Protein AF-0000000073388041 (afdb_homodimer)

Nearest PDB structures (foldseek):
  3mgk-assembly1_A  TM=8.597E-01  e=1.193E-13  Clostridium acetobutylicum
  3er6-assembly3_E  TM=7.635E-01  e=1.189E-08  Vibrio parahaemolyticus
  3w6v-assembly1_A  TM=9.317E-01  e=3.074E-05  Streptomyces griseus
  3oio-assembly1_A  TM=8.750E-01  e=1.617E-04  Chromobacterium violaceum
  6swi-assembly1_A  TM=9.101E-01  e=3.508E-04  Geobacillus stearothermophilus

Structure (mmCIF, N/CA/C/O backbone):
data_AF-0000000073388041-model_v1
#
loop_
_entity.id
_entity.type
_entity.pdbx_description
1 polymer 'ThiJ/PfpI domain-containing protein'
#
loop_
_atom_site.group_PDB
_atom_site.id
_atom_site.type_symbol
_atom_site.label_atom_id
_atom_site.label_alt_id
_atom_site.label_comp_id
_atom_site.label_asym_id
_atom_site.label_entity_id
_atom_site.label_seq_id
_atom_site.pdbx_PDB_ins_code
_atom_site.Cartn_x
_atom_site.Cartn_y
_atom_site.Cartn_z
_atom_site.occupancy
_atom_site.B_iso_or_equiv
_atom_site.auth_seq_id
_atom_site.auth_comp_id
_atom_site.auth_asym_id
_atom_site.auth_atom_id
_atom_site.pdbx_PDB_model_num
ATOM 1 N N . MET A 1 1 ? -21.531 -9.406 35.594 1 27.38 1 MET A N 1
ATOM 2 C CA . MET A 1 1 ? -21.188 -8.109 35 1 27.38 1 MET A CA 1
ATOM 3 C C . MET A 1 1 ? -20.969 -8.234 33.5 1 27.38 1 MET A C 1
ATOM 5 O O . MET A 1 1 ? -20.062 -8.945 33.062 1 27.38 1 MET A O 1
ATOM 9 N N . ASN A 1 2 ? -21.906 -8.469 32.656 1 35.38 2 ASN A N 1
ATOM 10 C CA . ASN A 1 2 ? -22.109 -8.852 31.25 1 35.38 2 ASN A CA 1
ATOM 11 C C . ASN A 1 2 ? -21.203 -8.062 30.312 1 35.38 2 ASN A C 1
ATOM 13 O O . ASN A 1 2 ? -21.328 -6.844 30.203 1 35.38 2 ASN A O 1
ATOM 17 N N . SER A 1 3 ? -19.844 -8.109 30.312 1 41.91 3 SER A N 1
ATOM 18 C CA . SER A 1 3 ? -18.75 -7.324 29.75 1 41.91 3 SER A CA 1
ATOM 19 C C . SER A 1 3 ? -19.109 -6.805 28.359 1 41.91 3 SER A C 1
ATOM 21 O O . SER A 1 3 ? -19.453 -7.59 27.469 1 41.91 3 SER A O 1
ATOM 23 N N . ASP A 1 4 ? -19.859 -5.734 28.156 1 50.56 4 ASP A N 1
ATOM 24 C CA . ASP A 1 4 ? -20.484 -4.953 27.094 1 50.56 4 ASP A CA 1
ATOM 25 C C . ASP A 1 4 ? -19.578 -4.84 25.875 1 50.56 4 ASP A C 1
ATOM 27 O O . ASP A 1 4 ? -18.766 -3.916 25.781 1 50.56 4 ASP A O 1
ATOM 31 N N . ARG A 1 5 ? -19.047 -5.82 25.484 1 59.69 5 ARG A N 1
ATOM 32 C CA . ARG A 1 5 ? -18.172 -5.852 24.312 1 59.69 5 ARG A CA 1
ATOM 33 C C . ARG A 1 5 ? -18.875 -5.289 23.078 1 59.69 5 ARG A C 1
ATOM 35 O O . ARG A 1 5 ? -19.969 -5.727 22.734 1 59.69 5 ARG A O 1
ATOM 42 N N . PRO A 1 6 ? -18.375 -4.148 22.516 1 73.69 6 PRO A N 1
ATOM 43 C CA . PRO A 1 6 ? -19.062 -3.549 21.375 1 73.69 6 PRO A CA 1
ATOM 44 C C . PRO A 1 6 ? -19.25 -4.531 20.219 1 73.69 6 PRO A C 1
ATOM 46 O O . PRO A 1 6 ? -18.453 -5.445 20.031 1 73.69 6 PRO A O 1
ATOM 49 N N . ASP A 1 7 ? -20.484 -4.641 19.594 1 88.38 7 ASP A N 1
ATOM 50 C CA . ASP A 1 7 ? -20.812 -5.414 18.391 1 88.38 7 ASP A CA 1
ATOM 51 C C . ASP A 1 7 ? -19.766 -5.203 17.297 1 88.38 7 ASP A C 1
ATOM 53 O O . ASP A 1 7 ? -19.188 -4.121 17.188 1 88.38 7 ASP A O 1
ATOM 57 N N . PRO A 1 8 ? -19.438 -6.262 16.609 1 96.06 8 PRO A N 1
ATOM 58 C CA . PRO A 1 8 ? -18.469 -6.105 15.531 1 96.06 8 PRO A CA 1
ATOM 59 C C . PRO A 1 8 ? -18.938 -5.129 14.453 1 96.06 8 PRO A C 1
ATOM 61 O O . PRO A 1 8 ? -20.141 -4.953 14.266 1 96.06 8 PRO A O 1
ATOM 64 N N . ILE A 1 9 ? -18.062 -4.461 13.914 1 98.19 9 ILE A N 1
ATOM 65 C CA . ILE A 1 9 ? -18.344 -3.58 12.789 1 98.19 9 ILE A CA 1
ATOM 66 C C . ILE A 1 9 ? -18.328 -4.387 11.492 1 98.19 9 ILE A C 1
ATOM 68 O O . ILE A 1 9 ? -17.328 -5.039 11.164 1 98.19 9 ILE A O 1
ATOM 72 N N . HIS A 1 10 ? -19.438 -4.395 10.773 1 98.5 10 HIS A N 1
ATOM 73 C CA . HIS A 1 10 ? -19.5 -5.031 9.461 1 98.5 10 HIS A CA 1
ATOM 74 C C . HIS A 1 10 ? -19.047 -4.078 8.367 1 98.5 10 HIS A C 1
ATOM 76 O O . HIS A 1 10 ? -19.625 -3.008 8.18 1 98.5 10 HIS A O 1
ATOM 82 N N . VAL A 1 11 ? -17.969 -4.453 7.668 1 98.81 11 VAL A N 1
ATOM 83 C CA . VAL A 1 11 ? -17.391 -3.6 6.637 1 98.81 11 VAL A CA 1
ATOM 84 C C . VAL A 1 11 ? -17.766 -4.133 5.254 1 98.81 11 VAL A C 1
ATOM 86 O O . VAL A 1 11 ? -17.328 -5.219 4.863 1 98.81 11 VAL A O 1
ATOM 89 N N . VAL A 1 12 ? -18.531 -3.348 4.512 1 98.88 12 VAL A N 1
ATOM 90 C CA . VAL A 1 12 ? -19 -3.748 3.188 1 98.88 12 VAL A CA 1
ATOM 91 C C . VAL A 1 12 ? -18.188 -3.023 2.115 1 98.88 12 VAL A C 1
ATOM 93 O O . VAL A 1 12 ? -18.359 -1.823 1.897 1 98.88 12 VAL A O 1
ATOM 96 N N . PHE A 1 13 ? -17.312 -3.768 1.483 1 98.81 13 PHE A N 1
ATOM 97 C CA . PHE A 1 13 ? -16.656 -3.252 0.286 1 98.81 13 PHE A CA 1
ATOM 98 C C . PHE A 1 13 ? -17.594 -3.348 -0.92 1 98.81 13 PHE A C 1
ATOM 100 O O . PHE A 1 13 ? -17.906 -4.445 -1.381 1 98.81 13 PHE A O 1
ATOM 107 N N . ALA A 1 14 ? -18.031 -2.201 -1.416 1 98.81 14 ALA A N 1
ATOM 108 C CA . ALA A 1 14 ? -18.922 -2.18 -2.58 1 98.81 14 ALA A CA 1
ATOM 109 C C . ALA A 1 14 ? -18.109 -2.162 -3.877 1 98.81 14 ALA A C 1
ATOM 111 O O . ALA A 1 14 ? -17.484 -1.157 -4.211 1 98.81 14 ALA A O 1
ATOM 112 N N . LEU A 1 15 ? -18.25 -3.248 -4.621 1 98.5 15 LEU A N 1
ATOM 113 C CA . LEU A 1 15 ? -17.391 -3.439 -5.781 1 98.5 15 LEU A CA 1
ATOM 114 C C . LEU A 1 15 ? -18.188 -3.318 -7.078 1 98.5 15 LEU A C 1
ATOM 116 O O . LEU A 1 15 ? -19.328 -3.766 -7.148 1 98.5 15 LEU A O 1
ATOM 120 N N . LEU A 1 16 ? -17.578 -2.664 -8.078 1 98.19 16 LEU A N 1
ATOM 121 C CA . LEU A 1 16 ? -18.047 -2.6 -9.453 1 98.19 16 LEU A CA 1
ATOM 122 C C . LEU A 1 16 ? -17.078 -3.32 -10.391 1 98.19 16 LEU A C 1
ATOM 124 O O . LEU A 1 16 ? -15.914 -3.562 -10.023 1 98.19 16 LEU A O 1
ATOM 128 N N . PRO A 1 17 ? -17.578 -3.701 -11.57 1 97.62 17 PRO A N 1
ATOM 129 C CA . PRO A 1 17 ? -16.594 -4.184 -12.547 1 97.62 17 PRO A CA 1
ATOM 130 C C . PRO A 1 17 ? -15.43 -3.217 -12.742 1 97.62 17 PRO A C 1
ATOM 132 O O . PRO A 1 17 ? -15.641 -2.01 -12.883 1 97.62 17 PRO A O 1
ATOM 135 N N . HIS A 1 18 ? -14.195 -3.787 -12.555 1 97.31 18 HIS A N 1
ATOM 136 C CA . HIS A 1 18 ? -12.938 -3.078 -12.797 1 97.31 18 HIS A CA 1
ATOM 137 C C . HIS A 1 18 ? -12.562 -2.207 -11.602 1 97.31 18 HIS A C 1
ATOM 139 O O . HIS A 1 18 ? -11.719 -1.318 -11.719 1 97.31 18 HIS A O 1
ATOM 145 N N . SER A 1 19 ? -13.242 -2.475 -10.477 1 97.12 19 SER A N 1
ATOM 146 C CA . SER A 1 19 ? -12.781 -1.79 -9.273 1 97.12 19 SER A CA 1
ATOM 147 C C . SER A 1 19 ? -11.289 -1.988 -9.055 1 97.12 19 SER A C 1
ATOM 149 O O . SER A 1 19 ? -10.766 -3.086 -9.266 1 97.12 19 SER A O 1
ATOM 151 N N . LEU A 1 20 ? -10.602 -0.905 -8.672 1 96.81 20 LEU A N 1
ATOM 152 C CA . LEU A 1 20 ? -9.18 -1.009 -8.383 1 96.81 20 LEU A CA 1
ATOM 153 C C . LEU A 1 20 ? -8.93 -1.988 -7.242 1 96.81 20 LEU A C 1
ATOM 155 O O . LEU A 1 20 ? -9.398 -1.778 -6.125 1 96.81 20 LEU A O 1
ATOM 159 N N . VAL A 1 21 ? -8.172 -2.965 -7.496 1 97.12 21 VAL A N 1
ATOM 160 C CA . VAL A 1 21 ? -8.008 -4.055 -6.539 1 97.12 21 VAL A CA 1
ATOM 161 C C . VAL A 1 21 ? -7.23 -3.559 -5.32 1 97.12 21 VAL A C 1
ATOM 163 O O . VAL A 1 21 ? -7.539 -3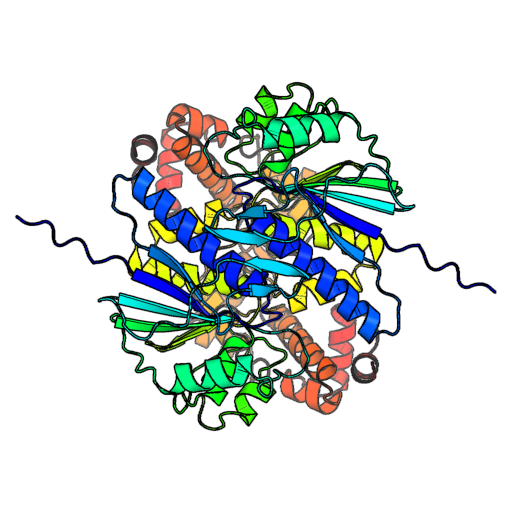.934 -4.184 1 97.12 21 VAL A O 1
ATOM 166 N N . LEU A 1 22 ? -6.246 -2.748 -5.516 1 94.44 22 LEU A N 1
ATOM 167 C CA . LEU A 1 22 ? -5.43 -2.248 -4.414 1 94.44 22 LEU A CA 1
ATOM 168 C C . LEU A 1 22 ? -6.27 -1.411 -3.455 1 94.44 22 LEU A C 1
ATOM 170 O O . LEU A 1 22 ? -6.023 -1.415 -2.246 1 94.44 22 LEU A O 1
ATOM 174 N N . ASP A 1 23 ? -7.297 -0.754 -3.941 1 96.06 23 ASP A N 1
ATOM 175 C CA . ASP A 1 23 ? -8.133 0.145 -3.152 1 96.06 23 ASP A CA 1
ATOM 176 C C . ASP A 1 23 ? -8.914 -0.623 -2.088 1 96.06 23 ASP A C 1
ATOM 178 O O . ASP A 1 23 ? -9.289 -0.058 -1.059 1 96.06 23 ASP A O 1
ATOM 182 N N . TRP A 1 24 ? -9.203 -1.85 -2.373 1 97.19 24 TRP A N 1
ATOM 183 C CA . TRP A 1 24 ? -9.922 -2.582 -1.338 1 97.19 24 TRP A CA 1
ATOM 184 C C . TRP A 1 24 ? -9.016 -3.604 -0.661 1 97.19 24 TRP A C 1
ATOM 186 O O . TRP A 1 24 ? -9.195 -3.924 0.516 1 97.19 24 TRP A O 1
ATOM 196 N N . ALA A 1 25 ? -7.992 -4.086 -1.336 1 96.69 25 ALA A N 1
ATOM 197 C CA . ALA A 1 25 ? -7.098 -5.094 -0.773 1 96.69 25 ALA A CA 1
ATOM 198 C C . ALA A 1 25 ? -6.328 -4.539 0.422 1 96.69 25 ALA A C 1
ATOM 200 O O . ALA A 1 25 ? -6.195 -5.211 1.449 1 96.69 25 ALA A O 1
ATOM 201 N N . GLY A 1 26 ? -5.777 -3.336 0.256 1 94.5 26 GLY A N 1
ATOM 202 C CA . GLY A 1 26 ? -5.039 -2.711 1.342 1 94.5 26 GLY A CA 1
ATOM 203 C C . GLY A 1 26 ? -5.855 -2.57 2.613 1 94.5 26 GLY A C 1
ATOM 204 O O . GLY A 1 26 ? -5.512 -3.146 3.646 1 94.5 26 GLY A O 1
ATOM 205 N N . PRO A 1 27 ? -6.934 -1.856 2.529 1 96.5 27 PRO A N 1
ATOM 206 C CA . PRO A 1 27 ? -7.816 -1.682 3.686 1 96.5 27 PRO A CA 1
ATOM 207 C C . PRO A 1 27 ? -8.305 -3.008 4.258 1 96.5 27 PRO A C 1
ATOM 209 O O . PRO A 1 27 ? -8.32 -3.189 5.48 1 96.5 27 PRO A O 1
ATOM 212 N N . ALA A 1 28 ? -8.703 -3.926 3.416 1 98 28 ALA A N 1
ATOM 213 C CA . ALA A 1 28 ? -9.203 -5.219 3.879 1 98 28 ALA A CA 1
ATOM 214 C C . ALA A 1 28 ? -8.133 -5.977 4.652 1 98 28 ALA A C 1
ATOM 216 O O . ALA A 1 28 ? -8.414 -6.59 5.688 1 98 28 ALA A O 1
ATOM 217 N N . GLU A 1 29 ? -6.941 -5.965 4.121 1 96.44 29 GLU A N 1
ATOM 218 C CA . GLU A 1 29 ? -5.844 -6.633 4.812 1 96.44 29 GLU A CA 1
ATOM 219 C C . GLU A 1 29 ? -5.57 -5.988 6.168 1 96.44 29 GLU A C 1
ATOM 221 O O . GLU A 1 29 ? -5.305 -6.688 7.148 1 96.44 29 GLU A O 1
ATOM 226 N N . ALA A 1 30 ? -5.609 -4.652 6.195 1 94.25 30 ALA A N 1
ATOM 227 C CA . ALA A 1 30 ? -5.418 -3.963 7.469 1 94.25 30 ALA A CA 1
ATOM 228 C C . ALA A 1 30 ? -6.441 -4.422 8.5 1 94.25 30 ALA A C 1
ATOM 230 O O . ALA A 1 30 ? -6.098 -4.68 9.656 1 94.25 30 ALA A O 1
ATOM 231 N N . LEU A 1 31 ? -7.66 -4.57 8.102 1 98.25 31 LEU A N 1
ATOM 232 C CA . LEU A 1 31 ? -8.734 -4.977 9.008 1 98.25 31 LEU A CA 1
ATOM 233 C C . LEU A 1 31 ? -8.562 -6.434 9.43 1 98.25 31 LEU A C 1
ATOM 235 O O . LEU A 1 31 ? -8.797 -6.777 10.594 1 98.25 31 LEU A O 1
ATOM 239 N N . ARG A 1 32 ? -8.219 -7.262 8.5 1 97.62 32 ARG A N 1
ATOM 240 C CA . ARG A 1 32 ? -7.957 -8.656 8.828 1 97.62 32 ARG A CA 1
ATOM 241 C C . ARG A 1 32 ? -6.844 -8.781 9.859 1 97.62 32 ARG A C 1
ATOM 243 O O . ARG A 1 32 ? -6.977 -9.531 10.836 1 97.62 32 ARG A O 1
ATOM 250 N N . ILE A 1 33 ? -5.762 -8.094 9.617 1 93.81 33 ILE A N 1
ATOM 251 C CA . ILE A 1 33 ? -4.613 -8.141 10.516 1 93.81 33 ILE A CA 1
ATOM 252 C C . ILE A 1 33 ? -5 -7.582 11.883 1 93.81 33 ILE A C 1
ATOM 254 O O . ILE A 1 33 ? -4.539 -8.07 12.914 1 93.81 33 ILE A O 1
ATOM 258 N N . THR A 1 34 ? -5.824 -6.535 11.891 1 94.62 34 THR A N 1
ATOM 259 C CA . THR A 1 34 ? -6.34 -6.027 13.156 1 94.62 34 THR A CA 1
ATOM 260 C C . THR A 1 34 ? -6.996 -7.145 13.961 1 94.62 34 THR A C 1
ATOM 262 O O . THR A 1 34 ? -6.703 -7.32 15.148 1 94.62 34 THR A O 1
ATOM 265 N N . ASN A 1 35 ? -7.895 -7.883 13.352 1 97.5 35 ASN A N 1
ATOM 266 C CA . ASN A 1 35 ? -8.547 -9.008 14.016 1 97.5 35 ASN A CA 1
ATOM 267 C C . ASN A 1 35 ? -7.539 -10.023 14.539 1 97.5 35 ASN A C 1
ATOM 269 O O . ASN A 1 35 ? -7.699 -10.562 15.633 1 97.5 35 ASN A O 1
ATOM 273 N N . GLN A 1 36 ? -6.527 -10.25 13.75 1 92.62 36 GLN A N 1
ATOM 274 C CA . GLN A 1 36 ? -5.469 -11.164 14.172 1 92.62 36 GLN A CA 1
ATOM 275 C C . GLN A 1 36 ? -4.773 -10.648 15.43 1 92.62 36 GLN A C 1
ATOM 277 O O . GLN A 1 36 ? -4.508 -11.422 16.359 1 92.62 36 GLN A O 1
ATOM 282 N N . CYS A 1 37 ? -4.469 -9.367 15.43 1 84.56 37 CYS A N 1
ATOM 283 C CA . CYS A 1 37 ? -3.826 -8.742 16.578 1 84.56 37 CYS A CA 1
ATOM 284 C C . CYS A 1 37 ? -4.715 -8.836 17.828 1 84.56 37 CYS A C 1
ATOM 286 O O . CYS A 1 37 ? -4.23 -9.125 18.922 1 84.56 37 CYS A O 1
ATOM 288 N N . LEU A 1 38 ? -5.98 -8.633 17.641 1 88.81 38 LEU A N 1
ATOM 289 C CA . LEU A 1 38 ? -6.934 -8.703 18.734 1 88.81 38 LEU A CA 1
ATOM 290 C C . LEU A 1 38 ? -7.023 -10.125 19.281 1 88.81 38 LEU A C 1
ATOM 292 O O . LEU A 1 38 ? -6.953 -10.336 20.5 1 88.81 38 LEU A O 1
ATOM 296 N N . ARG A 1 39 ? -7.078 -11.07 18.375 1 91.31 39 ARG A N 1
ATOM 297 C CA . ARG A 1 39 ? -7.137 -12.469 18.797 1 91.31 39 ARG A CA 1
ATOM 298 C C . ARG A 1 39 ? -5.898 -12.859 19.594 1 91.31 39 ARG A C 1
ATOM 300 O O . ARG A 1 39 ? -5.992 -13.594 20.578 1 91.31 39 ARG A O 1
ATOM 307 N N . ALA A 1 40 ? -4.797 -12.398 19.109 1 80.19 40 ALA A N 1
ATOM 308 C CA . ALA A 1 40 ? -3.535 -12.695 19.797 1 80.19 40 ALA A CA 1
ATOM 309 C C . ALA A 1 40 ? -3.537 -12.172 21.219 1 80.19 40 ALA A C 1
ATOM 311 O O . ALA A 1 40 ? -2.83 -12.695 22.078 1 80.19 40 ALA A O 1
ATOM 312 N N . GLN A 1 41 ? -4.402 -11.195 21.484 1 77.06 41 GLN A N 1
ATOM 313 C CA . GLN A 1 41 ? -4.504 -10.594 22.812 1 77.06 41 GLN A CA 1
ATOM 314 C C . GLN A 1 41 ? -5.699 -11.156 23.578 1 77.06 41 GLN A C 1
ATOM 316 O O . GLN A 1 41 ? -6.035 -10.672 24.656 1 77.06 41 GLN A O 1
ATOM 321 N N . GLY A 1 42 ? -6.344 -12.109 23.016 1 84.75 42 GLY A N 1
ATOM 322 C CA . GLY A 1 42 ? -7.496 -12.727 23.641 1 84.75 42 GLY A CA 1
ATOM 323 C C . GLY A 1 42 ? -8.75 -11.883 23.562 1 84.75 42 GLY A C 1
ATOM 324 O O . GLY A 1 42 ? -9.695 -12.078 24.328 1 84.75 42 GLY A O 1
ATOM 325 N N . LEU A 1 43 ? -8.734 -10.938 22.734 1 83.94 43 LEU A N 1
ATOM 326 C CA . LEU A 1 43 ? -9.883 -10.062 22.547 1 83.94 43 LEU A CA 1
ATOM 327 C C . LEU A 1 43 ? -10.719 -10.523 21.359 1 83.94 43 LEU A C 1
ATOM 329 O O . LEU A 1 43 ? -10.211 -11.188 20.453 1 83.94 43 LEU A O 1
ATOM 333 N N . PRO A 1 44 ? -11.992 -10.25 21.375 1 93.69 44 PRO A N 1
ATOM 334 C CA . PRO A 1 44 ? -12.828 -10.609 20.219 1 93.69 44 PRO A CA 1
ATOM 335 C C . PRO A 1 44 ? -12.484 -9.82 18.969 1 93.69 44 PRO A C 1
ATOM 337 O O . PRO A 1 44 ? -12.023 -8.68 19.062 1 93.69 44 PRO A O 1
ATOM 340 N N . GLU A 1 45 ? -12.758 -10.422 17.906 1 96.44 45 GLU A N 1
ATOM 341 C CA . GLU A 1 45 ? -12.594 -9.719 16.625 1 96.44 45 GLU A CA 1
ATOM 342 C C . GLU A 1 45 ? -13.516 -8.508 16.547 1 96.44 45 GLU A C 1
ATOM 344 O O . GLU A 1 45 ? -14.625 -8.531 17.078 1 96.44 45 GLU A O 1
ATOM 349 N N . ARG A 1 46 ? -13.086 -7.512 15.844 1 96.94 46 ARG A N 1
ATOM 350 C CA . ARG A 1 46 ? -13.828 -6.254 15.805 1 96.94 46 ARG A CA 1
ATOM 351 C C . ARG A 1 46 ? -14.469 -6.043 14.438 1 96.94 46 ARG A C 1
ATOM 353 O O . ARG A 1 46 ? -15.453 -5.316 14.312 1 96.94 46 ARG A O 1
ATOM 360 N N . PHE A 1 47 ? -13.961 -6.734 13.414 1 98.44 47 PHE A N 1
ATOM 361 C CA . PHE A 1 47 ? -14.406 -6.422 12.062 1 98.44 47 PHE A CA 1
ATOM 362 C C . PHE A 1 47 ? -14.852 -7.688 11.336 1 98.44 47 PHE A C 1
ATOM 364 O O . PHE A 1 47 ? -14.227 -8.742 11.469 1 98.44 47 PHE A O 1
ATOM 371 N N . VAL A 1 48 ? -15.922 -7.602 10.641 1 98.5 48 VAL A N 1
ATOM 372 C CA . VAL A 1 48 ? -16.406 -8.625 9.727 1 98.5 48 VAL A CA 1
ATOM 373 C C . VAL A 1 48 ? -16.422 -8.078 8.297 1 98.5 48 VAL A C 1
ATOM 375 O O . VAL A 1 48 ? -17.094 -7.082 8.016 1 98.5 48 VAL A O 1
ATOM 378 N N . LEU A 1 49 ? -15.719 -8.719 7.387 1 98.69 49 LEU A N 1
ATOM 379 C CA . LEU A 1 49 ? -15.555 -8.203 6.031 1 98.69 49 LEU A CA 1
ATOM 380 C C . LEU A 1 49 ? -16.594 -8.797 5.09 1 98.69 49 LEU A C 1
ATOM 382 O O . LEU A 1 49 ? -16.875 -10 5.152 1 98.69 49 LEU A O 1
ATOM 386 N N . HIS A 1 50 ? -17.156 -7.934 4.277 1 98.62 50 HIS A N 1
ATOM 387 C CA . HIS A 1 50 ? -18.078 -8.32 3.219 1 98.62 50 HIS A CA 1
ATOM 388 C C . HIS A 1 50 ? -17.672 -7.711 1.881 1 98.62 50 HIS A C 1
ATOM 390 O O . HIS A 1 50 ? -17.25 -6.555 1.821 1 98.62 50 HIS A O 1
ATOM 396 N N . PHE A 1 51 ? -17.766 -8.531 0.873 1 98.81 51 PHE A N 1
ATOM 397 C CA . PHE A 1 51 ? -17.562 -8.062 -0.494 1 98.81 51 PHE A CA 1
ATOM 398 C C . PHE A 1 51 ? -18.859 -8.148 -1.291 1 98.81 51 PHE A C 1
ATOM 400 O O . PHE A 1 51 ? -19.344 -9.242 -1.57 1 98.81 51 PHE A O 1
ATOM 407 N N . ALA A 1 52 ? -19.391 -6.945 -1.612 1 98.81 52 ALA A N 1
ATOM 408 C CA . ALA A 1 52 ? -20.719 -6.875 -2.23 1 98.81 52 ALA A CA 1
ATOM 409 C C . ALA A 1 52 ? -20.641 -6.207 -3.6 1 98.81 52 ALA A C 1
ATOM 411 O O . ALA A 1 52 ? -19.766 -5.383 -3.85 1 98.81 52 ALA A O 1
ATOM 412 N N . SER A 1 53 ? -21.5 -6.523 -4.434 1 98.62 53 SER A N 1
ATOM 413 C CA . SER A 1 53 ? -21.609 -6 -5.793 1 98.62 53 SER A CA 1
ATOM 414 C C . SER A 1 53 ? -23.016 -6.176 -6.355 1 98.62 53 SER A C 1
ATOM 416 O O . SER A 1 53 ? -23.781 -7.004 -5.863 1 98.62 53 SER A O 1
ATOM 418 N N . PRO A 1 54 ? -23.406 -5.336 -7.352 1 98.06 54 PRO A N 1
ATOM 419 C CA . PRO A 1 54 ? -24.688 -5.562 -8.031 1 98.06 54 PRO A CA 1
ATOM 420 C C . PRO A 1 54 ? -24.734 -6.898 -8.766 1 98.06 54 PRO A C 1
ATOM 422 O O . PRO A 1 54 ? -25.828 -7.398 -9.07 1 98.06 54 PRO A O 1
ATOM 425 N N . THR A 1 55 ? -23.594 -7.457 -9.133 1 97.5 55 THR A N 1
ATOM 426 C CA . THR A 1 55 ? -23.5 -8.75 -9.805 1 97.5 55 THR A CA 1
ATOM 427 C C . THR A 1 55 ? -22.688 -9.734 -8.969 1 97.5 55 THR A C 1
ATOM 429 O O . THR A 1 55 ? -21.75 -9.336 -8.258 1 97.5 55 THR A O 1
ATOM 432 N N . PRO A 1 56 ? -23 -11.016 -9.047 1 97.38 56 PRO A N 1
ATOM 433 C CA . PRO A 1 56 ? -22.328 -12.008 -8.195 1 97.38 56 PRO A CA 1
ATOM 434 C C . PRO A 1 56 ? -20.875 -12.242 -8.586 1 97.38 56 PRO A C 1
ATOM 436 O O . PRO A 1 56 ? -20.109 -12.828 -7.82 1 97.38 56 PRO A O 1
ATOM 439 N N . GLN A 1 57 ? -20.547 -11.891 -9.805 1 97.62 57 GLN A N 1
ATOM 440 C CA . GLN A 1 57 ? -19.188 -11.961 -10.305 1 97.62 57 GLN A CA 1
ATOM 441 C C . GLN A 1 57 ? -18.719 -10.617 -10.867 1 97.62 57 GLN A C 1
ATOM 443 O O . GLN A 1 57 ? -19.516 -9.883 -11.445 1 97.62 57 GLN A O 1
ATOM 448 N N . SER A 1 58 ? -17.469 -10.336 -10.625 1 97.25 58 SER A N 1
ATOM 449 C CA . SER A 1 58 ? -16.938 -9.062 -11.109 1 97.25 58 SER A CA 1
ATOM 450 C C . SER A 1 58 ? -15.453 -9.164 -11.43 1 97.25 58 SER A C 1
ATOM 452 O O . SER A 1 58 ? -14.695 -9.805 -10.695 1 97.25 58 SER A O 1
ATOM 454 N N . VAL A 1 59 ? -15.055 -8.57 -12.5 1 98.06 59 VAL A N 1
ATOM 455 C CA . VAL A 1 59 ? -13.641 -8.523 -12.867 1 98.06 59 VAL A CA 1
ATOM 456 C C . VAL A 1 59 ? -12.984 -7.316 -12.203 1 98.06 59 VAL A C 1
ATOM 458 O O . VAL A 1 59 ? -13.578 -6.242 -12.109 1 98.06 59 VAL A O 1
ATOM 461 N N . THR A 1 60 ? -11.797 -7.492 -11.695 1 98.12 60 THR A N 1
ATOM 462 C CA . THR A 1 60 ? -11.062 -6.406 -11.055 1 98.12 60 THR A CA 1
ATOM 463 C C . THR A 1 60 ? -10.289 -5.59 -12.078 1 98.12 60 THR A C 1
ATOM 465 O O . THR A 1 60 ? -10.242 -5.949 -13.258 1 98.12 60 THR A O 1
ATOM 468 N N . SER A 1 61 ? -9.641 -4.547 -11.609 1 97.25 61 SER A N 1
ATOM 469 C CA . SER A 1 61 ? -8.859 -3.641 -12.445 1 97.25 61 SER A CA 1
ATOM 470 C C . SER A 1 61 ? -7.703 -4.375 -13.117 1 97.25 61 SER A C 1
ATOM 472 O O . SER A 1 61 ? -7.258 -3.98 -14.195 1 97.25 61 SER A O 1
ATOM 474 N N . VAL A 1 62 ? -7.238 -5.469 -12.484 1 98.06 62 VAL A N 1
ATOM 475 C CA . VAL A 1 62 ? -6.039 -6.121 -13.008 1 98.06 62 VAL A CA 1
ATOM 476 C C . VAL A 1 62 ? -6.426 -7.406 -13.734 1 98.06 62 VAL A C 1
ATOM 478 O O . VAL A 1 62 ? -5.559 -8.203 -14.094 1 98.06 62 VAL A O 1
ATOM 481 N N . GLY A 1 63 ? -7.648 -7.656 -13.852 1 97.75 63 GLY A N 1
ATOM 482 C CA . GLY A 1 63 ? -8.117 -8.758 -14.672 1 97.75 63 GLY A CA 1
ATOM 483 C C . GLY A 1 63 ? -8.484 -9.992 -13.867 1 97.75 63 GLY A C 1
ATOM 484 O O . GLY A 1 63 ? -9.07 -10.938 -14.398 1 97.75 63 GLY A O 1
ATOM 485 N N . ALA A 1 64 ? -8.141 -10.039 -12.555 1 98.31 64 ALA A N 1
ATOM 486 C CA . ALA A 1 64 ? -8.578 -11.141 -11.703 1 98.31 64 ALA A CA 1
ATOM 487 C C . ALA A 1 64 ? -10.094 -11.125 -11.523 1 98.31 64 ALA A C 1
ATOM 489 O O . ALA A 1 64 ? -10.695 -10.055 -11.375 1 98.31 64 ALA A O 1
ATOM 490 N N . VAL A 1 65 ? -10.648 -12.281 -11.453 1 98.5 65 VAL A N 1
ATOM 491 C CA . VAL A 1 65 ? -12.102 -12.375 -11.383 1 98.5 65 VAL A CA 1
ATOM 492 C C . VAL A 1 65 ? -12.531 -12.781 -9.969 1 98.5 65 VAL A C 1
ATOM 494 O O . VAL A 1 65 ? -12.047 -13.781 -9.438 1 98.5 65 VAL A O 1
ATOM 497 N N . LEU A 1 66 ? -13.406 -11.969 -9.453 1 98.5 66 LEU A N 1
ATOM 498 C CA . LEU A 1 66 ? -14.008 -12.273 -8.156 1 98.5 66 LEU A CA 1
ATOM 499 C C . LEU A 1 66 ? -15.336 -12.992 -8.336 1 98.5 66 LEU A C 1
ATOM 501 O O . LEU A 1 66 ? -16.109 -12.664 -9.234 1 98.5 66 LEU A O 1
ATOM 505 N N . SER A 1 67 ? -15.594 -13.961 -7.48 1 98.31 67 SER A N 1
ATOM 506 C CA . SER A 1 67 ? -16.859 -14.68 -7.484 1 98.31 67 SER A CA 1
ATOM 507 C C . SER A 1 67 ? -17.438 -14.797 -6.078 1 98.31 67 SER A C 1
ATOM 509 O O . SER A 1 67 ? -16.766 -14.453 -5.098 1 98.31 67 SER A O 1
ATOM 511 N N . GLY A 1 68 ? -18.719 -15.211 -6.023 1 97.75 68 GLY A N 1
ATOM 512 C CA . GLY A 1 68 ? -19.375 -15.336 -4.727 1 97.75 68 GLY A CA 1
ATOM 513 C C . GLY A 1 68 ? -19.578 -14.008 -4.035 1 97.75 68 GLY A C 1
ATOM 514 O O . GLY A 1 68 ? -19.625 -13.938 -2.805 1 97.75 68 GLY A O 1
ATOM 515 N N . LEU A 1 69 ? -19.656 -12.922 -4.789 1 98.44 69 LEU A N 1
ATOM 516 C CA . LEU A 1 69 ? -19.891 -11.594 -4.227 1 98.44 69 LEU A CA 1
ATOM 517 C C . LEU A 1 69 ? -21.312 -11.492 -3.678 1 98.44 69 LEU A C 1
ATOM 519 O O . LEU A 1 69 ? -22.266 -12 -4.289 1 98.44 69 LEU A O 1
ATOM 523 N N . GLU A 1 70 ? -21.438 -10.883 -2.539 1 98.56 70 GLU A N 1
ATOM 524 C CA . GLU A 1 70 ? -22.734 -10.688 -1.903 1 98.56 70 GLU A CA 1
ATOM 525 C C . GLU A 1 70 ? -23.531 -9.594 -2.602 1 98.56 70 GLU A C 1
ATOM 527 O O . GLU A 1 70 ? -22.953 -8.68 -3.193 1 98.56 70 GLU A O 1
ATOM 532 N N . PRO A 1 71 ? -24.875 -9.727 -2.535 1 98.38 71 PRO A N 1
ATOM 533 C CA . PRO A 1 71 ? -25.656 -8.57 -2.975 1 98.38 71 PRO A CA 1
ATOM 534 C C . PRO A 1 71 ? -25.469 -7.355 -2.064 1 98.38 71 PRO A C 1
ATOM 536 O O . PRO A 1 71 ? -25.094 -7.504 -0.899 1 98.38 71 PRO A O 1
ATOM 539 N N . LEU A 1 72 ? -25.766 -6.172 -2.637 1 98.44 72 LEU A N 1
ATOM 540 C CA . LEU A 1 72 ? -25.75 -4.977 -1.804 1 98.44 72 LEU A CA 1
ATOM 541 C C . LEU A 1 72 ? -26.766 -5.094 -0.665 1 98.44 72 LEU A C 1
ATOM 543 O O . LEU A 1 72 ? -27.938 -5.375 -0.898 1 98.44 72 LEU A O 1
ATOM 547 N N . PRO A 1 73 ? -26.297 -4.852 0.539 1 97.94 73 PRO A N 1
ATOM 548 C CA . PRO A 1 73 ? -27.203 -5.105 1.671 1 97.94 73 PRO A CA 1
ATOM 549 C C . PRO A 1 73 ? -28.328 -4.09 1.768 1 97.94 73 PRO A C 1
ATOM 551 O O . PRO A 1 73 ? -28.156 -2.922 1.412 1 97.94 73 PRO A O 1
ATOM 554 N N . THR A 1 74 ? -29.422 -4.57 2.316 1 95.25 74 THR A N 1
ATOM 555 C CA . THR A 1 74 ? -30.578 -3.697 2.496 1 95.25 74 THR A CA 1
ATOM 556 C C . THR A 1 74 ? -30.891 -3.496 3.979 1 95.25 74 THR A C 1
ATOM 558 O O . THR A 1 74 ? -31.734 -2.678 4.34 1 95.25 74 THR A O 1
ATOM 561 N N . ALA A 1 75 ? -30.266 -4.254 4.852 1 95.25 75 ALA A N 1
ATOM 562 C CA . ALA A 1 75 ? -30.375 -4.125 6.301 1 95.25 75 ALA A CA 1
ATOM 563 C C . ALA A 1 75 ? -28.984 -4.039 6.941 1 95.25 75 ALA A C 1
ATOM 565 O O . ALA A 1 75 ? -28.031 -4.652 6.457 1 95.25 75 ALA A O 1
ATOM 566 N N . TRP A 1 76 ? -28.969 -3.322 8.023 1 94.94 76 TRP A N 1
ATOM 567 C CA . TRP A 1 76 ? -27.656 -3.043 8.617 1 94.94 76 TRP A CA 1
ATOM 568 C C . TRP A 1 76 ? -27.609 -3.508 10.07 1 94.94 76 TRP A C 1
ATOM 570 O O . TRP A 1 76 ? -28.578 -3.359 10.812 1 94.94 76 TRP A O 1
ATOM 580 N N . PRO A 1 77 ? -26.531 -4.035 10.406 1 94.56 77 PRO A N 1
ATOM 581 C CA . PRO A 1 77 ? -26.281 -4.293 11.828 1 94.56 77 PRO A CA 1
ATOM 582 C C . PRO A 1 77 ? -26.109 -3.01 12.641 1 94.56 77 PRO A C 1
ATOM 584 O O . PRO A 1 77 ? -26.344 -1.914 12.125 1 94.56 77 PRO A O 1
ATOM 587 N N . ALA A 1 78 ? -25.766 -3.148 13.938 1 93.94 78 ALA A N 1
ATOM 588 C CA . ALA A 1 78 ? -25.641 -2.02 14.859 1 93.94 78 ALA A CA 1
ATOM 589 C C . ALA A 1 78 ? -24.516 -1.073 14.414 1 93.94 78 ALA A C 1
ATOM 591 O O . ALA A 1 78 ? -24.609 0.14 14.617 1 93.94 78 ALA A O 1
ATOM 592 N N . ALA A 1 79 ? -23.469 -1.599 13.828 1 96.81 79 ALA A N 1
ATOM 593 C CA . ALA A 1 79 ? -22.359 -0.802 13.328 1 96.81 79 ALA A CA 1
ATOM 594 C C . ALA A 1 79 ? -21.844 -1.342 12 1 96.81 79 ALA A C 1
ATOM 596 O O . ALA A 1 79 ? -21.609 -2.543 11.859 1 96.81 79 ALA A O 1
ATOM 597 N N . ALA A 1 80 ? -21.719 -0.42 11.008 1 98.31 80 ALA A N 1
ATOM 598 C CA . ALA A 1 80 ? -21.266 -0.848 9.688 1 98.31 80 ALA A CA 1
ATOM 599 C C . ALA A 1 80 ? -20.5 0.269 8.977 1 98.31 80 ALA A C 1
ATOM 601 O O . ALA A 1 80 ? -20.703 1.45 9.266 1 98.31 80 ALA A O 1
ATOM 602 N N . TRP A 1 81 ? -19.594 -0.136 8.18 1 98.69 81 TRP A N 1
ATOM 603 C CA . TRP A 1 81 ? -18.922 0.741 7.215 1 98.69 81 TRP A CA 1
ATOM 604 C C . TRP A 1 81 ? -19.266 0.329 5.785 1 98.69 81 TRP A C 1
ATOM 606 O O . TRP A 1 81 ? -19.328 -0.863 5.477 1 98.69 81 TRP A O 1
ATOM 616 N N . VAL A 1 82 ? -19.5 1.278 4.953 1 98.81 82 VAL A N 1
ATOM 617 C CA . VAL A 1 82 ? -19.5 1.082 3.506 1 98.81 82 VAL A CA 1
ATOM 618 C C . VAL A 1 82 ? -18.234 1.684 2.896 1 98.81 82 VAL A C 1
ATOM 620 O O . VAL A 1 82 ? -17.922 2.85 3.141 1 98.81 82 VAL A O 1
ATOM 623 N N . VAL A 1 83 ? -17.516 0.861 2.164 1 98.75 83 VAL A N 1
ATOM 624 C CA . VAL A 1 83 ? -16.297 1.328 1.521 1 98.75 83 VAL A CA 1
ATOM 625 C C . VAL A 1 83 ? -16.5 1.41 0.011 1 98.75 83 VAL A C 1
ATOM 627 O O . VAL A 1 83 ? -16.766 0.399 -0.641 1 98.75 83 VAL A O 1
ATOM 630 N N . LEU A 1 84 ? -16.406 2.654 -0.558 1 98.56 84 LEU A N 1
ATOM 631 C CA . LEU A 1 84 ? -16.5 2.875 -1.997 1 98.56 84 LEU A CA 1
ATOM 632 C C . LEU A 1 84 ? -15.109 2.934 -2.623 1 98.56 84 LEU A C 1
ATOM 634 O O . LEU A 1 84 ? -14.219 3.598 -2.094 1 98.56 84 LEU A O 1
ATOM 638 N N . ILE A 1 85 ? -14.984 2.248 -3.721 1 95.81 85 ILE A N 1
ATOM 639 C CA . ILE A 1 85 ? -13.695 1.943 -4.328 1 95.81 85 ILE A CA 1
ATOM 640 C C . ILE A 1 85 ? -13.547 2.707 -5.641 1 95.81 85 ILE A C 1
ATOM 642 O O . ILE A 1 85 ? -14.531 2.926 -6.352 1 95.81 85 ILE A O 1
ATOM 646 N N . GLY A 1 86 ? -12.297 3.088 -5.906 1 93.62 86 GLY A N 1
ATOM 647 C CA . GLY A 1 86 ? -12.023 3.773 -7.16 1 93.62 86 GLY A CA 1
ATOM 648 C C . GLY A 1 86 ? -12.109 2.861 -8.367 1 93.62 86 GLY A C 1
ATOM 649 O O . GLY A 1 86 ? -12.102 1.637 -8.234 1 93.62 86 GLY A O 1
ATOM 650 N N . LEU A 1 87 ? -12.25 3.453 -9.555 1 94.44 87 LEU A N 1
ATOM 651 C CA . LEU A 1 87 ? -12.266 2.822 -10.875 1 94.44 87 LEU A CA 1
ATOM 652 C C . LEU A 1 87 ? -11.188 3.42 -11.773 1 94.44 87 LEU A C 1
ATOM 654 O O . LEU A 1 87 ? -10.781 4.57 -11.586 1 94.44 87 LEU A O 1
ATOM 658 N N . PRO A 1 88 ? -10.727 2.578 -12.664 1 91.19 88 PRO A N 1
ATOM 659 C CA . PRO A 1 88 ? -9.75 3.137 -13.594 1 91.19 88 PRO A CA 1
ATOM 660 C C . PRO A 1 88 ? -10.359 4.141 -14.57 1 91.19 88 PRO A C 1
ATOM 662 O O . PRO A 1 88 ? -11.57 4.113 -14.805 1 91.19 88 PRO A O 1
ATOM 665 N N . GLY A 1 89 ? -9.422 5.07 -15.094 1 87.75 89 GLY A N 1
ATOM 666 C CA . GLY A 1 89 ? -9.852 5.988 -16.125 1 87.75 89 GLY A CA 1
ATOM 667 C C . GLY A 1 89 ? -9.688 7.445 -15.75 1 87.75 89 GLY A C 1
ATOM 668 O O . GLY A 1 89 ? -9.547 7.773 -14.57 1 87.75 89 GLY A O 1
ATOM 669 N N . ALA A 1 90 ? -9.734 8.258 -16.766 1 82.5 90 ALA A N 1
ATOM 670 C CA . ALA A 1 90 ? -9.594 9.703 -16.562 1 82.5 90 ALA A CA 1
ATOM 671 C C . ALA A 1 90 ? -10.852 10.281 -15.914 1 82.5 90 ALA A C 1
ATOM 673 O O . ALA A 1 90 ? -10.773 11.289 -15.211 1 82.5 90 ALA A O 1
ATOM 674 N N . ALA A 1 91 ? -11.938 9.68 -16.219 1 90.62 91 ALA A N 1
ATOM 675 C CA . ALA A 1 91 ? -13.211 10 -15.586 1 90.62 91 ALA A CA 1
ATOM 676 C C . ALA A 1 91 ? -13.953 8.727 -15.172 1 90.62 91 ALA A C 1
ATOM 678 O O . ALA A 1 91 ? -13.805 7.68 -15.805 1 90.62 91 ALA A O 1
ATOM 679 N N . ILE A 1 92 ? -14.672 8.859 -14.125 1 93.94 92 ILE A N 1
ATOM 680 C CA . ILE A 1 92 ? -15.398 7.699 -13.625 1 93.94 92 ILE A CA 1
ATOM 681 C C . ILE A 1 92 ? -16.688 7.512 -14.43 1 93.94 92 ILE A C 1
ATOM 683 O O . ILE A 1 92 ? -17.531 8.414 -14.484 1 93.94 92 ILE A O 1
ATOM 687 N N . ASP A 1 93 ? -16.812 6.328 -15 1 93.12 93 ASP A N 1
ATOM 688 C CA . ASP A 1 93 ? -17.984 5.988 -15.781 1 93.12 93 ASP A CA 1
ATOM 689 C C . ASP A 1 93 ? -19.125 5.531 -14.875 1 93.12 93 ASP A C 1
ATOM 691 O O . ASP A 1 93 ? -19.078 4.445 -14.297 1 93.12 93 ASP A O 1
ATOM 695 N N . VAL A 1 94 ? -20.188 6.273 -14.828 1 94.75 94 VAL A N 1
ATOM 696 C CA . VAL A 1 94 ? -21.312 5.953 -13.953 1 94.75 94 VAL A CA 1
ATOM 697 C C . VAL A 1 94 ? -22.531 5.566 -14.789 1 94.75 94 VAL A C 1
ATOM 699 O O . VAL A 1 94 ? -23.656 5.562 -14.289 1 94.75 94 VAL A O 1
ATOM 702 N N . ALA A 1 95 ? -22.281 5.254 -16.031 1 94.69 95 ALA A N 1
ATOM 703 C CA . ALA A 1 95 ? -23.406 5.016 -16.938 1 94.69 95 ALA A CA 1
ATOM 704 C C . ALA A 1 95 ? -23.672 3.521 -17.094 1 94.69 95 ALA A C 1
ATOM 706 O O . ALA A 1 95 ? -24.719 3.127 -17.625 1 94.69 95 ALA A O 1
ATOM 707 N N . THR A 1 96 ? -22.812 2.697 -16.656 1 96.12 96 THR A N 1
ATOM 708 C CA . THR A 1 96 ? -23.031 1.26 -16.766 1 96.12 96 THR A CA 1
ATOM 709 C C . THR A 1 96 ? -24.219 0.826 -15.906 1 96.12 96 THR A C 1
ATOM 711 O O . THR A 1 96 ? -24.594 1.526 -14.961 1 96.12 96 THR A O 1
ATOM 714 N N . GLU A 1 97 ? -24.812 -0.311 -16.234 1 97.38 97 GLU A N 1
ATOM 715 C CA . GLU A 1 97 ? -25.922 -0.844 -15.453 1 97.38 97 GLU A CA 1
ATOM 716 C C . GLU A 1 97 ? -25.516 -1.1 -14.008 1 97.38 97 GLU A C 1
ATOM 718 O O . GLU A 1 97 ? -26.281 -0.805 -13.078 1 97.38 97 GLU A O 1
ATOM 723 N N . GLU A 1 98 ? -24.375 -1.63 -13.781 1 97.69 98 GLU A N 1
ATOM 724 C CA . GLU A 1 98 ? -23.875 -1.927 -12.438 1 97.69 98 GLU A CA 1
ATOM 725 C C . GLU A 1 98 ? -23.672 -0.648 -11.633 1 97.69 98 GLU A C 1
ATOM 727 O O . GLU A 1 98 ? -24.016 -0.591 -10.445 1 97.69 98 GLU A O 1
ATOM 732 N N . ALA A 1 99 ? -23.094 0.361 -12.305 1 97.81 99 ALA A N 1
ATOM 733 C CA . ALA A 1 99 ? -22.875 1.636 -11.625 1 97.81 99 ALA A CA 1
ATOM 734 C C . ALA A 1 99 ? -24.203 2.285 -11.227 1 97.81 99 ALA A C 1
ATOM 736 O O . ALA A 1 99 ? -24.328 2.82 -10.125 1 97.81 99 ALA A O 1
ATOM 737 N N . ARG A 1 100 ? -25.172 2.225 -12.102 1 98 100 ARG A N 1
ATOM 738 C CA . ARG A 1 100 ? -26.484 2.789 -11.805 1 98 100 ARG A CA 1
ATOM 739 C C . ARG A 1 100 ? -27.125 2.074 -10.617 1 98 100 ARG A C 1
ATOM 741 O O . ARG A 1 100 ? -27.75 2.711 -9.766 1 98 100 ARG A O 1
ATOM 748 N N . ALA A 1 101 ? -27 0.771 -10.602 1 98.5 101 ALA A N 1
ATOM 749 C CA . ALA A 1 101 ? -27.547 -0.007 -9.492 1 98.5 101 ALA A CA 1
ATOM 750 C C . ALA A 1 101 ? -26.875 0.385 -8.172 1 98.5 101 ALA A C 1
ATOM 752 O O . ALA A 1 101 ? -27.547 0.54 -7.152 1 98.5 101 ALA A O 1
ATOM 753 N N . LEU A 1 102 ? -25.578 0.513 -8.18 1 98.56 102 LEU A N 1
ATOM 754 C CA . LEU A 1 102 ? -24.859 0.922 -6.984 1 98.56 102 LEU A CA 1
ATOM 755 C C . LEU A 1 102 ? -25.297 2.311 -6.531 1 98.56 102 LEU A C 1
ATOM 757 O O . LEU A 1 102 ? -25.516 2.539 -5.34 1 98.56 102 LEU A O 1
ATOM 761 N N . LEU A 1 103 ? -25.391 3.254 -7.492 1 98.56 103 LEU A N 1
ATOM 762 C CA . LEU A 1 103 ? -25.781 4.621 -7.164 1 98.56 103 LEU A CA 1
ATOM 763 C C . LEU A 1 103 ? -27.188 4.656 -6.562 1 98.56 103 LEU A C 1
ATOM 765 O O . LEU A 1 103 ? -27.438 5.398 -5.609 1 98.56 103 LEU A O 1
ATOM 769 N N . HIS A 1 104 ? -28.078 3.895 -7.105 1 98.19 104 HIS A N 1
ATOM 770 C CA . HIS A 1 104 ? -29.422 3.801 -6.555 1 98.19 104 HIS A CA 1
ATOM 771 C C . HIS A 1 104 ? -29.406 3.314 -5.109 1 98.19 104 HIS A C 1
ATOM 773 O O . HIS A 1 104 ? -30.078 3.877 -4.25 1 98.19 104 HIS A O 1
ATOM 779 N N . TRP A 1 105 ? -28.656 2.305 -4.852 1 98.56 105 TRP A N 1
ATOM 780 C CA . TRP A 1 105 ? -28.484 1.754 -3.512 1 98.56 105 TRP A CA 1
ATOM 781 C C . TRP A 1 105 ? -27.891 2.795 -2.568 1 98.56 105 TRP A C 1
ATOM 783 O O . TRP A 1 105 ? -28.375 2.977 -1.449 1 98.56 105 TRP A O 1
ATOM 793 N N . LEU A 1 106 ? -26.828 3.551 -3.014 1 98.62 106 LEU A N 1
ATOM 794 C CA . LEU A 1 106 ? -26.141 4.566 -2.221 1 98.62 106 LEU A CA 1
ATOM 795 C C . LEU A 1 106 ? -27.094 5.695 -1.842 1 98.62 106 LEU A C 1
ATOM 797 O O . LEU A 1 106 ? -27.016 6.234 -0.736 1 98.62 106 LEU A O 1
ATOM 801 N N . ARG A 1 107 ? -28 6.059 -2.719 1 97.69 107 ARG A N 1
ATOM 802 C CA . ARG A 1 107 ? -28.938 7.145 -2.475 1 97.69 107 ARG A CA 1
ATOM 803 C C . ARG A 1 107 ? -29.859 6.82 -1.296 1 97.69 107 ARG A C 1
ATOM 805 O O . ARG A 1 107 ? -30.406 7.723 -0.664 1 97.69 107 ARG A O 1
ATOM 812 N N . GLY A 1 108 ? -29.969 5.562 -1.014 1 97 108 GLY A N 1
ATOM 813 C CA . GLY A 1 108 ? -30.828 5.129 0.084 1 97 108 GLY A CA 1
ATOM 814 C C . GLY A 1 108 ? -30.109 5.105 1.42 1 97 108 GLY A C 1
ATOM 815 O O . GLY A 1 108 ? -30.734 4.922 2.465 1 97 108 GLY A O 1
ATOM 816 N N . LEU A 1 109 ? -28.844 5.297 1.393 1 97.06 109 LEU A N 1
ATOM 817 C CA . LEU A 1 109 ? -28.078 5.234 2.625 1 97.06 109 LEU A CA 1
ATOM 818 C C . LEU A 1 109 ? -28.266 6.5 3.453 1 97.06 109 LEU A C 1
ATOM 820 O O . LEU A 1 109 ? -28.406 7.594 2.898 1 97.06 109 LEU A O 1
ATOM 824 N N . ARG A 1 110 ? -28.297 6.348 4.805 1 96.25 110 ARG A N 1
ATOM 825 C CA . ARG A 1 110 ? -28.312 7.434 5.777 1 96.25 110 ARG A CA 1
ATOM 826 C C . ARG A 1 110 ? -27.141 7.32 6.746 1 96.25 110 ARG A C 1
ATOM 828 O O . ARG A 1 110 ? -27.297 6.812 7.859 1 96.25 110 ARG A O 1
ATOM 835 N N . PRO A 1 111 ? -26 7.793 6.277 1 97.31 111 PRO A N 1
ATOM 836 C CA . PRO A 1 111 ? -24.797 7.668 7.113 1 97.31 111 PRO A CA 1
ATOM 837 C C . PRO A 1 111 ? -24.953 8.359 8.469 1 97.31 111 PRO A C 1
ATOM 839 O O . PRO A 1 111 ? -25.547 9.438 8.547 1 97.31 111 PRO A O 1
ATOM 842 N N . GLU A 1 112 ? -24.5 7.699 9.469 1 96.69 112 GLU A N 1
ATOM 843 C CA . GLU A 1 112 ? -24.5 8.18 10.844 1 96.69 112 GLU A CA 1
ATOM 844 C C . GLU A 1 112 ? -23.25 7.727 11.594 1 96.69 112 GLU A C 1
ATOM 846 O O . GLU A 1 112 ? -22.828 6.578 11.461 1 96.69 112 GLU A O 1
ATOM 851 N N . ARG A 1 113 ? -22.703 8.711 12.352 1 94.56 113 ARG A N 1
ATOM 852 C CA . ARG A 1 113 ? -21.469 8.414 13.094 1 94.56 113 ARG A CA 1
ATOM 853 C C . ARG A 1 113 ? -21.656 7.211 14.008 1 94.56 113 ARG A C 1
ATOM 855 O O . ARG A 1 113 ? -22.656 7.117 14.719 1 94.56 113 ARG A O 1
ATOM 862 N N . ARG A 1 114 ? -20.812 6.25 13.891 1 91.12 114 ARG A N 1
ATOM 863 C CA . ARG A 1 114 ? -20.719 5.078 14.75 1 91.12 114 ARG A CA 1
ATOM 864 C C . ARG A 1 114 ? -21.875 4.113 14.5 1 91.12 114 ARG A C 1
ATOM 866 O O . ARG A 1 114 ? -22.094 3.18 15.273 1 91.12 114 ARG A O 1
ATOM 873 N N . ARG A 1 115 ? -22.641 4.293 13.508 1 95.44 115 ARG A N 1
ATOM 874 C CA . ARG A 1 115 ? -23.719 3.396 13.109 1 95.44 115 ARG A CA 1
ATOM 875 C C . ARG A 1 115 ? -23.516 2.898 11.68 1 95.44 115 ARG A C 1
ATOM 877 O O . ARG A 1 115 ? -23.219 1.721 11.461 1 95.44 115 ARG A O 1
ATOM 884 N N . LEU A 1 116 ? -23.578 3.82 10.789 1 97.94 116 LEU A N 1
ATOM 885 C CA . LEU A 1 116 ? -23.297 3.566 9.375 1 97.94 116 LEU A CA 1
ATOM 886 C C . LEU A 1 116 ? -22.375 4.633 8.805 1 97.94 116 LEU A C 1
ATOM 888 O O . LEU A 1 116 ? -22.797 5.75 8.516 1 97.94 116 LEU A O 1
ATOM 892 N N . GLU A 1 117 ? -21.141 4.277 8.633 1 98.38 117 GLU A N 1
ATOM 893 C CA . GLU A 1 117 ? -20.156 5.242 8.164 1 98.38 117 GLU A CA 1
ATOM 894 C C . GLU A 1 117 ? -19.703 4.922 6.738 1 98.38 117 GLU A C 1
ATOM 896 O O . GLU A 1 117 ? -19.75 3.766 6.312 1 98.38 117 GLU A O 1
ATOM 901 N N . LEU A 1 118 ? -19.328 5.98 6.031 1 98.56 118 LEU A N 1
ATOM 902 C CA . LEU A 1 118 ? -18.922 5.859 4.637 1 98.56 118 LEU A CA 1
ATOM 903 C C . LEU A 1 118 ? -17.438 6.176 4.473 1 98.56 118 LEU A C 1
ATOM 905 O O . LEU A 1 118 ? -16.984 7.242 4.879 1 98.56 118 LEU A O 1
ATOM 909 N N . LEU A 1 119 ? -16.719 5.211 3.998 1 98.31 119 LEU A N 1
ATOM 910 C CA . LEU A 1 119 ? -15.328 5.402 3.619 1 98.31 119 LEU A CA 1
ATOM 911 C C . LEU A 1 119 ? -15.172 5.402 2.104 1 98.31 119 LEU A C 1
ATOM 913 O O . LEU A 1 119 ? -15.703 4.523 1.42 1 98.31 119 LEU A O 1
ATOM 917 N N . THR A 1 120 ? -14.508 6.453 1.598 1 97.88 120 THR A N 1
ATOM 918 C CA . THR A 1 120 ? -14.227 6.488 0.167 1 97.88 120 THR A CA 1
ATOM 919 C C . THR A 1 120 ? -12.727 6.477 -0.091 1 97.88 120 THR A C 1
ATOM 921 O O . THR A 1 120 ? -11.969 7.156 0.603 1 97.88 120 THR A O 1
ATOM 924 N N . ILE A 1 121 ? -12.344 5.609 -0.968 1 96.06 121 ILE A N 1
ATOM 925 C CA . ILE A 1 121 ? -10.945 5.469 -1.347 1 96.06 121 ILE A CA 1
ATOM 926 C C . ILE A 1 121 ? -10.773 5.809 -2.826 1 96.06 121 ILE A C 1
ATOM 928 O O 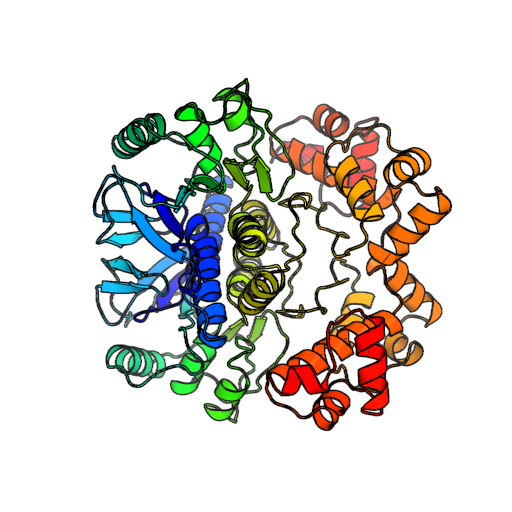. ILE A 1 121 ? -11.531 5.332 -3.67 1 96.06 121 ILE A O 1
ATOM 932 N N . CYS A 1 122 ? -9.727 6.68 -3.111 1 93.31 122 CYS A N 1
ATOM 933 C CA . CYS A 1 122 ? -9.516 7.094 -4.496 1 93.31 122 CYS A CA 1
ATOM 934 C C . CYS A 1 122 ? -10.797 7.68 -5.086 1 93.31 122 CYS A C 1
ATOM 936 O O . CYS A 1 122 ? -11.422 8.555 -4.477 1 93.31 122 CYS A O 1
ATOM 938 N N . ALA A 1 123 ? -11.234 7.293 -6.273 1 94.25 123 ALA A N 1
ATOM 939 C CA . ALA A 1 123 ? -12.383 7.887 -6.945 1 94.25 123 ALA A CA 1
ATOM 940 C C . ALA A 1 123 ? -13.695 7.367 -6.355 1 94.25 123 ALA A C 1
ATOM 942 O O . ALA A 1 123 ? -14.773 7.676 -6.863 1 94.25 123 ALA A O 1
ATOM 943 N N . GLY A 1 124 ? -13.602 6.645 -5.258 1 97.62 124 GLY A N 1
ATOM 944 C CA . GLY A 1 124 ? -14.812 6.312 -4.531 1 97.62 124 GLY A CA 1
ATOM 945 C C . GLY A 1 124 ? -15.594 7.531 -4.09 1 97.62 124 GLY A C 1
ATOM 946 O O . GLY A 1 124 ? -16.828 7.484 -3.977 1 97.62 124 GLY A O 1
ATOM 947 N N . SER A 1 125 ? -14.914 8.586 -3.859 1 97.62 125 SER A N 1
ATOM 948 C CA . SER A 1 125 ? -15.57 9.828 -3.459 1 97.62 125 SER A CA 1
ATOM 949 C C . SER A 1 125 ? -16.406 10.406 -4.598 1 97.62 125 SER A C 1
ATOM 951 O O . SER A 1 125 ? -17.438 11.039 -4.359 1 97.62 125 SER A O 1
ATOM 953 N N . VAL A 1 126 ? -15.953 10.172 -5.828 1 98.06 126 VAL A N 1
ATOM 954 C CA . VAL A 1 126 ? -16.734 10.641 -6.977 1 98.06 126 VAL A CA 1
ATOM 955 C C . VAL A 1 126 ? -18.047 9.875 -7.055 1 98.06 126 VAL A C 1
ATOM 957 O O . VAL A 1 126 ? -19.094 10.461 -7.352 1 98.06 126 VAL A O 1
ATOM 960 N N . LEU A 1 127 ? -18.031 8.586 -6.781 1 98.25 127 LEU A N 1
ATOM 961 C CA . LEU A 1 127 ? -19.25 7.797 -6.73 1 98.25 127 LEU A CA 1
ATOM 962 C C . LEU A 1 127 ? -20.188 8.32 -5.645 1 98.25 127 LEU A C 1
ATOM 964 O O . LEU A 1 127 ? -21.391 8.469 -5.875 1 98.25 127 LEU A O 1
ATOM 968 N N . ALA A 1 128 ? -19.641 8.602 -4.465 1 98.62 128 ALA A N 1
ATOM 969 C CA . ALA A 1 128 ? -20.438 9.156 -3.371 1 98.62 128 ALA A CA 1
ATOM 970 C C . ALA A 1 128 ? -21.078 10.484 -3.773 1 98.62 128 ALA A C 1
ATOM 972 O O . ALA A 1 128 ? -22.234 10.75 -3.426 1 98.62 128 ALA A O 1
ATOM 973 N N . ALA A 1 129 ? -20.312 11.266 -4.488 1 98.56 129 ALA A N 1
ATOM 974 C CA . ALA A 1 129 ? -20.812 12.555 -4.957 1 98.56 129 ALA A CA 1
ATOM 975 C C . ALA A 1 129 ? -21.984 12.375 -5.902 1 98.56 129 ALA A C 1
ATOM 977 O O . ALA A 1 129 ? -23.016 13.055 -5.77 1 98.56 129 ALA A O 1
ATOM 978 N N . HIS A 1 130 ? -21.844 11.477 -6.875 1 98.38 130 HIS A N 1
ATOM 979 C CA . HIS A 1 130 ? -22.922 11.203 -7.82 1 98.38 130 HIS A CA 1
ATOM 980 C C . HIS A 1 130 ? -24.188 10.742 -7.102 1 98.38 130 HIS A C 1
ATOM 982 O O . HIS A 1 130 ? -25.297 10.945 -7.594 1 98.38 130 HIS A O 1
ATOM 988 N N . ALA A 1 131 ? -24 10.148 -5.953 1 98.31 131 ALA A N 1
ATOM 989 C CA . ALA A 1 131 ? -25.141 9.656 -5.18 1 98.31 131 ALA A CA 1
ATOM 990 C C . ALA A 1 131 ? -25.703 10.75 -4.27 1 98.31 131 ALA A C 1
ATOM 992 O O . ALA A 1 131 ? -26.656 10.523 -3.543 1 98.31 131 ALA A O 1
ATOM 993 N N . GLY A 1 132 ? -25.062 11.891 -4.223 1 97.81 132 GLY A N 1
ATOM 994 C CA . GLY A 1 132 ? -25.562 13.016 -3.445 1 97.81 132 GLY A CA 1
ATOM 995 C C . GLY A 1 132 ? -25.156 12.953 -1.982 1 97.81 132 GLY A C 1
ATOM 996 O O . GLY A 1 132 ? -25.781 13.602 -1.137 1 97.81 132 GLY A O 1
ATOM 997 N N . LEU A 1 133 ? -24.125 12.273 -1.668 1 98.31 133 LEU A N 1
ATOM 998 C CA . LEU A 1 133 ? -23.797 12.023 -0.27 1 98.31 133 LEU A CA 1
ATOM 999 C C . LEU A 1 133 ? -22.734 12.992 0.219 1 98.31 133 LEU A C 1
ATOM 1001 O O . LEU A 1 133 ? -22.375 13 1.402 1 98.31 133 LEU A O 1
ATOM 1005 N N . LEU A 1 134 ? -22.219 13.867 -0.667 1 98.19 134 LEU A N 1
ATOM 1006 C CA . LEU A 1 134 ? -21.062 14.672 -0.273 1 98.19 134 LEU A CA 1
ATOM 1007 C C . LEU A 1 134 ? -21.438 16.156 -0.183 1 98.19 134 LEU A C 1
ATOM 1009 O O . LEU A 1 134 ? -20.594 16.984 0.151 1 98.19 134 LEU A O 1
ATOM 1013 N N . ALA A 1 135 ? -22.672 16.516 -0.465 1 97.12 135 ALA A N 1
ATOM 1014 C CA . ALA A 1 135 ? -23.094 17.922 -0.372 1 97.12 135 ALA A CA 1
ATOM 1015 C C . ALA A 1 135 ? -22.875 18.469 1.035 1 97.12 135 ALA A C 1
ATOM 1017 O O . ALA A 1 135 ? -23.328 17.875 2.016 1 97.12 135 ALA A O 1
ATOM 1018 N N . GLY A 1 136 ? -22.141 19.578 1.104 1 97.25 136 GLY A N 1
ATOM 1019 C CA . GLY A 1 136 ? -21.906 20.234 2.383 1 97.25 136 GLY A CA 1
ATOM 1020 C C . GLY A 1 136 ? -20.844 19.531 3.221 1 97.25 136 GLY A C 1
ATOM 1021 O O . GLY A 1 136 ? -20.656 19.859 4.395 1 97.25 136 GLY A O 1
ATOM 1022 N N . ARG A 1 137 ? -20.188 18.641 2.588 1 97.12 137 ARG A N 1
ATOM 1023 C CA . ARG A 1 137 ? -19.188 17.875 3.305 1 97.12 137 ARG A CA 1
ATOM 1024 C C . ARG A 1 137 ? -17.781 18.219 2.828 1 97.12 137 ARG A C 1
ATOM 1026 O O . ARG A 1 137 ? -17.609 18.906 1.809 1 97.12 137 ARG A O 1
ATOM 1033 N N . ARG A 1 138 ? -16.797 17.828 3.648 1 95.88 138 ARG A N 1
ATOM 1034 C CA . ARG A 1 138 ? -15.391 17.875 3.252 1 95.88 138 ARG A CA 1
ATOM 1035 C C . ARG A 1 138 ? -14.906 16.5 2.793 1 95.88 138 ARG A C 1
ATOM 1037 O O . ARG A 1 138 ? -15.172 15.492 3.447 1 95.88 138 ARG A O 1
ATOM 1044 N N . ALA A 1 139 ? -14.234 16.516 1.645 1 95.75 139 ALA A N 1
ATOM 1045 C CA . ALA A 1 139 ? -13.766 15.234 1.135 1 95.75 139 ALA A CA 1
ATOM 1046 C C . ALA A 1 139 ? -12.555 15.414 0.225 1 95.75 139 ALA A C 1
ATOM 1048 O O . ALA A 1 139 ? -12.312 16.516 -0.287 1 95.75 139 ALA A O 1
ATOM 1049 N N . THR A 1 140 ? -11.734 14.43 0.125 1 88.88 140 THR A N 1
ATOM 1050 C CA . THR A 1 140 ? -10.656 14.367 -0.856 1 88.88 140 THR A CA 1
ATOM 1051 C C . THR A 1 140 ? -10.836 13.164 -1.781 1 88.88 140 THR A C 1
ATOM 1053 O O . THR A 1 140 ? -11.797 12.406 -1.638 1 88.88 140 THR A O 1
ATOM 1056 N N . THR A 1 141 ? -10.086 13.086 -2.818 1 92.19 141 THR A N 1
ATOM 1057 C CA . THR A 1 141 ? -10.047 11.992 -3.785 1 92.19 141 THR A CA 1
ATOM 1058 C C . THR A 1 141 ? -8.656 11.883 -4.414 1 92.19 141 THR A C 1
ATOM 1060 O O . THR A 1 141 ? -7.734 12.594 -4.023 1 92.19 141 THR A O 1
ATOM 1063 N N . HIS A 1 142 ? -8.539 10.891 -5.23 1 85.25 142 HIS A N 1
ATOM 1064 C CA . HIS A 1 142 ? -7.297 10.805 -5.988 1 85.25 142 HIS A CA 1
ATOM 1065 C C . HIS A 1 142 ? -7.023 12.094 -6.75 1 85.25 142 HIS A C 1
ATOM 1067 O O . HIS A 1 142 ? -7.945 12.711 -7.289 1 85.25 142 HIS A O 1
ATOM 1073 N N . HIS A 1 143 ? -5.816 12.422 -6.887 1 75.81 143 HIS A N 1
ATOM 1074 C CA . HIS A 1 143 ? -5.438 13.719 -7.438 1 75.81 143 HIS A CA 1
ATOM 1075 C C . HIS A 1 143 ? -5.973 13.891 -8.852 1 75.81 143 HIS A C 1
ATOM 1077 O O . HIS A 1 143 ? -6.305 15.008 -9.258 1 75.81 143 HIS A O 1
ATOM 1083 N N . GLN A 1 144 ? -6.07 12.836 -9.594 1 77.19 144 GLN A N 1
ATOM 1084 C CA . GLN A 1 144 ? -6.523 12.891 -10.984 1 77.19 144 GLN A CA 1
ATOM 1085 C C . GLN A 1 144 ? -8.016 13.203 -11.062 1 77.19 144 GLN A C 1
ATOM 1087 O O . GLN A 1 144 ? -8.523 13.57 -12.125 1 77.19 144 GLN A O 1
ATOM 1092 N N . HIS A 1 145 ? -8.68 13.086 -9.93 1 90.12 145 HIS A N 1
ATOM 1093 C CA . HIS A 1 145 ? -10.133 13.188 -9.984 1 90.12 145 HIS A CA 1
ATOM 1094 C C . HIS A 1 145 ? -10.641 14.344 -9.125 1 90.12 145 HIS A C 1
ATOM 1096 O O . HIS A 1 145 ? -11.836 14.445 -8.852 1 90.12 145 HIS A O 1
ATOM 1102 N N . LEU A 1 146 ? -9.75 15.195 -8.688 1 85.31 146 LEU A N 1
ATOM 1103 C CA . LEU A 1 146 ? -10.141 16.312 -7.844 1 85.31 146 LEU A CA 1
ATOM 1104 C C . LEU A 1 146 ? -11.102 17.25 -8.578 1 85.31 146 LEU A C 1
ATOM 1106 O O . LEU A 1 146 ? -12.156 17.594 -8.047 1 85.31 146 LEU A O 1
ATOM 1110 N N . ALA A 1 147 ? -10.758 17.609 -9.781 1 87.38 147 ALA A N 1
ATOM 1111 C CA . ALA A 1 147 ? -11.602 18.484 -10.586 1 87.38 147 ALA A CA 1
ATOM 1112 C C . ALA A 1 147 ? -12.953 17.844 -10.867 1 87.38 147 ALA A C 1
ATOM 1114 O O . ALA A 1 147 ? -13.992 18.5 -10.812 1 87.38 147 ALA A O 1
ATOM 1115 N N . GLU A 1 148 ? -12.883 16.594 -11.156 1 93.75 148 GLU A N 1
ATOM 1116 C CA . GLU A 1 148 ? -14.117 15.859 -11.414 1 93.75 148 GLU A CA 1
ATOM 1117 C C . GLU A 1 148 ? -15.023 15.859 -10.188 1 93.75 148 GLU A C 1
ATOM 1119 O O . GLU A 1 148 ? -16.234 16.078 -10.305 1 93.75 148 GLU A O 1
ATOM 1124 N N . LEU A 1 149 ? -14.453 15.594 -9.039 1 96.5 149 LEU A N 1
ATOM 1125 C CA . LEU A 1 149 ? -15.227 15.586 -7.805 1 96.5 149 LEU A CA 1
ATOM 1126 C C . LEU A 1 149 ? -15.898 16.938 -7.582 1 96.5 149 LEU A C 1
ATOM 1128 O O . LEU A 1 149 ? -17.094 17 -7.254 1 96.5 149 LEU A O 1
ATOM 1132 N N . GLN A 1 150 ? -15.211 17.984 -7.832 1 94.31 150 GLN A N 1
ATOM 1133 C CA . GLN A 1 150 ? -15.742 19.344 -7.668 1 94.31 150 GLN A CA 1
ATOM 1134 C C . GLN A 1 150 ? -16.875 19.609 -8.664 1 94.31 150 GLN A C 1
ATOM 1136 O O . GLN A 1 150 ? -17.859 20.266 -8.32 1 94.31 150 GLN A O 1
ATOM 1141 N N . GLN A 1 151 ? -16.688 19.156 -9.828 1 96.81 151 GLN A N 1
ATOM 1142 C CA . GLN A 1 151 ? -17.688 19.344 -10.875 1 96.81 151 GLN A CA 1
ATOM 1143 C C . GLN A 1 151 ? -18.969 18.578 -10.562 1 96.81 151 GLN A C 1
ATOM 1145 O O . GLN A 1 151 ? -20.078 19.094 -10.758 1 96.81 151 GLN A O 1
ATOM 1150 N N . VAL A 1 152 ? -18.812 17.375 -10.148 1 97.69 152 VAL A N 1
ATOM 1151 C CA . VAL A 1 152 ? -19.953 16.5 -9.875 1 97.69 152 VAL A CA 1
ATOM 1152 C C . VAL A 1 152 ? -20.734 17.031 -8.672 1 97.69 152 VAL A C 1
ATOM 1154 O O . VAL A 1 152 ? -21.969 16.984 -8.656 1 97.69 152 VAL A O 1
ATOM 1157 N N . GLU A 1 153 ? -20.047 17.484 -7.621 1 98.19 153 GLU A N 1
ATOM 1158 C CA . GLU A 1 153 ? -20.688 18.031 -6.426 1 98.19 153 GLU A CA 1
ATOM 1159 C C . GLU A 1 153 ? -20.062 19.375 -6.039 1 98.19 153 GLU A C 1
ATOM 1161 O O . GLU A 1 153 ? -19.188 19.438 -5.176 1 98.19 153 GLU A O 1
ATOM 1166 N N . PRO A 1 154 ? -20.641 20.422 -6.539 1 97 154 PRO A N 1
ATOM 1167 C CA . PRO A 1 154 ? -20.062 21.75 -6.32 1 97 154 PRO A CA 1
ATOM 1168 C C . PRO A 1 154 ? -20.156 22.203 -4.859 1 97 154 PRO A C 1
ATOM 1170 O O . PRO A 1 154 ? -19.422 23.109 -4.445 1 97 154 PRO A O 1
ATOM 1173 N N . HIS A 1 155 ? -21 21.672 -4.047 1 97.38 155 HIS A N 1
ATOM 1174 C CA . HIS A 1 155 ? -21.172 22.094 -2.66 1 97.38 155 HIS A CA 1
ATOM 1175 C C . HIS A 1 155 ? -20.281 21.297 -1.722 1 97.38 155 HIS A C 1
ATOM 1177 O O . HIS A 1 155 ? -20.297 21.5 -0.506 1 97.38 155 HIS A O 1
ATOM 1183 N N . CYS A 1 156 ? -19.531 20.375 -2.236 1 97.44 156 CYS A N 1
ATOM 1184 C CA . CYS A 1 156 ? -18.516 19.656 -1.451 1 97.44 156 CYS A CA 1
ATOM 1185 C C . CYS A 1 156 ? -17.266 20.5 -1.294 1 97.44 156 CYS A C 1
ATOM 1187 O O . CYS A 1 156 ? -16.797 21.125 -2.252 1 97.44 156 CYS A O 1
ATOM 1189 N N . ASP A 1 157 ? -16.812 20.594 -0.075 1 95.62 157 ASP A N 1
ATOM 1190 C CA . ASP A 1 157 ? -15.484 21.156 0.135 1 95.62 157 ASP A CA 1
ATOM 1191 C C . ASP A 1 157 ? -14.391 20.156 -0.231 1 95.62 157 ASP A C 1
ATOM 1193 O O . ASP A 1 157 ? -13.977 19.344 0.602 1 95.62 157 ASP A O 1
ATOM 1197 N N . VAL A 1 158 ? -13.922 20.234 -1.459 1 90.44 158 VAL A N 1
ATOM 1198 C CA . VAL A 1 158 ? -12.922 19.297 -1.961 1 90.44 158 VAL A CA 1
ATOM 1199 C C . VAL A 1 158 ? -11.531 19.719 -1.474 1 90.44 158 VAL A C 1
ATOM 1201 O O . VAL A 1 158 ? -11.055 20.797 -1.816 1 90.44 158 VAL A O 1
ATOM 1204 N N . VAL A 1 159 ? -10.93 18.859 -0.678 1 81.12 159 VAL A N 1
ATOM 1205 C CA . VAL A 1 159 ? -9.641 19.172 -0.077 1 81.12 159 VAL A CA 1
ATOM 1206 C C . VAL A 1 159 ? -8.531 18.453 -0.85 1 81.12 159 VAL A C 1
ATOM 1208 O O . VAL A 1 159 ? -8.484 17.219 -0.888 1 81.12 159 VAL A O 1
ATOM 1211 N N . ALA A 1 160 ? -7.684 19.188 -1.432 1 68.06 160 ALA A N 1
ATOM 1212 C CA . ALA A 1 160 ? -6.574 18.641 -2.207 1 68.06 160 ALA A CA 1
ATOM 1213 C C . ALA A 1 160 ? -5.352 18.406 -1.326 1 68.06 160 ALA A C 1
ATOM 1215 O O . ALA A 1 160 ? -5.289 18.891 -0.197 1 68.06 160 ALA A O 1
ATOM 1216 N N . ASN A 1 161 ? -4.512 17.484 -1.752 1 61.44 161 ASN A N 1
ATOM 1217 C CA . ASN A 1 161 ? -3.193 17.266 -1.167 1 61.44 161 ASN A CA 1
ATOM 1218 C C . ASN A 1 161 ? -3.295 16.734 0.262 1 61.44 161 ASN A C 1
ATOM 1220 O O . ASN A 1 161 ? -2.586 17.203 1.153 1 61.44 161 ASN A O 1
ATOM 1224 N N . ARG A 1 162 ? -4.301 15.875 0.4 1 70.44 162 ARG A N 1
ATOM 1225 C CA . ARG A 1 162 ? -4.484 15.188 1.673 1 70.44 162 ARG A CA 1
ATOM 1226 C C . ARG A 1 162 ? -4.492 13.672 1.479 1 70.44 162 ARG A C 1
ATOM 1228 O O . ARG A 1 162 ? -5.059 13.172 0.508 1 70.44 162 ARG A O 1
ATOM 1235 N N . VAL A 1 163 ? -3.805 13.031 2.434 1 74.56 163 VAL A N 1
ATOM 1236 C CA . VAL A 1 163 ? -3.832 11.57 2.422 1 74.56 163 VAL A CA 1
ATOM 1237 C C . VAL A 1 163 ? -5.262 11.078 2.641 1 74.56 163 VAL A C 1
ATOM 1239 O O . VAL A 1 163 ? -5.758 10.242 1.883 1 74.56 163 VAL A O 1
ATOM 1242 N N . PHE A 1 164 ? -5.855 11.586 3.641 1 85 164 PHE A N 1
ATOM 1243 C CA . PHE A 1 164 ? -7.266 11.312 3.898 1 85 164 PHE A CA 1
ATOM 1244 C C . PHE A 1 164 ? -7.914 12.477 4.645 1 85 164 PHE A C 1
ATOM 1246 O O . PHE A 1 164 ? -7.219 13.328 5.199 1 85 164 PHE A O 1
ATOM 1253 N N . VAL A 1 165 ? -9.242 12.609 4.57 1 85.69 165 VAL A N 1
ATOM 1254 C CA . VAL A 1 165 ? -10.039 13.648 5.207 1 85.69 165 VAL A CA 1
ATOM 1255 C C . VAL A 1 165 ? -11.141 13.016 6.055 1 85.69 165 VAL A C 1
ATOM 1257 O O . VAL A 1 165 ? -12.055 12.375 5.523 1 85.69 165 VAL A O 1
ATOM 1260 N N . PRO A 1 166 ? -11.023 13.18 7.395 1 88.44 166 PRO A N 1
ATOM 1261 C CA . PRO A 1 166 ? -12.125 12.766 8.258 1 88.44 166 PRO A CA 1
ATOM 1262 C C . PRO A 1 166 ? -13.234 13.812 8.359 1 88.44 166 PRO A C 1
ATOM 1264 O O . PRO A 1 166 ? -12.953 14.984 8.633 1 88.44 166 PRO A O 1
ATOM 1267 N N . ASP A 1 167 ? -14.391 13.484 8.023 1 93.44 167 ASP A N 1
ATOM 1268 C CA . ASP A 1 167 ? -15.609 14.266 8.211 1 93.44 167 ASP A CA 1
ATOM 1269 C C . ASP A 1 167 ? -16.781 13.375 8.625 1 93.44 167 ASP A C 1
ATOM 1271 O O . ASP A 1 167 ? -17.766 13.273 7.898 1 93.44 167 ASP A O 1
ATOM 1275 N N . ALA A 1 168 ? -16.656 12.797 9.828 1 92.12 168 ALA A N 1
ATOM 1276 C CA . ALA A 1 168 ? -17.656 11.82 10.273 1 92.12 168 ALA A CA 1
ATOM 1277 C C . ALA A 1 168 ? -19.062 12.305 9.984 1 92.12 168 ALA A C 1
ATOM 1279 O O . ALA A 1 168 ? -19.391 13.469 10.227 1 92.12 168 ALA A O 1
ATOM 1280 N N . PRO A 1 169 ? -19.906 11.359 9.438 1 97 169 PRO A N 1
ATOM 1281 C CA . PRO A 1 169 ? -19.734 9.914 9.297 1 97 169 PRO A CA 1
ATOM 1282 C C . PRO A 1 169 ? -19.062 9.531 7.98 1 97 169 PRO A C 1
ATOM 1284 O O . PRO A 1 169 ? -19.078 8.359 7.594 1 97 169 PRO A O 1
ATOM 1287 N N . LEU A 1 170 ? -18.422 10.539 7.27 1 97.12 170 LEU A N 1
ATOM 1288 C CA . LEU A 1 170 ? -17.75 10.328 5.992 1 97.12 170 LEU A CA 1
ATOM 1289 C C . LEU A 1 170 ? -16.234 10.469 6.141 1 97.12 170 LEU A C 1
ATOM 1291 O O . LEU A 1 170 ? -15.758 11.398 6.789 1 97.12 170 LEU A O 1
ATOM 1295 N N . TYR A 1 171 ? -15.547 9.516 5.664 1 95.88 171 TYR A N 1
ATOM 1296 C CA . TYR A 1 171 ? -14.094 9.516 5.602 1 95.88 171 TYR A CA 1
ATOM 1297 C C . TYR A 1 171 ? -13.609 9.273 4.176 1 95.88 171 TYR A C 1
ATOM 1299 O O . TYR A 1 171 ? -14.055 8.336 3.516 1 95.88 171 TYR A O 1
ATOM 1307 N N . SER A 1 172 ? -12.742 10.148 3.705 1 94.69 172 SER A N 1
ATOM 1308 C CA . SER A 1 172 ? -12.289 10.008 2.326 1 94.69 172 SER A CA 1
ATOM 1309 C C . SER A 1 172 ? -10.766 10.031 2.24 1 94.69 172 SER A C 1
ATOM 1311 O O . SER A 1 172 ? -10.109 10.727 3.014 1 94.69 172 SER A O 1
ATOM 1313 N N . SER A 1 173 ? -10.266 9.203 1.356 1 90.38 173 SER A N 1
ATOM 1314 C CA . SER A 1 173 ? -8.82 9.195 1.125 1 90.38 173 SER A CA 1
ATOM 1315 C C . SER A 1 173 ? -8.5 9.414 -0.348 1 90.38 173 SER A C 1
ATOM 1317 O O . SER A 1 173 ? -9.359 9.227 -1.213 1 90.38 173 SER A O 1
ATOM 1319 N N . ALA A 1 174 ? -7.246 9.898 -0.571 1 80.12 174 ALA A N 1
ATOM 1320 C CA . ALA A 1 174 ? -6.781 10.141 -1.933 1 80.12 174 ALA A CA 1
ATOM 1321 C C . ALA A 1 174 ? -6.496 8.836 -2.662 1 80.12 174 ALA A C 1
ATOM 1323 O O . ALA A 1 174 ? -7.375 7.977 -2.773 1 80.12 174 ALA A O 1
ATOM 1324 N N . GLY A 1 175 ? -5.137 8.578 -2.877 1 71.31 175 GLY A N 1
ATOM 1325 C CA . GLY A 1 175 ? -4.68 7.535 -3.783 1 71.31 175 GLY A CA 1
ATOM 1326 C C . GLY A 1 175 ? -4.637 6.16 -3.139 1 71.31 175 GLY A C 1
ATOM 1327 O O . GLY A 1 175 ? -4.734 6.039 -1.915 1 71.31 175 GLY A O 1
ATOM 1328 N N . VAL A 1 176 ? -4.441 5.25 -3.891 1 69.06 176 VAL A N 1
ATOM 1329 C CA . VAL A 1 176 ? -4.508 3.797 -3.811 1 69.06 176 VAL A CA 1
ATOM 1330 C C . VAL A 1 176 ? -3.975 3.326 -2.461 1 69.06 176 VAL A C 1
ATOM 1332 O O . VAL A 1 176 ? -4.746 2.938 -1.581 1 69.06 176 VAL A O 1
ATOM 1335 N N . THR A 1 177 ? -2.773 3.678 -2.047 1 75.56 177 THR A N 1
ATOM 1336 C CA . THR A 1 177 ? -2.225 3.148 -0.802 1 75.56 177 THR A CA 1
ATOM 1337 C C . THR A 1 177 ? -2.693 3.979 0.39 1 75.56 177 THR A C 1
ATOM 1339 O O . THR A 1 177 ? -2.629 3.521 1.533 1 75.56 177 THR A O 1
ATOM 1342 N N . THR A 1 178 ? -3.291 5.133 0.12 1 80.56 178 THR A N 1
ATOM 1343 C CA . THR A 1 178 ? -3.748 6 1.201 1 80.56 178 THR A CA 1
ATOM 1344 C C . THR A 1 178 ? -5 5.426 1.858 1 80.56 178 THR A C 1
ATOM 1346 O O . THR A 1 178 ? -5.355 5.812 2.973 1 80.56 178 THR A O 1
ATOM 1349 N N . GLY A 1 179 ? -5.641 4.539 1.116 1 90.5 179 GLY A N 1
ATOM 1350 C CA . GLY A 1 179 ? -6.727 3.803 1.739 1 90.5 179 GLY A CA 1
ATOM 1351 C C . GLY A 1 179 ? -6.297 3.043 2.98 1 90.5 179 GLY A C 1
ATOM 1352 O O . GLY A 1 179 ? -7.07 2.914 3.934 1 90.5 179 GLY A O 1
ATOM 1353 N N . ILE A 1 180 ? -5.086 2.531 2.939 1 90 180 ILE A N 1
ATOM 1354 C CA . ILE A 1 180 ? -4.535 1.855 4.109 1 90 180 ILE A CA 1
ATOM 1355 C C . ILE A 1 180 ? -4.402 2.846 5.262 1 90 180 ILE A C 1
ATOM 1357 O O . ILE A 1 180 ? -4.793 2.547 6.395 1 90 180 ILE A O 1
ATOM 1361 N N . ASP A 1 181 ? -3.938 4.059 4.961 1 83.38 181 ASP A N 1
ATOM 1362 C CA . ASP A 1 181 ? -3.77 5.098 5.973 1 83.38 181 ASP A CA 1
ATOM 1363 C C . ASP A 1 181 ? -5.109 5.469 6.605 1 83.38 181 ASP A C 1
ATOM 1365 O O . ASP A 1 181 ? -5.207 5.621 7.824 1 83.38 181 ASP A O 1
ATOM 1369 N N . LEU A 1 182 ? -6.035 5.656 5.789 1 90.06 182 LEU A N 1
ATOM 1370 C CA . LEU A 1 182 ? -7.367 5.992 6.273 1 90.06 182 LEU A CA 1
ATOM 1371 C C . LEU A 1 182 ? -7.887 4.922 7.223 1 90.06 182 LEU A C 1
ATOM 1373 O O . LEU A 1 182 ? -8.391 5.234 8.305 1 90.06 182 LEU A O 1
ATOM 1377 N N . VAL A 1 183 ? -7.766 3.684 6.844 1 94.56 183 VAL A N 1
ATOM 1378 C CA . VAL A 1 183 ? -8.305 2.592 7.648 1 94.56 183 VAL A CA 1
ATOM 1379 C C . VAL A 1 183 ? -7.496 2.453 8.938 1 94.56 183 VAL A C 1
ATOM 1381 O O . VAL A 1 183 ? -8.055 2.139 9.992 1 94.56 183 VAL A O 1
ATOM 1384 N N . LEU A 1 184 ? -6.195 2.711 8.82 1 86.56 184 LEU A N 1
ATOM 1385 C CA . LEU A 1 184 ? -5.383 2.693 10.039 1 86.56 184 LEU A CA 1
ATOM 1386 C C . LEU A 1 184 ? -5.855 3.76 11.016 1 86.56 184 LEU A C 1
ATOM 1388 O O . LEU A 1 184 ? -5.871 3.529 12.227 1 86.56 184 LEU A O 1
ATOM 1392 N N . HIS A 1 185 ? -6.184 4.895 10.5 1 84 185 HIS A N 1
ATOM 1393 C CA . HIS A 1 185 ? -6.754 5.945 11.336 1 84 185 HIS A CA 1
ATOM 1394 C C . HIS A 1 185 ? -8.039 5.473 12.016 1 84 185 HIS A C 1
ATOM 1396 O O . HIS A 1 185 ? -8.219 5.676 13.219 1 84 185 HIS A O 1
ATOM 1402 N N . ARG A 1 186 ? -8.867 4.805 11.297 1 92.81 186 ARG A N 1
ATOM 1403 C CA . ARG A 1 186 ? -10.117 4.309 11.852 1 92.81 186 ARG A CA 1
ATOM 1404 C C . ARG A 1 186 ? -9.867 3.188 12.852 1 92.81 186 ARG A C 1
ATOM 1406 O O . ARG A 1 186 ? -10.562 3.09 13.867 1 92.81 186 ARG A O 1
ATOM 1413 N N . ILE A 1 187 ? -8.93 2.328 12.586 1 90.81 187 ILE A N 1
ATOM 1414 C CA . ILE A 1 187 ? -8.555 1.265 13.516 1 90.81 187 ILE A CA 1
ATOM 1415 C C . ILE A 1 187 ? -8.086 1.872 14.836 1 90.81 187 ILE A C 1
ATOM 1417 O O . ILE A 1 187 ? -8.445 1.379 15.906 1 90.81 187 ILE A O 1
ATOM 1421 N N . ALA A 1 188 ? -7.293 2.938 14.727 1 81.69 188 ALA A N 1
ATOM 1422 C CA . ALA A 1 188 ? -6.844 3.611 15.938 1 81.69 188 ALA A CA 1
ATOM 1423 C C . ALA A 1 188 ? -8.031 4.105 16.766 1 81.69 188 ALA A C 1
ATOM 1425 O O . ALA A 1 188 ? -8.031 3.979 17.984 1 81.69 188 ALA A O 1
ATOM 1426 N N . ASP A 1 189 ? -9.008 4.609 16.141 1 83.62 189 ASP A N 1
ATOM 1427 C CA . ASP A 1 189 ? -10.211 5.117 16.797 1 83.62 189 ASP A CA 1
ATOM 1428 C C . ASP A 1 189 ? -11.008 3.984 17.438 1 83.62 189 ASP A C 1
ATOM 1430 O O . ASP A 1 189 ? -11.523 4.129 18.547 1 83.62 189 ASP A O 1
ATOM 1434 N N . GLU A 1 190 ? -11.086 2.836 16.719 1 89.75 190 GLU A N 1
ATOM 1435 C CA . GLU A 1 190 ? -11.984 1.758 17.125 1 89.75 190 GLU A CA 1
ATOM 1436 C C . GLU A 1 190 ? -11.289 0.795 18.094 1 89.75 190 GLU A C 1
ATOM 1438 O O . GLU A 1 190 ? -11.938 0.229 18.984 1 89.75 190 GLU A O 1
ATOM 1443 N N . CYS A 1 191 ? -9.977 0.584 17.891 1 84.88 191 CYS A N 1
ATOM 1444 C CA . CYS A 1 191 ? -9.297 -0.481 18.609 1 84.88 191 CYS A CA 1
ATOM 1445 C C . CYS A 1 191 ? -8.117 0.069 19.406 1 84.88 191 CYS A C 1
ATOM 1447 O O . CYS A 1 191 ? -7.484 -0.662 20.172 1 84.88 191 CYS A O 1
ATOM 1449 N N . GLY A 1 192 ? -7.809 1.365 19.172 1 74.44 192 GLY A N 1
ATOM 1450 C CA . GLY A 1 192 ? -6.707 1.983 19.891 1 74.44 192 GLY A CA 1
ATOM 1451 C C . GLY A 1 192 ? -5.465 2.164 19.047 1 74.44 192 GLY A C 1
ATOM 1452 O O . GLY A 1 192 ? -5.23 1.397 18.109 1 74.44 192 GLY A O 1
ATOM 1453 N N . PRO A 1 193 ? -4.648 3.191 19.359 1 69.12 193 PRO A N 1
ATOM 1454 C CA . PRO A 1 193 ? -3.453 3.504 18.578 1 69.12 193 PRO A CA 1
ATOM 1455 C C . PRO A 1 193 ? -2.414 2.387 18.609 1 69.12 193 PRO A C 1
ATOM 1457 O O . PRO A 1 193 ? -1.683 2.188 17.641 1 69.12 193 PRO A O 1
ATOM 1460 N N . ALA A 1 194 ? -2.357 1.664 19.625 1 69.25 194 ALA A N 1
ATOM 1461 C CA . ALA A 1 194 ? -1.383 0.582 19.75 1 69.25 194 ALA A CA 1
ATOM 1462 C C . ALA A 1 194 ? -1.659 -0.516 18.719 1 69.25 194 ALA A C 1
ATOM 1464 O O . ALA A 1 194 ? -0.738 -1.008 18.062 1 69.25 194 ALA A O 1
ATOM 1465 N N . ILE A 1 195 ? -2.922 -0.869 18.609 1 80.5 195 ILE A N 1
ATOM 1466 C CA . ILE A 1 195 ? -3.311 -1.874 17.625 1 80.5 195 ILE A CA 1
ATOM 1467 C C . ILE A 1 195 ? -3.018 -1.359 16.219 1 80.5 195 ILE A C 1
ATOM 1469 O O . ILE A 1 195 ? -2.451 -2.078 15.398 1 80.5 195 ILE A O 1
ATOM 1473 N N . ALA A 1 196 ? -3.348 -0.093 15.969 1 80.94 196 ALA A N 1
ATOM 1474 C CA . ALA A 1 196 ? -3.088 0.508 14.656 1 80.94 196 ALA A CA 1
ATOM 1475 C C . ALA A 1 196 ? -1.597 0.481 14.328 1 80.94 196 ALA A C 1
ATOM 1477 O O . ALA A 1 196 ? -1.21 0.191 13.195 1 80.94 196 ALA A O 1
ATOM 1478 N N . ALA A 1 197 ? -0.839 0.732 15.266 1 70.94 197 ALA A N 1
ATOM 1479 C CA . ALA A 1 197 ? 0.609 0.732 15.07 1 70.94 197 ALA A CA 1
ATOM 1480 C C . ALA A 1 197 ? 1.123 -0.672 14.773 1 70.94 197 ALA A C 1
ATOM 1482 O O . ALA A 1 197 ? 1.983 -0.853 13.906 1 70.94 197 ALA A O 1
ATOM 1483 N N . GLN A 1 198 ? 0.614 -1.604 15.453 1 75.62 198 GLN A N 1
ATOM 1484 C CA . GLN A 1 198 ? 0.999 -2.992 15.219 1 75.62 198 GLN A CA 1
ATOM 1485 C C . GLN A 1 198 ? 0.616 -3.439 13.812 1 75.62 198 GLN A C 1
ATOM 1487 O O . GLN A 1 198 ? 1.388 -4.129 13.141 1 75.62 198 GLN A O 1
ATOM 1492 N N . VAL A 1 199 ? -0.561 -3.061 13.414 1 85.12 199 VAL A N 1
ATOM 1493 C CA . VAL A 1 199 ? -1.033 -3.389 12.078 1 85.12 199 VAL A CA 1
ATOM 1494 C C . VAL A 1 199 ? -0.135 -2.723 11.031 1 85.12 199 VAL A C 1
ATOM 1496 O O . VAL A 1 199 ? 0.287 -3.363 10.07 1 85.12 199 VAL A O 1
ATOM 1499 N N . ALA A 1 200 ? 0.172 -1.454 11.234 1 78.88 200 ALA A N 1
ATOM 1500 C CA . ALA A 1 200 ? 1.051 -0.723 10.32 1 78.88 200 ALA A CA 1
ATOM 1501 C C . ALA A 1 200 ? 2.416 -1.397 10.219 1 78.88 200 ALA A C 1
ATOM 1503 O O . ALA A 1 200 ? 2.959 -1.546 9.117 1 78.88 200 ALA A O 1
ATOM 1504 N N . GLN A 1 201 ? 2.896 -1.826 11.281 1 71.88 201 GLN A N 1
ATOM 1505 C CA . GLN A 1 201 ? 4.184 -2.51 11.32 1 71.88 201 GLN A CA 1
ATOM 1506 C C . GLN A 1 201 ? 4.129 -3.832 10.562 1 71.88 201 GLN A C 1
ATOM 1508 O O . GLN A 1 201 ? 5.031 -4.148 9.789 1 71.88 201 GLN A O 1
ATOM 1513 N N . THR A 1 202 ? 3.086 -4.52 10.867 1 78.88 202 THR A N 1
ATOM 1514 C CA . THR A 1 202 ? 2.914 -5.809 10.203 1 78.88 202 THR A CA 1
ATOM 1515 C C . THR A 1 202 ? 2.834 -5.633 8.695 1 78.88 202 THR A C 1
ATOM 1517 O O . THR A 1 202 ? 3.357 -6.453 7.938 1 78.88 202 THR A O 1
ATOM 1520 N N . MET A 1 203 ? 2.26 -4.48 8.281 1 83.75 203 MET A N 1
ATOM 1521 C CA . MET A 1 203 ? 2.07 -4.23 6.855 1 83.75 203 MET A CA 1
ATOM 1522 C C . MET A 1 203 ? 3.256 -3.469 6.273 1 83.75 203 MET A C 1
ATOM 1524 O O . MET A 1 203 ? 3.287 -3.182 5.078 1 83.75 203 MET A O 1
ATOM 1528 N N . VAL A 1 204 ? 4.16 -3.102 7.098 1 71.94 204 VAL A N 1
ATOM 1529 C CA . VAL A 1 204 ? 5.363 -2.371 6.711 1 71.94 204 VAL A CA 1
ATOM 1530 C C . VAL A 1 204 ? 4.977 -1.052 6.051 1 71.94 204 VAL A C 1
ATOM 1532 O O . VAL A 1 204 ? 5.457 -0.734 4.957 1 71.94 204 VAL A O 1
ATOM 1535 N N . VAL A 1 205 ? 3.938 -0.431 6.535 1 71 205 VAL A N 1
ATOM 1536 C CA . VAL A 1 205 ? 3.541 0.893 6.07 1 71 205 VAL A CA 1
ATOM 1537 C C . VAL A 1 205 ? 4.012 1.953 7.062 1 71 205 VAL A C 1
ATOM 1539 O O . VAL A 1 205 ? 4.098 1.692 8.266 1 71 205 VAL A O 1
ATOM 1542 N N . ALA A 1 206 ? 4.484 3.012 6.434 1 54.66 206 ALA A N 1
ATOM 1543 C CA . ALA A 1 206 ? 4.895 4.102 7.316 1 54.66 206 ALA A CA 1
ATOM 1544 C C . ALA A 1 206 ? 3.686 4.754 7.98 1 54.66 206 ALA A C 1
ATOM 1546 O O . ALA A 1 206 ? 2.688 5.043 7.32 1 54.66 206 ALA A O 1
ATOM 1547 N N . LEU A 1 207 ? 3.32 4.418 9.195 1 44.47 207 LEU A N 1
ATOM 1548 C CA . LEU A 1 207 ? 2.195 5.008 9.914 1 44.47 207 LEU A CA 1
ATOM 1549 C C . LEU A 1 207 ? 2.186 6.523 9.75 1 44.47 207 LEU A C 1
ATOM 1551 O O . LEU A 1 207 ? 1.15 7.168 9.945 1 44.47 207 LEU A O 1
ATOM 1555 N N . ARG A 1 208 ? 3.174 7.164 9.523 1 46.03 208 ARG A N 1
ATOM 1556 C CA . ARG A 1 208 ? 3.193 8.602 9.773 1 46.03 208 ARG A CA 1
ATOM 1557 C C . ARG A 1 208 ? 2.271 9.336 8.805 1 46.03 208 ARG A C 1
ATOM 1559 O O . ARG A 1 208 ? 2.219 10.57 8.805 1 46.03 208 ARG A O 1
ATOM 1566 N N . ARG A 1 209 ? 1.515 8.594 8.062 1 48.12 209 ARG A N 1
ATOM 1567 C CA . ARG A 1 209 ? 0.658 9.414 7.211 1 48.12 209 ARG A CA 1
ATOM 1568 C C . ARG A 1 209 ? -0.629 9.797 7.934 1 48.12 209 ARG A C 1
ATOM 1570 O O . ARG A 1 209 ? -1.407 8.922 8.328 1 48.12 209 ARG A O 1
ATOM 1577 N N . GLY A 1 210 ? -0.547 10.891 8.617 1 41.44 210 GLY A N 1
ATOM 1578 C CA . GLY A 1 210 ? -1.737 11.445 9.242 1 41.44 210 GLY A CA 1
ATOM 1579 C C . GLY A 1 210 ? -2.635 12.18 8.266 1 41.44 210 GLY A C 1
ATOM 1580 O O . GLY A 1 210 ? -2.287 12.344 7.098 1 41.44 210 GLY A O 1
ATOM 1581 N N . PRO A 1 211 ? -3.926 12.336 8.633 1 36.84 211 PRO A N 1
ATOM 1582 C CA . PRO A 1 211 ? -4.891 13.031 7.781 1 36.84 211 PRO A CA 1
ATOM 1583 C C . PRO A 1 211 ? -4.324 14.32 7.184 1 36.84 211 PRO A C 1
ATOM 1585 O O . PRO A 1 211 ? -4.812 14.789 6.152 1 36.84 211 PRO A O 1
ATOM 1588 N N . HIS A 1 212 ? -3.385 14.789 7.789 1 37.88 212 HIS A N 1
ATOM 1589 C CA . HIS A 1 212 ? -2.814 16.047 7.312 1 37.88 212 HIS A CA 1
ATOM 1590 C C . HIS A 1 212 ? -1.59 15.797 6.438 1 37.88 212 HIS A C 1
ATOM 1592 O O . HIS A 1 212 ? -1.014 16.734 5.887 1 37.88 212 HIS A O 1
ATOM 1598 N N . ASP A 1 213 ? -1.32 14.461 6.277 1 44.5 213 ASP A N 1
ATOM 1599 C CA . ASP A 1 213 ? -0.129 14.133 5.5 1 44.5 213 ASP A CA 1
ATOM 1600 C C . ASP A 1 213 ? -0.423 14.172 4.004 1 44.5 213 ASP A C 1
ATOM 1602 O O . ASP A 1 213 ? -1.487 13.734 3.561 1 44.5 213 ASP A O 1
ATOM 1606 N N . PRO A 1 214 ? 0.438 14.906 3.061 1 35.09 214 PRO A N 1
ATOM 1607 C CA . PRO A 1 214 ? 0.177 14.938 1.619 1 35.09 214 PRO A CA 1
ATOM 1608 C C . PRO A 1 214 ? 0.25 13.555 0.973 1 35.09 214 PRO A C 1
ATOM 1610 O O . PRO A 1 214 ? 0.953 12.672 1.473 1 35.09 214 PRO A O 1
ATOM 1613 N N . GLU A 1 215 ? -0.606 13.086 -0.06 1 35.69 215 GLU A N 1
ATOM 1614 C CA . GLU A 1 215 ? -0.645 11.875 -0.875 1 35.69 215 GLU A CA 1
ATOM 1615 C C . GLU A 1 215 ? 0.716 11.586 -1.504 1 35.69 215 GLU A C 1
ATOM 1617 O O . GLU A 1 215 ? 1.176 10.445 -1.511 1 35.69 215 GLU A O 1
ATOM 1622 N N . PHE A 1 216 ? 1.168 12.266 -2.869 1 35.62 216 PHE A N 1
ATOM 1623 C CA . PHE A 1 216 ? 2.375 12.219 -3.684 1 35.62 216 PHE A CA 1
ATOM 1624 C C . PHE A 1 216 ? 3.484 13.055 -3.061 1 35.62 216 PHE A C 1
ATOM 1626 O O . PHE A 1 216 ? 3.271 14.219 -2.727 1 35.62 216 PHE A O 1
ATOM 1633 N N . SER A 1 217 ? 3.895 13.305 -2.176 1 38.41 217 SER A N 1
ATOM 1634 C CA . SER A 1 217 ? 4.168 14.703 -1.842 1 38.41 217 SER A CA 1
ATOM 1635 C C . SER A 1 217 ? 5.66 14.945 -1.657 1 38.41 217 SER A C 1
ATOM 1637 O O . SER A 1 217 ? 6.281 14.367 -0.761 1 38.41 217 SER A O 1
ATOM 1639 N N . PRO A 1 218 ? 6.383 15.336 -2.871 1 42.34 218 PRO A N 1
ATOM 1640 C CA . PRO A 1 218 ? 7.43 16.188 -2.314 1 42.34 218 PRO A CA 1
ATOM 1641 C C . PRO A 1 218 ? 7.078 16.719 -0.925 1 42.34 218 PRO A C 1
ATOM 1643 O O . PRO A 1 218 ? 7.973 17.109 -0.162 1 42.34 218 PRO A O 1
ATOM 1646 N N . PHE A 1 219 ? 5.809 16.531 -0.792 1 40.09 219 PHE A N 1
ATOM 1647 C CA . PHE A 1 219 ? 5.141 17 0.422 1 40.09 219 PHE A CA 1
ATOM 1648 C C . PHE A 1 219 ? 5.34 15.992 1.556 1 40.09 219 PHE A C 1
ATOM 1650 O O . PHE A 1 219 ? 5.215 16.344 2.73 1 40.09 219 PHE A O 1
ATOM 1657 N N . LEU A 1 220 ? 5.637 14.828 1.018 1 45.97 220 LEU A N 1
ATOM 1658 C CA . LEU A 1 220 ? 5.961 13.844 2.043 1 45.97 220 LEU A CA 1
ATOM 1659 C C . LEU A 1 220 ? 7.461 13.82 2.322 1 45.97 220 LEU A C 1
ATOM 1661 O O . LEU A 1 220 ? 7.898 13.297 3.352 1 45.97 220 LEU A O 1
ATOM 1665 N N . ALA A 1 221 ? 8.023 14.375 1.263 1 49.47 221 ALA A N 1
ATOM 1666 C CA . ALA A 1 221 ? 9.453 14.539 1.521 1 49.47 221 ALA A CA 1
ATOM 1667 C C . ALA A 1 221 ? 9.695 15.406 2.752 1 49.47 221 ALA A C 1
ATOM 1669 O O . ALA A 1 221 ? 8.977 16.391 2.979 1 49.47 221 ALA A O 1
ATOM 1670 N N . HIS A 1 222 ? 10.484 15.125 3.506 1 51.84 222 HIS A N 1
ATOM 1671 C CA . HIS A 1 222 ? 10.922 15.844 4.699 1 51.84 222 HIS A CA 1
ATOM 1672 C C . HIS A 1 222 ? 9.852 15.812 5.781 1 51.84 222 HIS A C 1
ATOM 1674 O O . HIS A 1 222 ? 9.82 16.688 6.66 1 51.84 222 HIS A O 1
ATOM 1680 N N . ARG A 1 223 ? 8.891 14.898 5.562 1 52.78 223 ARG A N 1
ATOM 1681 C CA . ARG A 1 223 ? 7.832 14.844 6.562 1 52.78 223 ARG A CA 1
ATOM 1682 C C . ARG A 1 223 ? 7.957 13.594 7.422 1 52.78 223 ARG A C 1
ATOM 1684 O O . ARG A 1 223 ? 7.031 13.242 8.164 1 52.78 223 ARG A O 1
ATOM 1691 N N . ASP A 1 224 ? 8.984 13.156 7.121 1 45.47 224 ASP A N 1
ATOM 1692 C CA . ASP A 1 224 ? 9.266 11.945 7.879 1 45.47 224 ASP A CA 1
ATOM 1693 C C . ASP A 1 224 ? 9.695 12.273 9.305 1 45.47 224 ASP A C 1
ATOM 1695 O O . ASP A 1 224 ? 10.805 11.922 9.727 1 45.47 224 ASP A O 1
ATOM 1699 N N . HIS A 1 225 ? 8.922 13.148 9.891 1 46.03 225 HIS A N 1
ATOM 1700 C CA . HIS A 1 225 ? 9.102 13.57 11.281 1 46.03 225 HIS A CA 1
ATOM 1701 C C . HIS A 1 225 ? 7.754 13.734 11.984 1 46.03 225 HIS A C 1
ATOM 1703 O O . HIS A 1 225 ? 6.707 13.734 11.328 1 46.03 225 HIS A O 1
ATOM 1709 N N . LEU A 1 226 ? 7.828 13.672 13.336 1 39.12 226 LEU A N 1
ATOM 1710 C CA . LEU A 1 226 ? 6.59 13.75 14.102 1 39.12 226 LEU A CA 1
ATOM 1711 C C . LEU A 1 226 ? 6.453 15.102 14.789 1 39.12 226 LEU A C 1
ATOM 1713 O O . LEU A 1 226 ? 5.68 15.242 15.742 1 39.12 226 LEU A O 1
ATOM 1717 N N . HIS A 1 227 ? 7.188 16.078 14.422 1 54.91 227 HIS A N 1
ATOM 1718 C CA . HIS A 1 227 ? 7.145 17.375 15.094 1 54.91 227 HIS A CA 1
ATOM 1719 C C . HIS A 1 227 ? 5.879 18.141 14.727 1 54.91 227 HIS A C 1
ATOM 1721 O O . HIS A 1 227 ? 5.711 18.578 13.578 1 54.91 227 HIS A O 1
ATOM 1727 N N . PRO A 1 228 ? 5.059 18.297 15.68 1 58.78 228 PRO A N 1
ATOM 1728 C CA . PRO A 1 228 ? 3.729 18.828 15.383 1 58.78 228 PRO A CA 1
ATOM 1729 C C . PRO A 1 228 ? 3.783 20.234 14.773 1 58.78 228 PRO A C 1
ATOM 1731 O O . PRO A 1 228 ? 3.049 20.531 13.82 1 58.78 228 PRO A O 1
ATOM 1734 N N . ALA A 1 229 ? 4.645 21.094 15.312 1 69.12 229 ALA A N 1
ATOM 1735 C CA . ALA A 1 229 ? 4.742 22.453 14.797 1 69.12 229 ALA A CA 1
ATOM 1736 C C . ALA A 1 229 ? 5.211 22.469 13.344 1 69.12 229 ALA A C 1
ATOM 1738 O O . ALA A 1 229 ? 4.711 23.25 12.531 1 69.12 229 ALA A O 1
ATOM 1739 N N . LEU A 1 230 ? 6.082 21.578 13.078 1 73.19 230 LEU A N 1
ATOM 1740 C CA . LEU A 1 230 ? 6.574 21.453 11.711 1 73.19 230 LEU A CA 1
ATOM 1741 C C . LEU A 1 230 ? 5.488 20.938 10.781 1 73.19 230 LEU A C 1
ATOM 1743 O O . LEU A 1 230 ? 5.316 21.438 9.672 1 73.19 230 LEU A O 1
ATOM 1747 N N . HIS A 1 231 ? 4.887 19.969 11.273 1 68.31 231 HIS A N 1
ATOM 1748 C CA . HIS A 1 231 ? 3.799 19.422 10.469 1 68.31 231 HIS A CA 1
ATOM 1749 C C . HIS A 1 231 ? 2.736 20.484 10.203 1 68.31 231 HIS A C 1
ATOM 1751 O O . HIS A 1 231 ? 2.174 20.547 9.109 1 68.31 231 HIS A O 1
ATOM 1757 N N . ARG A 1 232 ? 2.5 21.281 11.211 1 71.44 232 ARG A N 1
ATOM 1758 C CA . ARG A 1 232 ? 1.526 22.359 11.031 1 71.44 232 ARG A CA 1
ATOM 1759 C C . ARG A 1 232 ? 1.932 23.281 9.875 1 71.44 232 ARG A C 1
ATOM 1761 O O . ARG A 1 232 ? 1.101 23.625 9.039 1 71.44 232 ARG A O 1
ATOM 1768 N N . VAL A 1 233 ? 3.184 23.641 9.875 1 81.88 233 VAL A N 1
ATOM 1769 C CA . VAL A 1 233 ? 3.693 24.516 8.82 1 81.88 233 VAL A CA 1
ATOM 1770 C C . VAL A 1 233 ? 3.643 23.781 7.48 1 81.88 233 VAL A C 1
ATOM 1772 O O . VAL A 1 233 ? 3.193 24.344 6.48 1 81.88 233 VAL A O 1
ATOM 1775 N N . GLN A 1 234 ? 4.117 22.625 7.547 1 73.81 234 GLN A N 1
ATOM 1776 C CA . GLN A 1 234 ? 4.176 21.844 6.312 1 73.81 234 GLN A CA 1
ATOM 1777 C C . GLN A 1 234 ? 2.781 21.609 5.738 1 73.81 234 GLN A C 1
ATOM 1779 O O . GLN A 1 234 ? 2.586 21.672 4.523 1 73.81 234 GLN A O 1
ATOM 1784 N N . ASP A 1 235 ? 1.91 21.453 6.617 1 64.06 235 ASP A N 1
ATOM 1785 C CA . ASP A 1 235 ? 0.521 21.312 6.191 1 64.06 235 ASP A CA 1
ATOM 1786 C C . ASP A 1 235 ? 0.003 22.609 5.582 1 64.06 235 ASP A C 1
ATOM 1788 O O . ASP A 1 235 ? -0.589 22.609 4.504 1 64.06 235 ASP A O 1
ATOM 1792 N N . ALA A 1 236 ? 0.187 23.688 6.297 1 71.75 236 ALA A N 1
ATOM 1793 C CA . ALA A 1 236 ? -0.301 25 5.863 1 71.75 236 ALA A CA 1
ATOM 1794 C C . ALA A 1 236 ? 0.271 25.375 4.5 1 71.75 236 ALA A C 1
ATOM 1796 O O . ALA A 1 236 ? -0.463 25.812 3.611 1 71.75 236 ALA A O 1
ATOM 1797 N N . VAL A 1 237 ? 1.486 25.125 4.328 1 79.44 237 VAL A N 1
ATOM 1798 C CA . VAL A 1 237 ? 2.168 25.484 3.088 1 79.44 237 VAL A CA 1
ATOM 1799 C C . VAL A 1 237 ? 1.709 24.562 1.962 1 79.44 237 VAL A C 1
ATOM 1801 O O . VAL A 1 237 ? 1.467 25.016 0.84 1 79.44 237 VAL A O 1
ATOM 1804 N N . SER A 1 238 ? 1.655 23.312 2.297 1 69 238 SER A N 1
ATOM 1805 C CA . SER A 1 238 ? 1.268 22.344 1.28 1 69 238 SER A CA 1
ATOM 1806 C C . SER A 1 238 ? -0.142 22.609 0.766 1 69 238 SER A C 1
ATOM 1808 O O . SER A 1 238 ? -0.443 22.344 -0.401 1 69 238 SER A O 1
ATOM 1810 N N . GLN A 1 239 ? -0.902 23.109 1.655 1 62.44 239 GLN A N 1
ATOM 1811 C CA . GLN A 1 239 ? -2.275 23.422 1.285 1 62.44 239 GLN A CA 1
ATOM 1812 C C . GLN A 1 239 ? -2.334 24.688 0.438 1 62.44 239 GLN A C 1
ATOM 1814 O O . GLN A 1 239 ? -3.223 24.844 -0.403 1 62.44 239 GLN A O 1
ATOM 1819 N N . HIS A 1 240 ? -1.406 25.578 0.702 1 74 240 HIS A N 1
ATOM 1820 C CA . HIS A 1 240 ? -1.381 26.844 -0.013 1 74 240 HIS A CA 1
ATOM 1821 C C . HIS A 1 240 ? 0.033 27.188 -0.466 1 74 240 HIS A C 1
ATOM 1823 O O . HIS A 1 240 ? 0.604 28.188 -0.022 1 74 240 HIS A O 1
ATOM 1829 N N . PRO A 1 241 ? 0.481 26.375 -1.407 1 75.56 241 PRO A N 1
ATOM 1830 C CA . PRO A 1 241 ? 1.876 26.578 -1.801 1 75.56 241 PRO A CA 1
ATOM 1831 C C . PRO A 1 241 ? 2.125 27.984 -2.363 1 75.56 241 PRO A C 1
ATOM 1833 O O . PRO A 1 241 ? 3.238 28.5 -2.258 1 75.56 241 PRO A O 1
ATOM 1836 N N . ALA A 1 242 ? 1.138 28.641 -2.867 1 80.5 242 ALA A N 1
ATOM 1837 C CA . ALA A 1 242 ? 1.292 29.938 -3.52 1 80.5 242 ALA A CA 1
ATOM 1838 C C . ALA A 1 242 ? 1.117 31.078 -2.523 1 80.5 242 ALA A C 1
ATOM 1840 O O . ALA A 1 242 ? 1.223 32.25 -2.889 1 80.5 242 ALA A O 1
ATOM 1841 N N . GLY A 1 243 ? 0.846 30.719 -1.314 1 83.88 243 GLY A N 1
ATOM 1842 C CA . GLY A 1 243 ? 0.674 31.75 -0.302 1 83.88 243 GLY A CA 1
ATOM 1843 C C . GLY A 1 243 ? 1.916 32.594 -0.095 1 83.88 243 GLY A C 1
ATOM 1844 O O . GLY A 1 243 ? 2.988 32.281 -0.61 1 83.88 243 GLY A O 1
ATOM 1845 N N . ASP A 1 244 ? 1.703 33.781 0.554 1 88.75 244 ASP A N 1
ATOM 1846 C CA . ASP A 1 244 ? 2.818 34.656 0.877 1 88.75 244 ASP A CA 1
ATOM 1847 C C . ASP A 1 244 ? 3.602 34.156 2.082 1 88.75 244 ASP A C 1
ATOM 1849 O O . ASP A 1 244 ? 3.535 34.719 3.168 1 88.75 244 ASP A O 1
ATOM 1853 N N . TRP A 1 245 ? 4.375 33.125 1.703 1 89.88 245 TRP A N 1
ATOM 1854 C CA . TRP A 1 245 ? 5.109 32.438 2.764 1 89.88 245 TRP A CA 1
ATOM 1855 C C . TRP A 1 245 ? 6.496 33.031 2.943 1 89.88 245 TRP A C 1
ATOM 1857 O O . TRP A 1 245 ? 7.191 33.312 1.962 1 89.88 245 TRP A O 1
ATOM 1867 N N . SER A 1 246 ? 6.77 33.469 4.168 1 92.12 246 SER A N 1
ATOM 1868 C CA . SER A 1 246 ? 8.094 33.812 4.672 1 92.12 246 SER A CA 1
ATOM 1869 C C . SER A 1 246 ? 8.422 33.062 5.949 1 92.12 246 SER A C 1
ATOM 1871 O O . SER A 1 246 ? 7.555 32.406 6.531 1 92.12 246 SER A O 1
ATOM 1873 N N . VAL A 1 247 ? 9.695 33.062 6.215 1 92.19 247 VAL A N 1
ATOM 1874 C CA . VAL A 1 247 ? 10.062 32.344 7.43 1 92.19 247 VAL A CA 1
ATOM 1875 C C . VAL A 1 247 ? 9.273 32.906 8.617 1 92.19 247 VAL A C 1
ATOM 1877 O O . VAL A 1 247 ? 8.703 32.156 9.398 1 92.19 247 VAL A O 1
ATOM 1880 N N . PRO A 1 248 ? 9.047 34.219 8.703 1 92.69 248 PRO A N 1
ATOM 1881 C CA . PRO A 1 248 ? 8.219 34.75 9.789 1 92.69 248 PRO A CA 1
ATOM 1882 C C . PRO A 1 248 ? 6.758 34.312 9.688 1 92.69 248 PRO A C 1
ATOM 1884 O O . PRO A 1 248 ? 6.141 33.969 10.703 1 92.69 248 PRO A O 1
ATOM 1887 N N . ALA A 1 249 ? 6.195 34.281 8.523 1 93.19 249 ALA A N 1
ATOM 1888 C CA . ALA A 1 249 ? 4.816 33.844 8.336 1 93.19 249 ALA A CA 1
ATOM 1889 C C . ALA A 1 249 ? 4.652 32.375 8.734 1 93.19 249 ALA A C 1
ATOM 1891 O O . ALA A 1 249 ? 3.668 32 9.375 1 93.19 249 ALA A O 1
ATOM 1892 N N . MET A 1 250 ? 5.621 31.547 8.336 1 92.81 250 MET A N 1
ATOM 1893 C CA . MET A 1 250 ? 5.609 30.141 8.695 1 92.81 250 MET A CA 1
ATOM 1894 C C . MET A 1 250 ? 5.73 29.953 10.203 1 92.81 250 MET A C 1
ATOM 1896 O O . MET A 1 250 ? 5.066 29.094 10.789 1 92.81 250 MET A O 1
ATOM 1900 N N . ALA A 1 251 ? 6.586 30.781 10.781 1 92.81 251 ALA A N 1
ATOM 1901 C CA . ALA A 1 251 ? 6.812 30.719 12.227 1 92.81 251 ALA A CA 1
ATOM 1902 C C . ALA A 1 251 ? 5.535 31.031 13 1 92.81 251 ALA A C 1
ATOM 1904 O O . ALA A 1 251 ? 5.27 30.422 14.039 1 92.81 251 ALA A O 1
ATOM 1905 N N . GLU A 1 252 ? 4.746 31.922 12.469 1 90.44 252 GLU A N 1
ATOM 1906 C CA . GLU A 1 252 ? 3.463 32.25 13.086 1 90.44 252 GLU A CA 1
ATOM 1907 C C . GLU A 1 252 ? 2.537 31.031 13.102 1 90.44 252 GLU A C 1
ATOM 1909 O O . GLU A 1 252 ? 1.863 30.781 14.102 1 90.44 252 GLU A O 1
ATOM 1914 N N . VAL A 1 253 ? 2.557 30.297 12.062 1 84.5 253 VAL A N 1
ATOM 1915 C CA . VAL A 1 253 ? 1.727 29.109 11.945 1 84.5 253 VAL A CA 1
ATOM 1916 C C . VAL A 1 253 ? 2.17 28.062 12.977 1 84.5 253 VAL A C 1
ATOM 1918 O O . VAL A 1 253 ? 1.337 27.375 13.562 1 84.5 253 VAL A O 1
ATOM 1921 N N . ALA A 1 254 ? 3.408 28 13.195 1 84.69 254 ALA A N 1
ATOM 1922 C CA . ALA A 1 254 ? 4 27.016 14.078 1 84.69 254 ALA A CA 1
ATOM 1923 C C . ALA A 1 254 ? 3.986 27.5 15.531 1 84.69 254 ALA A C 1
ATOM 1925 O O . ALA A 1 254 ? 4.344 26.75 16.438 1 84.69 254 ALA A O 1
ATOM 1926 N N . HIS A 1 255 ? 3.607 28.781 15.688 1 85.62 255 HIS A N 1
ATOM 1927 C CA . HIS A 1 255 ? 3.707 29.422 17 1 85.62 255 HIS A CA 1
ATOM 1928 C C . HIS A 1 255 ? 5.125 29.312 17.562 1 85.62 255 HIS A C 1
ATOM 1930 O O . HIS A 1 255 ? 5.324 28.891 18.703 1 85.62 255 HIS A O 1
ATOM 1936 N N . ALA A 1 256 ? 6.039 29.625 16.766 1 88.06 256 ALA A N 1
ATOM 1937 C CA . ALA A 1 256 ? 7.461 29.609 17.094 1 88.06 256 ALA A CA 1
ATOM 1938 C C . ALA A 1 256 ? 8.172 30.844 16.562 1 88.06 256 ALA A C 1
ATOM 1940 O O . ALA A 1 256 ? 7.602 31.594 15.766 1 88.06 256 ALA A O 1
ATOM 1941 N N . SER A 1 257 ? 9.336 31.109 17.047 1 91.38 257 SER A N 1
ATOM 1942 C CA . SER A 1 257 ? 10.156 32.156 16.453 1 91.38 257 SER A CA 1
ATOM 1943 C C . SER A 1 257 ? 10.727 31.719 15.109 1 91.38 257 SER A C 1
ATOM 1945 O O . SER A 1 257 ? 10.875 30.516 14.859 1 91.38 257 SER A O 1
ATOM 1947 N N . PRO A 1 258 ? 10.977 32.656 14.227 1 92.38 258 PRO A N 1
ATOM 1948 C CA . PRO A 1 258 ? 11.57 32.312 12.938 1 92.38 258 PRO A CA 1
ATOM 1949 C C . PRO A 1 258 ? 12.859 31.516 13.086 1 92.38 258 PRO A C 1
ATOM 1951 O O . PRO A 1 258 ? 13.102 30.578 12.312 1 92.38 258 PRO A O 1
ATOM 1954 N N . ARG A 1 259 ? 13.586 31.906 14.055 1 89.94 259 ARG A N 1
ATOM 1955 C CA . ARG A 1 259 ? 14.828 31.172 14.289 1 89.94 259 ARG A CA 1
ATOM 1956 C C . ARG A 1 259 ? 14.547 29.734 14.719 1 89.94 259 ARG A C 1
ATOM 1958 O O . ARG A 1 259 ? 15.18 28.797 14.219 1 89.94 259 ARG A O 1
ATOM 1965 N N . HIS A 1 260 ? 13.656 29.594 15.586 1 89.81 260 HIS A N 1
ATOM 1966 C CA . HIS A 1 260 ? 13.297 28.266 16.078 1 89.81 260 HIS A CA 1
ATOM 1967 C C . HIS A 1 260 ? 12.695 27.406 14.969 1 89.81 260 HIS A C 1
ATOM 1969 O O . HIS A 1 260 ? 12.992 26.219 14.859 1 89.81 260 HIS A O 1
ATOM 1975 N N . LEU A 1 261 ? 11.852 27.953 14.195 1 90.62 261 LEU A N 1
ATOM 1976 C CA . LEU A 1 261 ? 11.258 27.219 13.094 1 90.62 261 LEU A CA 1
ATOM 1977 C C . LEU A 1 261 ? 12.328 26.703 12.133 1 90.62 261 LEU A C 1
ATOM 1979 O O . LEU A 1 261 ? 12.273 25.562 11.688 1 90.62 261 LEU A O 1
ATOM 1983 N N . THR A 1 262 ? 13.211 27.609 11.828 1 87.31 262 THR A N 1
ATOM 1984 C CA . THR A 1 262 ? 14.289 27.234 10.906 1 87.31 262 THR A CA 1
ATOM 1985 C C . THR A 1 262 ? 15.094 26.078 11.469 1 87.31 262 THR A C 1
ATOM 1987 O O . THR A 1 262 ? 15.422 25.141 10.734 1 87.31 262 THR A O 1
ATOM 1990 N N . ARG A 1 263 ? 15.312 26.156 12.703 1 79.94 263 ARG A N 1
ATOM 1991 C CA . ARG A 1 263 ? 16.016 25.062 13.359 1 79.94 263 ARG A CA 1
ATOM 1992 C C . ARG A 1 263 ? 15.219 23.766 13.273 1 79.94 263 ARG A C 1
ATOM 1994 O O . ARG A 1 263 ? 15.773 22.703 12.984 1 79.94 263 ARG A O 1
ATOM 2001 N N . LEU A 1 264 ? 13.906 23.828 13.492 1 77.06 264 LEU A N 1
ATOM 2002 C CA . LEU A 1 264 ? 13.031 22.672 13.422 1 77.06 264 LEU A CA 1
ATOM 2003 C C . LEU A 1 264 ? 13.062 22.031 12.031 1 77.06 264 LEU A C 1
ATOM 2005 O O . LEU A 1 264 ? 13.141 20.812 11.898 1 77.06 264 LEU A O 1
ATOM 2009 N N . PHE A 1 265 ? 12.992 22.812 11.047 1 82 265 PHE A N 1
ATOM 2010 C CA . PHE A 1 265 ? 13.023 22.344 9.664 1 82 265 PHE A CA 1
ATOM 2011 C C . PHE A 1 265 ? 14.344 21.625 9.375 1 82 265 PHE A C 1
ATOM 2013 O O . PHE A 1 265 ? 14.344 20.516 8.82 1 82 265 PHE A O 1
ATOM 2020 N N . ILE A 1 266 ? 15.352 22.359 9.773 1 72.12 266 ILE A N 1
ATOM 2021 C CA . ILE A 1 266 ? 16.672 21.797 9.477 1 72.12 266 ILE A CA 1
ATOM 2022 C C . ILE A 1 266 ? 16.859 20.484 10.242 1 72.12 266 ILE A C 1
ATOM 2024 O O . ILE A 1 266 ? 17.266 19.484 9.672 1 72.12 266 ILE A O 1
ATOM 2028 N N . ASP A 1 267 ? 16.406 20.531 11.406 1 65.12 267 ASP A N 1
ATOM 2029 C CA . ASP A 1 267 ? 16.641 19.406 12.305 1 65.12 267 ASP A CA 1
ATOM 2030 C C . ASP A 1 267 ? 15.75 18.219 11.961 1 65.12 267 ASP A C 1
ATOM 2032 O O . ASP A 1 267 ? 16.172 17.078 12.023 1 65.12 267 ASP A O 1
ATOM 2036 N N . HIS A 1 268 ? 14.547 18.484 11.617 1 62.31 268 HIS A N 1
ATOM 2037 C CA . HIS A 1 268 ? 13.555 17.422 11.523 1 62.31 268 HIS A CA 1
ATOM 2038 C C . HIS A 1 268 ? 13.203 17.125 10.07 1 62.31 268 HIS A C 1
ATOM 2040 O O . HIS A 1 268 ? 12.836 15.992 9.734 1 62.31 268 HIS A O 1
ATOM 2046 N N . ALA A 1 269 ? 13.344 18.109 9.258 1 64.06 269 ALA A N 1
ATOM 2047 C CA . ALA A 1 269 ? 12.953 17.922 7.859 1 64.06 269 ALA A CA 1
ATOM 2048 C C . ALA A 1 269 ? 14.18 17.891 6.945 1 64.06 269 ALA A C 1
ATOM 2050 O O . ALA A 1 269 ? 14.07 17.562 5.762 1 64.06 269 ALA A O 1
ATOM 2051 N N . GLY A 1 270 ? 15.336 18.312 7.461 1 61.72 270 GLY A N 1
ATOM 2052 C CA . GLY A 1 270 ? 16.594 18.234 6.73 1 61.72 270 GLY A CA 1
ATOM 2053 C C . GLY A 1 270 ? 16.719 19.297 5.648 1 61.72 270 GLY A C 1
ATOM 2054 O O . GLY A 1 270 ? 17.516 19.156 4.723 1 61.72 270 GLY A O 1
ATOM 2055 N N . ILE A 1 271 ? 15.906 20.172 5.695 1 69 271 ILE A N 1
ATOM 2056 C CA . ILE A 1 271 ? 15.852 21.203 4.664 1 69 271 ILE A CA 1
ATOM 2057 C C . ILE A 1 271 ? 15.383 22.516 5.273 1 69 271 ILE A C 1
ATOM 2059 O O . ILE A 1 271 ? 14.594 22.531 6.219 1 69 271 ILE A O 1
ATOM 2063 N N . ALA A 1 272 ? 16 23.609 4.812 1 81.44 272 ALA A N 1
ATOM 2064 C CA . ALA A 1 272 ? 15.555 24.922 5.27 1 81.44 272 ALA A CA 1
ATOM 2065 C C . ALA A 1 272 ? 14.117 25.188 4.832 1 81.44 272 ALA A C 1
ATOM 2067 O O . ALA A 1 272 ? 13.68 24.719 3.783 1 81.44 272 ALA A O 1
ATOM 2068 N N . PRO A 1 273 ? 13.43 26 5.633 1 86.31 273 PRO A N 1
ATOM 2069 C CA . PRO A 1 273 ? 12.008 26.234 5.348 1 86.31 273 PRO A CA 1
ATOM 2070 C C . PRO A 1 273 ? 11.766 26.734 3.924 1 86.31 273 PRO A C 1
ATOM 2072 O O . PRO A 1 273 ? 10.898 26.203 3.221 1 86.31 273 PRO A O 1
ATOM 2075 N N . LEU A 1 274 ? 12.57 27.688 3.494 1 85.56 274 LEU A N 1
ATOM 2076 C CA . LEU A 1 274 ? 12.312 28.281 2.186 1 85.56 274 LEU A CA 1
ATOM 2077 C C . LEU A 1 274 ? 12.758 27.344 1.069 1 85.56 274 LEU A C 1
ATOM 2079 O O . LEU A 1 274 ? 12.164 27.344 -0.012 1 85.56 274 LEU A O 1
ATOM 2083 N N . ALA A 1 275 ? 13.789 26.625 1.36 1 79.31 275 ALA A N 1
ATOM 2084 C CA . ALA A 1 275 ? 14.18 25.609 0.391 1 79.31 275 ALA A CA 1
ATOM 2085 C C . ALA A 1 275 ? 13.094 24.562 0.228 1 79.31 275 ALA A C 1
ATOM 2087 O O . ALA A 1 275 ? 12.781 24.141 -0.891 1 79.31 275 ALA A O 1
ATOM 2088 N N . TRP A 1 276 ? 12.578 24.172 1.278 1 79.69 276 TRP A N 1
ATOM 2089 C CA . TRP A 1 276 ? 11.469 23.219 1.252 1 79.69 276 TRP A CA 1
ATOM 2090 C C . TRP A 1 276 ? 10.273 23.797 0.504 1 79.69 276 TRP A C 1
ATOM 2092 O O . TRP A 1 276 ? 9.68 23.125 -0.342 1 79.69 276 TRP A O 1
ATOM 2102 N N . LEU A 1 277 ? 10 25.016 0.835 1 82.94 277 LEU A N 1
ATOM 2103 C CA . LEU A 1 277 ? 8.914 25.703 0.126 1 82.94 277 LEU A CA 1
ATOM 2104 C C . LEU A 1 277 ? 9.133 25.641 -1.382 1 82.94 277 LEU A C 1
ATOM 2106 O O . LEU A 1 277 ? 8.195 25.359 -2.139 1 82.94 277 LEU A O 1
ATOM 2110 N N . ARG A 1 278 ? 10.32 25.828 -1.723 1 79.12 278 ARG A N 1
ATOM 2111 C CA . ARG A 1 278 ? 10.617 25.812 -3.15 1 79.12 278 ARG A CA 1
ATOM 2112 C C . ARG A 1 278 ? 10.359 24.438 -3.752 1 79.12 278 ARG A C 1
ATOM 2114 O O . ARG A 1 278 ? 9.852 24.328 -4.871 1 79.12 278 ARG A O 1
ATOM 2121 N N . THR A 1 279 ? 10.703 23.453 -2.986 1 73.56 279 THR A N 1
ATOM 2122 C CA . THR A 1 279 ? 10.469 22.109 -3.477 1 73.56 279 THR A CA 1
ATOM 2123 C C . THR A 1 279 ? 8.969 21.859 -3.648 1 73.56 279 THR A C 1
ATOM 2125 O O . THR A 1 279 ? 8.547 21.219 -4.617 1 73.56 279 THR A O 1
ATOM 2128 N N . ILE A 1 280 ? 8.242 22.312 -2.68 1 73.75 280 ILE A N 1
ATOM 2129 C CA . ILE A 1 280 ? 6.797 22.156 -2.729 1 73.75 280 ILE A CA 1
ATOM 2130 C C . ILE A 1 280 ? 6.23 22.922 -3.92 1 73.75 280 ILE A C 1
ATOM 2132 O O . ILE A 1 280 ? 5.387 22.406 -4.656 1 73.75 280 ILE A O 1
ATOM 2136 N N . ARG A 1 281 ? 6.738 24.094 -4.055 1 76.31 281 ARG A N 1
ATOM 2137 C CA . ARG A 1 281 ? 6.246 24.938 -5.145 1 76.31 281 ARG A CA 1
ATOM 2138 C C . ARG A 1 281 ? 6.621 24.344 -6.5 1 76.31 281 ARG A C 1
ATOM 2140 O O . ARG A 1 281 ? 5.812 24.344 -7.43 1 76.31 281 ARG A O 1
ATOM 2147 N N . LEU A 1 282 ? 7.781 23.844 -6.516 1 74.44 282 LEU A N 1
ATOM 2148 C CA . LEU A 1 282 ? 8.203 23.203 -7.754 1 74.44 282 LEU A CA 1
ATOM 2149 C C . LEU A 1 282 ? 7.328 22 -8.07 1 74.44 282 LEU A C 1
ATOM 2151 O O . LEU A 1 282 ? 6.926 21.797 -9.219 1 74.44 282 LEU A O 1
ATOM 2155 N N . ALA A 1 283 ? 7.156 21.266 -7.074 1 69.06 283 ALA A N 1
ATOM 2156 C CA . ALA A 1 283 ? 6.301 20.094 -7.246 1 69.06 283 ALA A CA 1
ATOM 2157 C C . ALA A 1 283 ? 4.898 20.5 -7.699 1 69.06 283 ALA A C 1
ATOM 2159 O O . ALA A 1 283 ? 4.301 19.844 -8.555 1 69.06 283 ALA A O 1
ATOM 2160 N N . THR A 1 284 ? 4.426 21.516 -7.094 1 68.44 284 THR A N 1
ATOM 2161 C CA . THR A 1 284 ? 3.117 22.062 -7.449 1 68.44 284 THR A CA 1
ATOM 2162 C C . THR A 1 284 ? 3.098 22.516 -8.906 1 68.44 284 THR A C 1
ATOM 2164 O O . THR A 1 284 ? 2.152 22.219 -9.641 1 68.44 284 THR A O 1
ATOM 2167 N N . ALA A 1 285 ? 4.113 23.156 -9.242 1 75.56 285 ALA A N 1
ATOM 2168 C CA . ALA A 1 285 ? 4.219 23.625 -10.617 1 75.56 285 ALA A CA 1
ATOM 2169 C C . ALA A 1 285 ? 4.273 22.469 -11.594 1 75.56 285 ALA A C 1
ATOM 2171 O O . ALA A 1 285 ? 3.611 22.484 -12.633 1 75.56 285 ALA A O 1
ATOM 2172 N N . GLU A 1 286 ? 5.062 21.547 -11.242 1 68.56 286 GLU A N 1
ATOM 2173 C CA . GLU A 1 286 ? 5.203 20.359 -12.086 1 68.56 286 GLU A CA 1
ATOM 2174 C C . GLU A 1 286 ? 3.863 19.656 -12.273 1 68.56 286 GLU A C 1
ATOM 2176 O O . GLU A 1 286 ? 3.52 19.234 -13.383 1 68.56 286 GLU A O 1
ATOM 2181 N N . ALA A 1 287 ? 3.256 19.562 -11.219 1 59.91 287 ALA A N 1
ATOM 2182 C CA . ALA A 1 287 ? 1.937 18.938 -11.266 1 59.91 287 ALA A CA 1
ATOM 2183 C C . ALA A 1 287 ? 0.988 19.719 -12.156 1 59.91 287 ALA A C 1
ATOM 2185 O O . ALA A 1 287 ? 0.234 19.141 -12.945 1 59.91 287 ALA A O 1
ATOM 2186 N N . ALA A 1 288 ? 1.021 20.984 -12.047 1 64.81 288 ALA A N 1
ATOM 2187 C CA . ALA A 1 288 ? 0.194 21.859 -12.875 1 64.81 288 ALA A CA 1
ATOM 2188 C C . ALA A 1 288 ? 0.541 21.719 -14.352 1 64.81 288 ALA A C 1
ATOM 2190 O O . ALA A 1 288 ? -0.35 21.641 -15.203 1 64.81 288 ALA A O 1
ATOM 2191 N N . LEU A 1 289 ? 1.792 21.625 -14.586 1 67.81 289 LEU A N 1
ATOM 2192 C CA . LEU A 1 289 ? 2.242 21.469 -15.969 1 67.81 289 LEU A CA 1
ATOM 2193 C C . LEU A 1 289 ? 1.768 20.141 -16.547 1 67.81 289 LEU A C 1
ATOM 2195 O O . LEU A 1 289 ? 1.317 20.078 -17.688 1 67.81 289 LEU A O 1
ATOM 2199 N N . ASN A 1 290 ? 1.876 19.219 -15.75 1 58.28 290 ASN A N 1
ATOM 2200 C CA . ASN A 1 290 ? 1.506 17.875 -16.188 1 58.28 290 ASN A CA 1
ATOM 2201 C C . ASN A 1 290 ? 0.005 17.766 -16.438 1 58.28 290 ASN A C 1
ATOM 2203 O O . ASN A 1 290 ? -0.443 16.859 -17.141 1 58.28 290 ASN A O 1
ATOM 2207 N N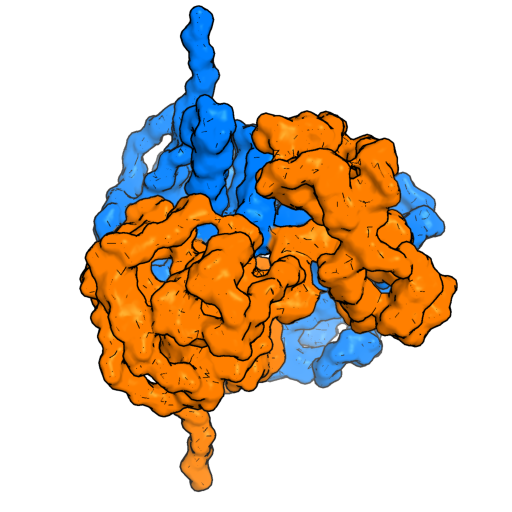 . THR A 1 291 ? -0.668 18.688 -15.82 1 51.97 291 THR A N 1
ATOM 2208 C CA . THR A 1 291 ? -2.115 18.656 -15.992 1 51.97 291 THR A CA 1
ATOM 2209 C C . THR A 1 291 ? -2.553 19.641 -17.062 1 51.97 291 THR A C 1
ATOM 2211 O O . THR A 1 291 ? -3.742 19.938 -17.203 1 51.97 291 THR A O 1
ATOM 2214 N N . GLY A 1 292 ? -1.51 20.172 -17.672 1 61.38 292 GLY A N 1
ATOM 2215 C CA . GLY A 1 292 ? -1.827 20.922 -18.891 1 61.38 292 GLY A CA 1
ATOM 2216 C C . GLY A 1 292 ? -1.774 22.422 -18.688 1 61.38 292 GLY A C 1
ATOM 2217 O O . GLY A 1 292 ? -2.059 23.188 -19.609 1 61.38 292 GLY A O 1
ATOM 2218 N N . HIS A 1 293 ? -1.51 22.859 -17.547 1 68.06 293 HIS A N 1
ATOM 2219 C CA . HIS A 1 293 ? -1.396 24.297 -17.312 1 68.06 293 HIS A CA 1
ATOM 2220 C C . HIS A 1 293 ? -0.173 24.875 -18.016 1 68.06 293 HIS A C 1
ATOM 2222 O O . HIS A 1 293 ? 0.811 24.156 -18.234 1 68.06 293 HIS A O 1
ATOM 2228 N N . THR A 1 294 ? -0.344 26.141 -18.484 1 79.25 294 THR A N 1
ATOM 2229 C CA . THR A 1 294 ? 0.806 26.828 -19.062 1 79.25 294 THR A CA 1
ATOM 2230 C C . THR A 1 294 ? 1.866 27.094 -17.984 1 79.25 294 THR A C 1
ATOM 2232 O O . THR A 1 294 ? 1.593 26.984 -16.797 1 79.25 294 THR A O 1
ATOM 2235 N N . VAL A 1 295 ? 2.998 27.484 -18.453 1 81.56 295 VAL A N 1
ATOM 2236 C CA . VAL A 1 295 ? 4.098 27.766 -17.531 1 81.56 295 VAL A CA 1
ATOM 2237 C C . VAL A 1 295 ? 3.713 28.938 -16.625 1 81.56 295 VAL A C 1
ATOM 2239 O O . VAL A 1 295 ? 4 28.906 -15.422 1 81.56 295 VAL A O 1
ATOM 2242 N N . THR A 1 296 ? 2.992 29.891 -17.234 1 85.12 296 THR A N 1
ATOM 2243 C CA . THR A 1 296 ? 2.57 31.062 -16.469 1 85.12 296 THR A CA 1
ATOM 2244 C C . THR A 1 296 ? 1.558 30.672 -15.398 1 85.12 296 THR A C 1
ATOM 2246 O O . THR A 1 296 ? 1.655 31.109 -14.25 1 85.12 296 THR A O 1
ATOM 2249 N N . GLN A 1 297 ? 0.695 29.844 -15.742 1 80.06 297 GLN A N 1
ATOM 2250 C CA . GLN A 1 297 ? -0.32 29.375 -14.805 1 80.06 297 GLN A CA 1
ATOM 2251 C C . GLN A 1 297 ? 0.302 28.516 -13.695 1 80.06 297 GLN A C 1
ATOM 2253 O O . GLN A 1 297 ? -0.046 28.656 -12.523 1 80.06 297 GLN A O 1
ATOM 2258 N N . ALA A 1 298 ? 1.17 27.641 -14.117 1 81.56 298 ALA A N 1
ATOM 2259 C CA . ALA A 1 298 ? 1.847 26.766 -13.164 1 81.56 298 ALA A CA 1
ATOM 2260 C C . ALA A 1 298 ? 2.668 27.578 -12.164 1 81.56 298 ALA A C 1
ATOM 2262 O O . ALA A 1 298 ? 2.67 27.266 -10.969 1 81.56 298 ALA A O 1
ATOM 2263 N N . ALA A 1 299 ? 3.293 28.609 -12.719 1 85.62 299 ALA A N 1
ATOM 2264 C CA . ALA A 1 299 ? 4.086 29.469 -11.852 1 85.62 299 ALA A CA 1
ATOM 2265 C C . ALA A 1 299 ? 3.209 30.156 -10.805 1 85.62 299 ALA A C 1
ATOM 2267 O O . ALA A 1 299 ? 3.537 30.172 -9.617 1 85.62 299 ALA A O 1
ATOM 2268 N N . ALA A 1 300 ? 2.072 30.625 -11.25 1 80.75 300 ALA A N 1
ATOM 2269 C CA . ALA A 1 300 ? 1.138 31.328 -10.367 1 80.75 300 ALA A CA 1
ATOM 2270 C C . ALA A 1 300 ? 0.553 30.375 -9.328 1 80.75 300 ALA A C 1
ATOM 2272 O O . ALA A 1 300 ? 0.479 30.703 -8.141 1 80.75 300 ALA A O 1
ATOM 2273 N N . MET A 1 301 ? 0.254 29.219 -9.727 1 77.94 301 MET A N 1
ATOM 2274 C CA . MET A 1 301 ? -0.364 28.219 -8.852 1 77.94 301 MET A CA 1
ATOM 2275 C C . MET A 1 301 ? 0.614 27.75 -7.777 1 77.94 301 MET A C 1
ATOM 2277 O O . MET A 1 301 ? 0.206 27.406 -6.668 1 77.94 301 MET A O 1
ATOM 2281 N N . ALA A 1 302 ? 1.844 27.75 -8.18 1 81.5 302 ALA A N 1
ATOM 2282 C CA . ALA A 1 302 ? 2.883 27.25 -7.281 1 81.5 302 ALA A CA 1
ATOM 2283 C C . ALA A 1 302 ? 3.396 28.375 -6.379 1 81.5 302 ALA A C 1
ATOM 2285 O O . ALA A 1 302 ? 4.031 28.109 -5.355 1 81.5 302 ALA A O 1
ATOM 2286 N N . GLY A 1 303 ? 3.164 29.656 -6.762 1 83.5 303 GLY A N 1
ATOM 2287 C CA . GLY A 1 303 ? 3.578 30.781 -5.938 1 83.5 303 GLY A CA 1
ATOM 2288 C C . GLY A 1 303 ? 4.879 31.406 -6.398 1 83.5 303 GLY A C 1
ATOM 2289 O O . GLY A 1 303 ? 5.543 32.094 -5.633 1 83.5 303 GLY A O 1
ATOM 2290 N N . PHE A 1 304 ? 5.203 31.094 -7.633 1 86.88 304 PHE A N 1
ATOM 2291 C CA . PHE A 1 304 ? 6.344 31.812 -8.195 1 86.88 304 PHE A CA 1
ATOM 2292 C C . PHE A 1 304 ? 5.914 33.156 -8.766 1 86.88 304 PHE A C 1
ATOM 2294 O O . PHE A 1 304 ? 4.828 33.281 -9.328 1 86.88 304 PHE A O 1
ATOM 2301 N N . SER A 1 305 ? 6.742 34.156 -8.562 1 81.81 305 SER A N 1
ATOM 2302 C CA . SER A 1 305 ? 6.398 35.5 -8.984 1 81.81 305 SER A CA 1
ATOM 2303 C C . SER A 1 305 ? 6.477 35.625 -10.5 1 81.81 305 SER A C 1
ATOM 2305 O O . SER A 1 305 ? 5.926 36.594 -11.07 1 81.81 305 SER A O 1
ATOM 2307 N N . SER A 1 306 ? 7.203 34.75 -11.148 1 84.88 306 SER A N 1
ATOM 2308 C CA . SER A 1 306 ? 7.352 34.812 -12.602 1 84.88 306 SER A CA 1
ATOM 2309 C C . SER A 1 306 ? 7.734 33.469 -13.18 1 84.88 306 SER A C 1
ATOM 2311 O O . SER A 1 306 ? 8.148 32.562 -12.445 1 84.88 306 SER A O 1
ATOM 2313 N N . ASP A 1 307 ? 7.547 33.406 -14.516 1 84.56 307 ASP A N 1
ATOM 2314 C CA . ASP A 1 307 ? 7.984 32.219 -15.242 1 84.56 307 ASP A CA 1
ATOM 2315 C C . ASP A 1 307 ? 9.484 31.984 -15.078 1 84.56 307 ASP A C 1
ATOM 2317 O O . ASP A 1 307 ? 9.938 30.844 -14.977 1 84.56 307 ASP A O 1
ATOM 2321 N N . THR A 1 308 ? 10.148 33.125 -15.023 1 80.06 308 THR A N 1
ATOM 2322 C CA . THR A 1 308 ? 11.602 33.062 -14.883 1 80.06 308 THR A CA 1
ATOM 2323 C C . THR A 1 308 ? 11.992 32.438 -13.555 1 80.06 308 THR A C 1
ATOM 2325 O O . THR A 1 308 ? 12.922 31.625 -13.492 1 80.06 308 THR A O 1
ATOM 2328 N N . GLN A 1 309 ? 11.25 32.75 -12.555 1 82.81 309 GLN A N 1
ATOM 2329 C CA . GLN A 1 309 ? 11.539 32.188 -11.242 1 82.81 309 GLN A CA 1
ATOM 2330 C C . GLN A 1 309 ? 11.297 30.688 -11.219 1 82.81 309 GLN A C 1
ATOM 2332 O O . GLN A 1 309 ? 12.047 29.938 -10.594 1 82.81 309 GLN A O 1
ATOM 2337 N N . LEU A 1 310 ? 10.25 30.297 -11.844 1 85.56 310 LEU A N 1
ATOM 2338 C CA . LEU A 1 310 ? 9.969 28.875 -11.945 1 85.56 310 LEU A CA 1
ATOM 2339 C C . LEU A 1 310 ? 11.078 28.141 -12.695 1 85.56 310 LEU A C 1
ATOM 2341 O O . LEU A 1 310 ? 11.531 27.078 -12.266 1 85.56 310 LEU A O 1
ATOM 2345 N N . ARG A 1 311 ? 11.523 28.688 -13.75 1 78 311 ARG A N 1
ATOM 2346 C CA . ARG A 1 311 ? 12.57 28.078 -14.555 1 78 311 ARG A CA 1
ATOM 2347 C C . ARG A 1 311 ? 13.867 27.938 -13.758 1 78 311 ARG A C 1
ATOM 2349 O O . ARG A 1 311 ? 14.539 26.906 -13.836 1 78 311 ARG A O 1
ATOM 2356 N N . ARG A 1 312 ? 14.18 28.938 -13 1 76.12 312 ARG A N 1
ATOM 2357 C CA . ARG A 1 312 ? 15.383 28.906 -12.172 1 76.12 312 ARG A CA 1
ATOM 2358 C C . ARG A 1 312 ? 15.297 27.828 -11.117 1 76.12 312 ARG A C 1
ATOM 2360 O O . ARG A 1 312 ? 16.25 27.078 -10.898 1 76.12 312 ARG A O 1
ATOM 2367 N N . ALA A 1 313 ? 14.141 27.797 -10.508 1 75.62 313 ALA A N 1
ATOM 2368 C CA . ALA A 1 313 ? 13.93 26.781 -9.477 1 75.62 313 ALA A CA 1
ATOM 2369 C C . ALA A 1 313 ? 13.984 25.375 -10.07 1 75.62 313 ALA A C 1
ATOM 2371 O O . ALA A 1 313 ? 14.531 24.453 -9.453 1 75.62 313 ALA A O 1
ATOM 2372 N N . TRP A 1 314 ? 13.414 25.25 -11.203 1 72.38 314 TRP A N 1
ATOM 2373 C CA . TRP A 1 314 ? 13.383 24 -11.938 1 72.38 314 TRP A CA 1
ATOM 2374 C C . TRP A 1 314 ? 14.797 23.453 -12.164 1 72.38 314 TRP A C 1
ATOM 2376 O O . TRP A 1 314 ? 15.07 22.281 -11.914 1 72.38 314 TRP A O 1
ATOM 2386 N N . HIS A 1 315 ? 15.625 24.328 -12.492 1 65.12 315 HIS A N 1
ATOM 2387 C CA . HIS A 1 315 ? 17.016 23.953 -12.758 1 65.12 315 HIS A CA 1
ATOM 2388 C C . HIS A 1 315 ? 17.766 23.672 -11.469 1 65.12 315 HIS A C 1
ATOM 2390 O O . HIS A 1 315 ? 18.547 22.719 -11.398 1 65.12 315 HIS A O 1
ATOM 2396 N N . ARG A 1 316 ? 17.5 24.453 -10.547 1 61.09 316 ARG A N 1
ATOM 2397 C CA . ARG A 1 316 ? 18.203 24.344 -9.273 1 61.09 316 ARG A CA 1
ATOM 2398 C C . ARG A 1 316 ? 17.891 23 -8.602 1 61.09 316 ARG A C 1
ATOM 2400 O O . ARG A 1 316 ? 18.75 22.422 -7.938 1 61.09 316 ARG A O 1
ATOM 2407 N N . PHE A 1 317 ? 16.703 22.578 -8.789 1 55.19 317 PHE A N 1
ATOM 2408 C CA . PHE A 1 317 ? 16.312 21.375 -8.062 1 55.19 317 PHE A CA 1
ATOM 2409 C C . PHE A 1 317 ? 16.375 20.156 -8.977 1 55.19 317 PHE A C 1
ATOM 2411 O O . PHE A 1 317 ? 15.742 19.125 -8.695 1 55.19 317 PHE A O 1
ATOM 2418 N N . GLY A 1 318 ? 17.125 20.297 -10.062 1 48.41 318 GLY A N 1
ATOM 2419 C CA . GLY A 1 318 ? 17.562 19.203 -10.914 1 48.41 318 GLY A CA 1
ATOM 2420 C C . GLY A 1 318 ? 16.438 18.562 -11.703 1 48.41 318 GLY A C 1
ATOM 2421 O O . GLY A 1 318 ? 16.469 17.359 -11.977 1 48.41 318 GLY A O 1
ATOM 2422 N N . ARG A 1 319 ? 15.414 19.266 -11.82 1 52.53 319 ARG A N 1
ATOM 2423 C CA . ARG A 1 319 ? 14.383 18.688 -12.688 1 52.53 319 ARG A CA 1
ATOM 2424 C C . ARG A 1 319 ? 14.812 18.734 -14.148 1 52.53 319 ARG A C 1
ATOM 2426 O O . ARG A 1 319 ? 15.477 19.688 -14.578 1 52.53 319 ARG A O 1
ATOM 2433 N N . GLY A 1 320 ? 14.945 17.672 -14.719 1 52.94 320 GLY A N 1
ATOM 2434 C CA . GLY A 1 320 ? 15.344 17.641 -16.125 1 52.94 320 GLY A CA 1
ATOM 2435 C C . GLY A 1 320 ? 14.406 18.422 -17.031 1 52.94 320 GLY A C 1
ATOM 2436 O O . GLY A 1 320 ? 13.219 18.531 -16.75 1 52.94 320 GLY A O 1
ATOM 2437 N N . GLY A 1 321 ? 14.953 19.062 -18.078 1 57.47 321 GLY A N 1
ATOM 2438 C CA . GLY A 1 321 ? 14.211 19.812 -19.078 1 57.47 321 GLY A CA 1
ATOM 2439 C C . GLY A 1 321 ? 13.82 21.203 -18.609 1 57.47 321 GLY A C 1
ATOM 2440 O O . GLY A 1 321 ? 14.508 21.797 -17.781 1 57.47 321 GLY A O 1
ATOM 2441 N N . THR A 1 322 ? 12.922 21.891 -19.406 1 64.69 322 THR A N 1
ATOM 2442 C CA . THR A 1 322 ? 12.367 23.188 -19.062 1 64.69 322 THR A CA 1
ATOM 2443 C C . THR A 1 322 ? 10.891 23.078 -18.688 1 64.69 322 THR A C 1
ATOM 2445 O O . THR A 1 322 ? 10.211 22.141 -19.125 1 64.69 322 THR A O 1
ATOM 2448 N N . PRO A 1 323 ? 10.445 23.859 -17.75 1 62.72 323 PRO A N 1
ATOM 2449 C CA . PRO A 1 323 ? 9.016 23.859 -17.453 1 62.72 323 PRO A CA 1
ATOM 2450 C C . PRO A 1 323 ? 8.148 23.844 -18.719 1 62.72 323 PRO A C 1
ATOM 2452 O O . PRO A 1 323 ? 7.109 23.188 -18.75 1 62.72 323 PRO A O 1
ATOM 2455 N N . SER A 1 324 ? 8.562 24.562 -19.672 1 64.88 324 SER A N 1
ATOM 2456 C CA . SER A 1 324 ? 7.84 24.594 -20.938 1 64.88 324 SER A CA 1
ATOM 2457 C C . SER A 1 324 ? 7.844 23.234 -21.609 1 64.88 324 SER A C 1
ATOM 2459 O O . SER A 1 324 ? 6.875 22.859 -22.266 1 64.88 324 SER A O 1
ATOM 2461 N N . GLY A 1 325 ? 8.922 22.609 -21.484 1 56.03 325 GLY A N 1
ATOM 2462 C CA . GLY A 1 325 ? 9.039 21.281 -22.047 1 56.03 325 GLY A CA 1
ATOM 2463 C C . GLY A 1 325 ? 8.148 20.25 -21.375 1 56.03 325 GLY A C 1
ATOM 2464 O O . GLY A 1 325 ? 7.645 19.328 -22.016 1 56.03 325 GLY A O 1
ATOM 2465 N N . ALA A 1 326 ? 7.984 20.375 -20.281 1 46.81 326 ALA A N 1
ATOM 2466 C CA . ALA A 1 326 ? 7.129 19.484 -19.5 1 46.81 326 ALA A CA 1
ATOM 2467 C C . ALA A 1 326 ? 5.656 19.734 -19.812 1 46.81 326 ALA A C 1
ATOM 2469 O O . ALA A 1 326 ? 4.84 18.812 -19.75 1 46.81 326 ALA A O 1
ATOM 2470 N N . ALA A 1 327 ? 5.234 20.875 -20.094 1 49.62 327 ALA A N 1
ATOM 2471 C CA . ALA A 1 327 ? 3.871 21.234 -20.484 1 49.62 327 ALA A CA 1
ATOM 2472 C C . ALA A 1 327 ? 3.514 20.609 -21.828 1 49.62 327 ALA A C 1
ATOM 2474 O O . ALA A 1 327 ? 2.346 20.312 -22.094 1 49.62 327 ALA A O 1
ATOM 2475 N N . ARG A 1 328 ? 4.547 20.438 -22.641 1 46.38 328 ARG A N 1
ATOM 2476 C CA . ARG A 1 328 ? 4.258 19.969 -24 1 46.38 328 ARG A CA 1
ATOM 2477 C C . ARG A 1 328 ? 4.254 18.438 -24.047 1 46.38 328 ARG A C 1
ATOM 2479 O O . ARG A 1 328 ? 3.811 17.844 -25.031 1 46.38 328 ARG A O 1
ATOM 2486 N N . ALA A 1 329 ? 4.691 17.844 -23.125 1 39.91 329 ALA A N 1
ATOM 2487 C CA . ALA A 1 329 ? 4.754 16.391 -23.234 1 39.91 329 ALA A CA 1
ATOM 2488 C C . ALA A 1 329 ? 3.533 15.734 -22.594 1 39.91 329 ALA A C 1
ATOM 2490 O O . ALA A 1 329 ? 2.961 16.266 -21.641 1 39.91 329 ALA A O 1
ATOM 2491 N N . MET B 1 1 ? 13.141 -0.704 -41.25 1 28.64 1 MET B N 1
ATOM 2492 C CA . MET B 1 1 ? 13.93 -0.79 -40.031 1 28.64 1 MET B CA 1
ATOM 2493 C C . MET B 1 1 ? 13.094 -1.346 -38.875 1 28.64 1 MET B C 1
ATOM 2495 O O . MET B 1 1 ? 12.094 -0.741 -38.469 1 28.64 1 MET B O 1
ATOM 2499 N N . ASN B 1 2 ? 12.711 -2.578 -38.812 1 35.88 2 ASN B N 1
ATOM 2500 C CA . ASN B 1 2 ? 11.789 -3.416 -38.062 1 35.88 2 ASN B CA 1
ATOM 2501 C C . ASN B 1 2 ? 11.875 -3.129 -36.562 1 35.88 2 ASN B C 1
ATOM 2503 O O . ASN B 1 2 ? 12.906 -3.371 -35.938 1 35.88 2 ASN B O 1
ATOM 2507 N N . SER B 1 3 ? 11.555 -1.962 -36 1 41.34 3 SER B N 1
ATOM 2508 C CA . SER B 1 3 ? 11.758 -1.354 -34.688 1 41.34 3 SER B CA 1
ATOM 2509 C C . SER B 1 3 ? 11.641 -2.389 -33.562 1 41.34 3 SER B C 1
ATOM 2511 O O . SER B 1 3 ? 10.625 -3.078 -33.469 1 41.34 3 SER B O 1
ATOM 2513 N N . ASP B 1 4 ? 12.633 -3.244 -33.25 1 47.41 4 ASP B N 1
ATOM 2514 C CA . ASP B 1 4 ? 12.898 -4.387 -32.375 1 47.41 4 ASP B CA 1
ATOM 2515 C C . ASP B 1 4 ? 12.258 -4.195 -31 1 47.41 4 ASP B C 1
ATOM 2517 O O . ASP B 1 4 ? 12.883 -3.658 -30.078 1 47.41 4 ASP B O 1
ATOM 2521 N N . ARG B 1 5 ? 11.102 -3.822 -30.922 1 59.62 5 ARG B N 1
ATOM 2522 C CA . ARG B 1 5 ? 10.352 -3.631 -29.688 1 59.62 5 ARG B CA 1
ATOM 2523 C C . ARG B 1 5 ? 10.398 -4.887 -28.828 1 59.62 5 ARG B C 1
ATOM 2525 O O . ARG B 1 5 ? 10.055 -5.977 -29.281 1 59.62 5 ARG B O 1
ATOM 2532 N N . PRO B 1 6 ? 11.031 -4.832 -27.609 1 74.88 6 PRO B N 1
ATOM 2533 C CA . PRO B 1 6 ? 11.156 -6.035 -26.781 1 74.88 6 PRO B CA 1
ATOM 2534 C C . PRO B 1 6 ? 9.805 -6.707 -26.516 1 74.88 6 PRO B C 1
ATOM 2536 O O . PRO B 1 6 ? 8.773 -6.031 -26.469 1 74.88 6 PRO B O 1
ATOM 2539 N N . ASP B 1 7 ? 9.656 -8.07 -26.609 1 88.5 7 ASP B N 1
ATOM 2540 C CA . ASP B 1 7 ? 8.492 -8.891 -26.266 1 88.5 7 ASP B CA 1
ATOM 2541 C C . ASP B 1 7 ? 7.969 -8.555 -24.875 1 88.5 7 ASP B C 1
ATOM 2543 O O . ASP B 1 7 ? 8.742 -8.18 -24 1 88.5 7 ASP B O 1
ATOM 2547 N N . PRO B 1 8 ? 6.672 -8.523 -24.75 1 96.12 8 PRO B N 1
ATOM 2548 C CA . PRO B 1 8 ? 6.121 -8.234 -23.422 1 96.12 8 PRO B CA 1
ATOM 2549 C C . PRO B 1 8 ? 6.559 -9.25 -22.359 1 96.12 8 PRO B C 1
ATOM 2551 O O . PRO B 1 8 ? 6.855 -10.398 -22.703 1 96.12 8 PRO B O 1
ATOM 2554 N N . ILE B 1 9 ? 6.719 -8.805 -21.234 1 98.19 9 ILE B N 1
ATOM 2555 C CA . ILE B 1 9 ? 7.008 -9.672 -20.094 1 98.19 9 ILE B CA 1
ATOM 2556 C C . ILE B 1 9 ? 5.707 -10.242 -19.531 1 98.19 9 ILE B C 1
ATOM 2558 O O . ILE B 1 9 ? 4.805 -9.492 -19.156 1 98.19 9 ILE B O 1
ATOM 2562 N N . HIS B 1 10 ? 5.578 -11.555 -19.531 1 98.56 10 HIS B N 1
ATOM 2563 C CA . HIS B 1 10 ? 4.438 -12.219 -18.922 1 98.56 10 HIS B CA 1
ATOM 2564 C C . HIS B 1 10 ? 4.664 -12.438 -17.422 1 98.56 10 HIS B C 1
ATOM 2566 O O . HIS B 1 10 ? 5.617 -13.117 -17.031 1 98.56 10 HIS B O 1
ATOM 2572 N N . VAL B 1 11 ? 3.811 -11.82 -16.594 1 98.81 11 VAL B N 1
ATOM 2573 C CA . VAL B 1 11 ? 3.959 -11.891 -15.148 1 98.81 11 VAL B CA 1
ATOM 2574 C C . VAL B 1 11 ? 2.926 -12.859 -14.57 1 98.81 11 VAL B C 1
ATOM 2576 O O . VAL B 1 11 ? 1.724 -12.586 -14.617 1 98.81 11 VAL B O 1
ATOM 2579 N N . VAL B 1 12 ? 3.408 -13.953 -14 1 98.88 12 VAL B N 1
ATOM 2580 C CA . VAL B 1 12 ? 2.533 -14.977 -13.438 1 98.88 12 VAL B CA 1
ATOM 2581 C C . VAL B 1 12 ? 2.508 -14.859 -11.914 1 98.88 12 VAL B C 1
ATOM 2583 O O . VAL B 1 12 ? 3.48 -15.219 -11.242 1 98.88 12 VAL B O 1
ATOM 2586 N N . PHE B 1 13 ? 1.412 -14.367 -11.422 1 98.81 13 PHE B N 1
ATOM 2587 C CA . PHE B 1 13 ? 1.177 -14.438 -9.984 1 98.81 13 PHE B CA 1
ATOM 2588 C C . PHE B 1 13 ? 0.71 -15.836 -9.578 1 98.81 13 PHE B C 1
ATOM 2590 O O . PHE B 1 13 ? -0.394 -16.25 -9.93 1 98.81 13 PHE B O 1
ATOM 2597 N N . ALA B 1 14 ? 1.554 -16.547 -8.844 1 98.81 14 ALA B N 1
ATOM 2598 C CA . ALA B 1 14 ? 1.201 -17.891 -8.383 1 98.81 14 ALA B CA 1
ATOM 2599 C C . ALA B 1 14 ? 0.462 -17.828 -7.051 1 98.81 14 ALA B C 1
ATOM 2601 O O . ALA B 1 14 ? 1.056 -17.516 -6.016 1 98.81 14 ALA B O 1
ATOM 2602 N N . LEU B 1 15 ? -0.797 -18.234 -7.105 1 98.5 15 LEU B N 1
ATOM 2603 C CA . LEU B 1 15 ? -1.664 -18.047 -5.949 1 98.5 15 LEU B CA 1
ATOM 2604 C C . LEU B 1 15 ? -2.016 -19.391 -5.309 1 98.5 15 LEU B C 1
ATOM 2606 O O . LEU B 1 15 ? -2.219 -20.391 -6.012 1 98.5 15 LEU B O 1
ATOM 2610 N N . LEU B 1 16 ? -2.031 -19.422 -3.977 1 98.19 16 LEU B N 1
ATOM 2611 C CA . LEU B 1 16 ? -2.531 -20.5 -3.145 1 98.19 16 LEU B CA 1
ATOM 2612 C C . LEU B 1 16 ? -3.77 -20.078 -2.365 1 98.19 16 LEU B C 1
ATOM 2614 O O . LEU B 1 16 ? -4.027 -18.875 -2.223 1 98.19 16 LEU B O 1
ATOM 2618 N N . PRO B 1 17 ? -4.547 -21.062 -1.915 1 97.62 17 PRO B N 1
ATOM 2619 C CA . PRO B 1 17 ? -5.602 -20.672 -0.981 1 97.62 17 PRO B CA 1
ATOM 2620 C C . PRO B 1 17 ? -5.074 -19.828 0.182 1 97.62 17 PRO B C 1
ATOM 2622 O O . PRO B 1 17 ? -4.059 -20.172 0.787 1 97.62 17 PRO B O 1
ATOM 2625 N N . HIS B 1 18 ? -5.715 -18.609 0.332 1 97.31 18 HIS B N 1
ATOM 2626 C CA . HIS B 1 18 ? -5.453 -17.703 1.438 1 97.31 18 HIS B CA 1
ATOM 2627 C C . HIS B 1 18 ? -4.215 -16.859 1.169 1 97.31 18 HIS B C 1
ATOM 2629 O O . HIS B 1 18 ? -3.658 -16.25 2.088 1 97.31 18 HIS B O 1
ATOM 2635 N N . SER B 1 19 ? -3.787 -16.859 -0.096 1 97.19 19 SER B N 1
ATOM 2636 C CA . SER B 1 19 ? -2.723 -15.922 -0.43 1 97.19 19 SER B CA 1
ATOM 2637 C C . SER B 1 19 ? -3.082 -14.508 0.005 1 97.19 19 SER B C 1
ATOM 2639 O O . SER B 1 19 ? -4.227 -14.078 -0.145 1 97.19 19 SER B O 1
ATOM 2641 N N . LEU B 1 20 ? -2.102 -13.812 0.576 1 96.75 20 LEU B N 1
ATOM 2642 C CA . LEU B 1 20 ? -2.328 -12.43 0.974 1 96.75 20 LEU B CA 1
ATOM 2643 C C . LEU B 1 20 ? -2.693 -11.57 -0.231 1 96.75 20 LEU B C 1
ATOM 2645 O O . LEU B 1 20 ? -1.902 -11.43 -1.167 1 96.75 20 LEU B O 1
ATOM 2649 N N . VAL B 1 21 ? -3.797 -10.961 -0.183 1 97.12 21 VAL B N 1
ATOM 2650 C CA . VAL B 1 21 ? -4.328 -10.273 -1.353 1 97.12 21 VAL B CA 1
ATOM 2651 C C . VAL B 1 21 ? -3.486 -9.031 -1.646 1 97.12 21 VAL B C 1
ATOM 2653 O O . VAL B 1 21 ? -3.23 -8.703 -2.809 1 97.12 21 VAL B O 1
ATOM 2656 N N . LEU B 1 22 ? -3.068 -8.336 -0.64 1 94.5 22 LEU B N 1
ATOM 2657 C CA . LEU B 1 22 ? -2.281 -7.121 -0.827 1 94.5 22 LEU B CA 1
ATOM 2658 C C . LEU B 1 22 ? -0.952 -7.434 -1.505 1 94.5 22 LEU B C 1
ATOM 2660 O O . LEU B 1 22 ? -0.44 -6.621 -2.281 1 94.5 22 LEU B O 1
ATOM 2664 N N . ASP B 1 23 ? -0.414 -8.609 -1.3 1 96.06 23 ASP B N 1
ATOM 2665 C CA . ASP B 1 23 ? 0.891 -9.016 -1.817 1 96.06 23 ASP B CA 1
ATOM 2666 C C . ASP B 1 23 ? 0.871 -9.109 -3.342 1 96.06 23 ASP B C 1
ATOM 2668 O O . ASP B 1 23 ? 1.91 -8.977 -3.99 1 96.06 23 ASP B O 1
ATOM 2672 N N . TRP B 1 24 ? -0.271 -9.414 -3.877 1 97.19 24 TRP B N 1
ATOM 2673 C CA . TRP B 1 24 ? -0.287 -9.469 -5.336 1 97.19 24 TRP B CA 1
ATOM 2674 C C . TRP B 1 24 ? -1.025 -8.273 -5.918 1 97.19 24 TRP B C 1
ATOM 2676 O O . TRP B 1 24 ? -0.716 -7.82 -7.023 1 97.19 24 TRP B O 1
ATOM 2686 N N . ALA B 1 25 ? -1.955 -7.684 -5.191 1 96.62 25 ALA B N 1
ATOM 2687 C CA . ALA B 1 25 ? -2.736 -6.555 -5.691 1 96.62 25 ALA B CA 1
ATOM 2688 C C . ALA B 1 25 ? -1.849 -5.34 -5.934 1 96.62 25 ALA B C 1
ATOM 2690 O O . ALA B 1 25 ? -1.977 -4.664 -6.957 1 96.62 25 ALA B O 1
ATOM 2691 N N . GLY B 1 26 ? -0.996 -5.035 -4.953 1 94.5 26 GLY B N 1
ATOM 2692 C CA . GLY B 1 26 ? -0.092 -3.904 -5.094 1 94.5 26 GLY B CA 1
ATOM 2693 C C . GLY B 1 26 ? 0.778 -3.988 -6.336 1 94.5 26 GLY B C 1
ATOM 2694 O O . GLY B 1 26 ? 0.692 -3.133 -7.219 1 94.5 26 GLY B O 1
ATOM 2695 N N . PRO B 1 27 ? 1.561 -5.016 -6.426 1 96.56 27 PRO B N 1
ATOM 2696 C CA . PRO B 1 27 ? 2.418 -5.219 -7.594 1 96.56 27 PRO B CA 1
ATOM 2697 C C . PRO B 1 27 ? 1.633 -5.262 -8.906 1 96.56 27 PRO B C 1
ATOM 2699 O O . PRO B 1 27 ? 2.049 -4.66 -9.898 1 96.56 27 PRO B O 1
ATOM 2702 N N . ALA B 1 28 ? 0.529 -5.953 -8.93 1 98 28 ALA B N 1
ATOM 2703 C CA . ALA B 1 28 ? -0.276 -6.062 -10.141 1 98 28 ALA B CA 1
ATOM 2704 C C . ALA B 1 28 ? -0.777 -4.691 -10.586 1 98 28 ALA B C 1
ATOM 2706 O O . ALA B 1 28 ? -0.771 -4.383 -11.781 1 98 28 ALA B O 1
ATOM 2707 N N . GLU B 1 29 ? -1.241 -3.922 -9.633 1 96.44 29 GLU B N 1
ATOM 2708 C CA . GLU B 1 29 ? -1.708 -2.578 -9.961 1 96.44 29 GLU B CA 1
ATOM 2709 C C . GLU B 1 29 ? -0.573 -1.72 -10.516 1 96.44 29 GLU B C 1
ATOM 2711 O O . GLU B 1 29 ? -0.771 -0.953 -11.461 1 96.44 29 GLU B O 1
ATOM 2716 N N . ALA B 1 30 ? 0.6 -1.849 -9.891 1 94.31 30 ALA B N 1
ATOM 2717 C CA . ALA B 1 30 ? 1.751 -1.104 -10.398 1 94.31 30 ALA B CA 1
ATOM 2718 C C . ALA B 1 30 ? 2.031 -1.447 -11.852 1 94.31 30 ALA B C 1
ATOM 2720 O O . ALA B 1 30 ? 2.279 -0.558 -12.672 1 94.31 30 ALA B O 1
ATOM 2721 N N . LEU B 1 31 ? 1.952 -2.678 -12.195 1 98.25 31 LEU B N 1
ATOM 2722 C CA . LEU B 1 31 ? 2.221 -3.133 -13.562 1 98.25 31 LEU B CA 1
ATOM 2723 C C . LEU B 1 31 ? 1.13 -2.662 -14.516 1 98.25 31 LEU B C 1
ATOM 2725 O O . LEU B 1 31 ? 1.418 -2.264 -15.648 1 98.25 31 LEU B O 1
ATOM 2729 N N . ARG B 1 32 ? -0.091 -2.764 -14.086 1 97.62 32 ARG B N 1
ATOM 2730 C CA . ARG B 1 32 ? -1.198 -2.275 -14.898 1 97.62 32 ARG B CA 1
ATOM 2731 C C . ARG B 1 32 ? -1.038 -0.79 -15.203 1 97.62 32 ARG B C 1
ATOM 2733 O O . ARG B 1 32 ? -1.208 -0.366 -16.344 1 97.62 32 ARG B O 1
ATOM 2740 N N . ILE B 1 33 ? -0.756 -0.03 -14.18 1 93.69 33 ILE B N 1
ATOM 2741 C CA . ILE B 1 33 ? -0.601 1.412 -14.328 1 93.69 33 ILE B CA 1
ATOM 2742 C C . ILE B 1 33 ? 0.591 1.71 -15.234 1 93.69 33 ILE B C 1
ATOM 2744 O O . ILE B 1 33 ? 0.557 2.658 -16.031 1 93.69 33 ILE B O 1
ATOM 2748 N N . THR B 1 34 ? 1.659 0.928 -15.109 1 94.69 34 THR B N 1
ATOM 2749 C CA . THR B 1 34 ? 2.785 1.068 -16.031 1 94.69 34 THR B CA 1
ATOM 2750 C C . THR B 1 34 ? 2.318 0.983 -17.469 1 94.69 34 THR B C 1
ATOM 2752 O O . THR B 1 34 ? 2.664 1.835 -18.297 1 94.69 34 THR B O 1
ATOM 2755 N N . ASN B 1 35 ? 1.565 -0.039 -17.812 1 97.56 35 ASN B N 1
ATOM 2756 C CA . ASN B 1 35 ? 1.03 -0.195 -19.156 1 97.56 35 ASN B CA 1
ATOM 2757 C C . ASN B 1 35 ? 0.203 1.017 -19.578 1 97.56 35 ASN B C 1
ATOM 2759 O O . ASN B 1 35 ? 0.279 1.459 -20.719 1 97.56 35 ASN B O 1
ATOM 2763 N N . GLN B 1 36 ? -0.565 1.52 -18.641 1 92.38 36 GLN B N 1
ATOM 2764 C CA . GLN B 1 36 ? -1.355 2.715 -18.922 1 92.38 36 GLN B CA 1
ATOM 2765 C C . GLN B 1 36 ? -0.459 3.898 -19.266 1 92.38 36 GLN B C 1
ATOM 2767 O O . GLN B 1 36 ? -0.744 4.645 -20.203 1 92.38 36 GLN B O 1
ATOM 2772 N N . CYS B 1 37 ? 0.593 4.066 -18.484 1 84.19 37 CYS B N 1
ATOM 2773 C CA . CYS B 1 37 ? 1.546 5.141 -18.719 1 84.19 37 CYS B CA 1
ATOM 2774 C C . CYS B 1 37 ? 2.207 4.988 -20.094 1 84.19 37 CYS B C 1
ATOM 2776 O O . CYS B 1 37 ? 2.369 5.969 -20.812 1 84.19 37 CYS B O 1
ATOM 2778 N N . LEU B 1 38 ? 2.543 3.787 -20.438 1 88.81 38 LEU B N 1
ATOM 2779 C CA . LEU B 1 38 ? 3.17 3.512 -21.734 1 88.81 38 LEU B CA 1
ATOM 2780 C C . LEU B 1 38 ? 2.211 3.811 -22.875 1 88.81 38 LEU B C 1
ATOM 2782 O O . LEU B 1 38 ? 2.582 4.484 -23.844 1 88.81 38 LEU B O 1
ATOM 2786 N N . ARG B 1 39 ? 0.991 3.391 -22.719 1 91.25 39 ARG B N 1
ATOM 2787 C CA . ARG B 1 39 ? -0.014 3.648 -23.734 1 91.25 39 ARG B CA 1
ATOM 2788 C C . ARG B 1 39 ? -0.217 5.145 -23.938 1 91.25 39 ARG B C 1
ATOM 2790 O O . ARG B 1 39 ? -0.376 5.609 -25.078 1 91.25 39 ARG B O 1
ATOM 2797 N N . ALA B 1 40 ? -0.252 5.824 -22.859 1 79.75 40 ALA B N 1
ATOM 2798 C CA . ALA B 1 40 ? -0.441 7.273 -22.922 1 79.75 40 ALA B CA 1
ATOM 2799 C C . ALA B 1 40 ? 0.681 7.941 -23.703 1 79.75 40 ALA B C 1
ATOM 2801 O O . ALA B 1 40 ? 0.491 9.016 -24.281 1 79.75 40 ALA B O 1
ATOM 2802 N N . GLN B 1 41 ? 1.815 7.254 -23.812 1 77.06 41 GLN B N 1
ATOM 2803 C CA . GLN B 1 41 ? 2.969 7.773 -24.531 1 77.06 41 GLN B CA 1
ATOM 2804 C C . GLN B 1 41 ? 3.062 7.164 -25.938 1 77.06 41 GLN B C 1
ATOM 2806 O O . GLN B 1 41 ? 4.051 7.371 -26.641 1 77.06 41 GLN B O 1
ATOM 2811 N N . GLY B 1 42 ? 2.102 6.398 -26.281 1 84.81 42 GLY B N 1
ATOM 2812 C CA . GLY B 1 42 ? 2.078 5.758 -27.594 1 84.81 42 GLY B CA 1
ATOM 2813 C C . GLY B 1 42 ? 3.01 4.566 -27.688 1 84.81 42 GLY B C 1
ATOM 2814 O O . GLY B 1 42 ? 3.377 4.145 -28.781 1 84.81 42 GLY B O 1
ATOM 2815 N N . LEU B 1 43 ? 3.461 4.117 -26.594 1 83.88 43 LEU B N 1
ATOM 2816 C CA . LEU B 1 43 ? 4.344 2.957 -26.547 1 83.88 43 LEU B CA 1
ATOM 2817 C C . LEU B 1 43 ? 3.555 1.679 -26.297 1 83.88 43 LEU B C 1
ATOM 2819 O O . LEU B 1 43 ? 2.465 1.723 -25.719 1 83.88 43 LEU B O 1
ATOM 2823 N N . PRO B 1 44 ? 4.039 0.564 -26.766 1 93.81 44 PRO B N 1
ATOM 2824 C CA . PRO B 1 44 ? 3.355 -0.702 -26.484 1 93.81 44 PRO B CA 1
ATOM 2825 C C . PRO B 1 44 ? 3.393 -1.085 -25.016 1 93.81 44 PRO B C 1
ATOM 2827 O O . PRO B 1 44 ? 4.332 -0.726 -24.297 1 93.81 44 PRO B O 1
ATOM 2830 N N . GLU B 1 45 ? 2.424 -1.809 -24.656 1 96.44 45 GLU B N 1
ATOM 2831 C CA . GLU B 1 45 ? 2.404 -2.344 -23.297 1 96.44 45 GLU B CA 1
ATOM 2832 C C . GLU B 1 45 ? 3.582 -3.283 -23.047 1 96.44 45 GLU B C 1
ATOM 2834 O O . GLU B 1 45 ? 4.023 -3.98 -23.969 1 96.44 45 GLU B O 1
ATOM 2839 N N . ARG B 1 46 ? 4.047 -3.312 -21.844 1 97 46 ARG B N 1
ATOM 2840 C CA . ARG B 1 46 ? 5.25 -4.074 -21.531 1 97 46 ARG B CA 1
ATOM 2841 C C . ARG B 1 46 ? 4.914 -5.32 -20.719 1 97 46 ARG B C 1
ATOM 2843 O O . ARG B 1 46 ? 5.672 -6.297 -20.734 1 97 46 ARG B O 1
ATOM 2850 N N . PHE B 1 47 ? 3.75 -5.336 -20.094 1 98.44 47 PHE B N 1
ATOM 2851 C CA . PHE B 1 47 ? 3.473 -6.418 -19.156 1 98.44 47 PHE B CA 1
ATOM 2852 C C . PHE B 1 47 ? 2.127 -7.066 -19.453 1 98.44 47 PHE B C 1
ATOM 2854 O O . PHE B 1 47 ? 1.159 -6.375 -19.781 1 98.44 47 PHE B O 1
ATOM 2861 N N . VAL B 1 48 ? 2.086 -8.336 -19.391 1 98.5 48 VAL B N 1
ATOM 2862 C CA . VAL B 1 48 ? 0.866 -9.141 -19.453 1 98.5 48 VAL B CA 1
ATOM 2863 C C . VAL B 1 48 ? 0.681 -9.906 -18.141 1 98.5 48 VAL B C 1
ATOM 2865 O O . VAL B 1 48 ? 1.54 -10.695 -17.75 1 98.5 48 VAL B O 1
ATOM 2868 N N . LEU B 1 49 ? -0.439 -9.695 -17.469 1 98.69 49 LEU B N 1
ATOM 2869 C CA . LEU B 1 49 ? -0.648 -10.258 -16.141 1 98.69 49 LEU B CA 1
ATOM 2870 C C . LEU B 1 49 ? -1.405 -11.578 -16.234 1 98.69 49 LEU B C 1
ATOM 2872 O O . LEU B 1 49 ? -2.361 -11.703 -17 1 98.69 49 LEU B O 1
ATOM 2876 N N . HIS B 1 50 ? -0.927 -12.531 -15.461 1 98.69 50 HIS B N 1
ATOM 2877 C CA . HIS B 1 50 ? -1.571 -13.828 -15.305 1 98.69 50 HIS B CA 1
ATOM 2878 C C . HIS B 1 50 ? -1.744 -14.188 -13.828 1 98.69 50 HIS B C 1
ATOM 2880 O O . HIS B 1 50 ? -0.848 -13.945 -13.016 1 98.69 50 HIS B O 1
ATOM 2886 N N . PHE B 1 51 ? -2.904 -14.703 -13.539 1 98.81 51 PHE B N 1
ATOM 2887 C CA . PHE B 1 51 ? -3.174 -15.242 -12.211 1 98.81 51 PHE B CA 1
ATOM 2888 C C . PHE B 1 51 ? -3.371 -16.75 -12.273 1 98.81 51 PHE B C 1
ATOM 2890 O O . PHE B 1 51 ? -4.352 -17.234 -12.844 1 98.81 51 PHE B O 1
ATOM 2897 N N . ALA B 1 52 ? -2.383 -17.469 -11.688 1 98.81 52 ALA B N 1
ATOM 2898 C CA . ALA B 1 52 ? -2.361 -18.922 -11.812 1 98.81 52 ALA B CA 1
ATOM 2899 C C . ALA B 1 52 ? -2.432 -19.594 -10.445 1 98.81 52 ALA B C 1
ATOM 2901 O O . ALA B 1 52 ? -2 -19.016 -9.438 1 98.81 52 ALA B O 1
ATOM 2902 N N . SER B 1 53 ? -2.934 -20.719 -10.383 1 98.62 53 SER B N 1
ATOM 2903 C CA . SER B 1 53 ? -3.096 -21.516 -9.172 1 98.62 53 SER B CA 1
ATOM 2904 C C . SER B 1 53 ? -3.244 -23 -9.5 1 98.62 53 SER B C 1
ATOM 2906 O O . SER B 1 53 ? -3.59 -23.359 -10.625 1 98.62 53 SER B O 1
ATOM 2908 N N . PRO B 1 54 ? -2.902 -23.906 -8.539 1 98.06 54 PRO B N 1
ATOM 2909 C CA . PRO B 1 54 ? -3.168 -25.344 -8.75 1 98.06 54 PRO B CA 1
ATOM 2910 C C . PRO B 1 54 ? -4.656 -25.641 -8.891 1 98.06 54 PRO B C 1
ATOM 2912 O O . PRO B 1 54 ? -5.027 -26.703 -9.422 1 98.06 54 PRO B O 1
ATOM 2915 N N . THR B 1 55 ? -5.527 -24.781 -8.367 1 97.38 55 THR B N 1
ATOM 2916 C CA . THR B 1 55 ? -6.973 -24.938 -8.477 1 97.38 55 THR B CA 1
ATOM 2917 C C . THR B 1 55 ? -7.598 -23.75 -9.195 1 97.38 55 THR B C 1
ATOM 2919 O O . THR B 1 55 ? -7.102 -22.625 -9.094 1 97.38 55 THR B O 1
ATOM 2922 N N . PRO B 1 56 ? -8.68 -23.953 -9.93 1 97.38 56 PRO B N 1
ATOM 2923 C CA . PRO B 1 56 ? -9.258 -22.891 -10.742 1 97.38 56 PRO B CA 1
ATOM 2924 C C . PRO B 1 56 ? -9.93 -21.797 -9.891 1 97.38 56 PRO B C 1
ATOM 2926 O O . PRO B 1 56 ? -10.219 -20.719 -10.398 1 97.38 56 PRO B O 1
ATOM 2929 N N . GLN B 1 57 ? -10.25 -22.156 -8.664 1 97.56 57 GLN B N 1
ATOM 2930 C CA . GLN B 1 57 ? -10.812 -21.219 -7.703 1 97.56 57 GLN B CA 1
ATOM 2931 C C . GLN B 1 57 ? -9.992 -21.203 -6.414 1 97.56 57 GLN B C 1
ATOM 2933 O O . GLN B 1 57 ? -9.477 -22.234 -5.988 1 97.56 57 GLN B O 1
ATOM 2938 N N . SER B 1 58 ? -9.875 -20 -5.863 1 97.31 58 SER B N 1
ATOM 2939 C CA . SER B 1 58 ? -9.102 -19.891 -4.633 1 97.31 58 SER B CA 1
ATOM 2940 C C . SER B 1 58 ? -9.617 -18.75 -3.756 1 97.31 58 SER B C 1
ATOM 2942 O O . SER B 1 58 ? -9.977 -17.688 -4.262 1 97.31 58 SER B O 1
ATOM 2944 N N . VAL B 1 59 ? -9.672 -18.984 -2.484 1 98.06 59 VAL B N 1
ATOM 2945 C CA . VAL B 1 59 ? -10.062 -17.953 -1.536 1 98.06 59 VAL B CA 1
ATOM 2946 C C . VAL B 1 59 ? -8.844 -17.141 -1.114 1 98.06 59 VAL B C 1
ATOM 2948 O O . VAL B 1 59 ? -7.758 -17.703 -0.924 1 98.06 59 VAL B O 1
ATOM 2951 N N . THR B 1 60 ? -8.992 -15.844 -1.029 1 98.12 60 THR B N 1
ATOM 2952 C CA . THR B 1 60 ? -7.887 -14.977 -0.625 1 98.12 60 THR B CA 1
ATOM 2953 C C . THR B 1 60 ? -7.805 -14.883 0.896 1 98.12 60 THR B C 1
ATOM 2955 O O . THR B 1 60 ? -8.672 -15.406 1.604 1 98.12 60 THR B O 1
ATOM 2958 N N . SER B 1 61 ? -6.809 -14.164 1.364 1 97.31 61 SER B N 1
ATOM 2959 C CA . SER B 1 61 ? -6.562 -13.969 2.789 1 97.31 61 SER B CA 1
ATOM 2960 C C . SER B 1 61 ? -7.73 -13.25 3.457 1 97.31 61 SER B C 1
ATOM 2962 O O . SER B 1 61 ? -7.973 -13.43 4.652 1 97.31 61 SER B O 1
ATOM 2964 N N . VAL B 1 62 ? -8.469 -12.453 2.674 1 98.06 62 VAL B N 1
ATOM 2965 C CA . VAL B 1 62 ? -9.508 -11.625 3.285 1 98.06 62 VAL B CA 1
ATOM 2966 C C . VAL B 1 62 ? -10.883 -12.227 3.004 1 98.06 62 VAL B C 1
ATOM 2968 O O . VAL B 1 62 ? -11.906 -11.594 3.275 1 98.06 62 VAL B O 1
ATOM 2971 N N . GLY B 1 63 ? -10.922 -13.32 2.393 1 97.81 63 GLY B N 1
ATOM 2972 C CA . GLY B 1 63 ? -12.172 -14.047 2.234 1 97.81 63 GLY B CA 1
ATOM 2973 C C . GLY B 1 63 ? -12.789 -13.875 0.863 1 97.81 63 GLY B C 1
ATOM 2974 O O . GLY B 1 63 ? -13.742 -14.578 0.515 1 97.81 63 GLY B O 1
ATOM 2975 N N . ALA B 1 64 ? -12.281 -12.93 0.04 1 98.31 64 ALA B N 1
ATOM 2976 C CA . ALA B 1 64 ? -12.758 -12.797 -1.335 1 98.31 64 ALA B CA 1
ATOM 2977 C C . ALA B 1 64 ? -12.375 -14.016 -2.166 1 98.31 64 ALA B C 1
ATOM 2979 O O . ALA B 1 64 ? -11.266 -14.547 -2.029 1 98.31 64 ALA B O 1
ATOM 2980 N N . VAL B 1 65 ? -13.234 -14.375 -3.055 1 98.5 65 VAL B N 1
ATOM 2981 C CA . VAL B 1 65 ? -13.008 -15.594 -3.828 1 98.5 65 VAL B CA 1
ATOM 2982 C C . VAL B 1 65 ? -12.617 -15.234 -5.258 1 98.5 65 VAL B C 1
ATOM 2984 O O . VAL B 1 65 ? -13.328 -14.477 -5.926 1 98.5 65 VAL B O 1
ATOM 2987 N N . LEU B 1 66 ? -11.516 -15.789 -5.645 1 98.5 66 LEU B N 1
ATOM 2988 C CA . LEU B 1 66 ? -11.062 -15.648 -7.023 1 98.5 66 LEU B CA 1
ATOM 2989 C C . LEU B 1 66 ? -11.516 -16.828 -7.875 1 98.5 66 LEU B C 1
ATOM 2991 O O . LEU B 1 66 ? -11.508 -17.969 -7.414 1 98.5 66 LEU B O 1
ATOM 2995 N N . SER B 1 67 ? -11.891 -16.547 -9.109 1 98.31 67 SER B N 1
ATOM 2996 C CA . SER B 1 67 ? -12.273 -17.594 -10.047 1 98.31 67 SER B CA 1
ATOM 2997 C C . SER B 1 67 ? -11.617 -17.375 -11.406 1 98.31 67 SER B C 1
ATOM 2999 O O . SER B 1 67 ? -10.992 -16.344 -11.648 1 98.31 67 SER B O 1
ATOM 3001 N N . GLY B 1 68 ? -11.695 -18.422 -12.25 1 97.69 68 GLY B N 1
ATOM 3002 C CA . GLY B 1 68 ? -11.086 -18.344 -13.562 1 97.69 68 GLY B CA 1
ATOM 3003 C C . GLY B 1 68 ? -9.57 -18.281 -13.508 1 97.69 68 GLY B C 1
ATOM 3004 O O . GLY B 1 68 ? -8.93 -17.703 -14.391 1 97.69 68 GLY B O 1
ATOM 3005 N N . LEU B 1 69 ? -8.977 -18.812 -12.445 1 98.44 69 LEU B N 1
ATOM 3006 C CA . LEU B 1 69 ? -7.523 -18.844 -12.312 1 98.44 69 LEU B CA 1
ATOM 3007 C C . LEU B 1 69 ? -6.91 -19.797 -13.32 1 98.44 69 LEU B C 1
ATOM 3009 O O . LEU B 1 69 ? -7.453 -20.891 -13.562 1 98.44 69 LEU B O 1
ATOM 3013 N N . GLU B 1 70 ? -5.832 -19.391 -13.906 1 98.56 70 GLU B N 1
ATOM 3014 C CA . GLU B 1 70 ? -5.121 -20.219 -14.883 1 98.56 70 GLU B CA 1
ATOM 3015 C C . GLU B 1 70 ? -4.344 -21.328 -14.195 1 98.56 70 GLU B C 1
ATOM 3017 O O . GLU B 1 70 ? -3.939 -21.188 -13.039 1 98.56 70 GLU B O 1
ATOM 3022 N N . PRO B 1 71 ? -4.172 -22.453 -14.93 1 98.38 71 PRO B N 1
ATOM 3023 C CA . PRO B 1 71 ? -3.227 -23.422 -14.391 1 98.38 71 PRO B CA 1
ATOM 3024 C C . PRO B 1 71 ? -1.79 -22.906 -14.375 1 98.38 71 PRO B C 1
ATOM 3026 O O . PRO B 1 71 ? -1.449 -22 -15.125 1 98.38 71 PRO B O 1
ATOM 3029 N N . LEU B 1 72 ? -0.979 -23.547 -13.5 1 98.44 72 LEU B N 1
ATOM 3030 C CA . LEU B 1 72 ? 0.442 -23.203 -13.508 1 98.44 72 LEU B CA 1
ATOM 3031 C C . LEU B 1 72 ? 1.06 -23.5 -14.875 1 98.44 72 LEU B C 1
ATOM 3033 O O . LEU B 1 72 ? 0.931 -24.625 -15.391 1 98.44 72 LEU B O 1
ATOM 3037 N N . PRO B 1 73 ? 1.743 -22.531 -15.43 1 97.94 73 PRO B N 1
ATOM 3038 C CA . PRO B 1 73 ? 2.219 -22.719 -16.797 1 97.94 73 PRO B CA 1
ATOM 3039 C C . PRO B 1 73 ? 3.355 -23.734 -16.891 1 97.94 73 PRO B C 1
ATOM 3041 O O . PRO B 1 73 ? 4.172 -23.844 -15.977 1 97.94 73 PRO B O 1
ATOM 3044 N N . THR B 1 74 ? 3.396 -24.375 -18.031 1 95.19 74 THR B N 1
ATOM 3045 C CA . THR B 1 74 ? 4.449 -25.359 -18.281 1 95.19 74 THR B CA 1
ATOM 3046 C C . THR B 1 74 ? 5.371 -24.891 -19.406 1 95.19 74 THR B C 1
ATOM 3048 O O . THR B 1 74 ? 6.402 -25.516 -19.656 1 95.19 74 THR B O 1
ATOM 3051 N N . ALA B 1 75 ? 5 -23.875 -20.141 1 95.31 75 ALA B N 1
ATOM 3052 C CA . ALA B 1 75 ? 5.805 -23.25 -21.188 1 95.31 75 ALA B CA 1
ATOM 3053 C C . ALA B 1 75 ? 5.914 -21.734 -20.969 1 95.31 75 ALA B C 1
ATOM 3055 O O . ALA B 1 75 ? 4.977 -21.109 -20.484 1 95.31 75 ALA B O 1
ATOM 3056 N N . TRP B 1 76 ? 7.039 -21.234 -21.391 1 94.94 76 TRP B N 1
ATOM 3057 C CA . TRP B 1 76 ? 7.309 -19.828 -21.078 1 94.94 76 TRP B CA 1
ATOM 3058 C C . TRP B 1 76 ? 7.57 -19.031 -22.359 1 94.94 76 TRP B C 1
ATOM 3060 O O . TRP B 1 76 ? 8.227 -19.531 -23.281 1 94.94 76 TRP B O 1
ATOM 3070 N N . PRO B 1 77 ? 7.062 -17.891 -22.375 1 94.56 77 PRO B N 1
ATOM 3071 C CA . PRO B 1 77 ? 7.461 -16.953 -23.422 1 94.56 77 PRO B CA 1
ATOM 3072 C C . PRO B 1 77 ? 8.914 -16.5 -23.297 1 94.56 77 PRO B C 1
ATOM 3074 O O . PRO B 1 77 ? 9.664 -17.047 -22.5 1 94.56 77 PRO B O 1
ATOM 3077 N N . ALA B 1 78 ? 9.328 -15.547 -24.172 1 94 78 ALA B N 1
ATOM 3078 C CA . ALA B 1 78 ? 10.703 -15.062 -24.219 1 94 78 ALA B CA 1
ATOM 3079 C C . ALA B 1 78 ? 11.109 -14.398 -22.906 1 94 78 ALA B C 1
ATOM 3081 O O . ALA B 1 78 ? 12.266 -14.477 -22.5 1 94 78 ALA B O 1
ATOM 3082 N N . ALA B 1 79 ? 10.18 -13.742 -22.25 1 96.88 79 ALA B N 1
ATOM 3083 C CA . ALA B 1 79 ? 10.422 -13.086 -20.969 1 96.88 79 ALA B CA 1
ATOM 3084 C C . ALA B 1 79 ? 9.242 -13.266 -20.031 1 96.88 79 ALA B C 1
ATOM 3086 O O . ALA B 1 79 ? 8.094 -13.047 -20.406 1 96.88 79 ALA B O 1
ATOM 3087 N N . ALA B 1 80 ? 9.562 -13.711 -18.781 1 98.38 80 ALA B N 1
ATOM 3088 C CA . ALA B 1 80 ? 8.492 -13.945 -17.812 1 98.38 80 ALA B CA 1
ATOM 3089 C C . ALA B 1 80 ? 8.984 -13.719 -16.391 1 98.38 80 ALA B C 1
ATOM 3091 O O . ALA B 1 80 ? 10.18 -13.844 -16.109 1 98.38 80 ALA B O 1
ATOM 3092 N N . TRP B 1 81 ? 8.094 -13.297 -15.578 1 98.69 81 TRP B N 1
ATOM 3093 C CA . TRP B 1 81 ? 8.281 -13.266 -14.133 1 98.69 81 TRP B CA 1
ATOM 3094 C C . TRP B 1 81 ? 7.32 -14.234 -13.438 1 98.69 81 TRP B C 1
ATOM 3096 O O . TRP B 1 81 ? 6.156 -14.352 -13.836 1 98.69 81 TRP B O 1
ATOM 3106 N N . VAL B 1 82 ? 7.805 -14.922 -12.469 1 98.81 82 VAL B N 1
ATOM 3107 C CA . VAL B 1 82 ? 6.961 -15.625 -11.508 1 98.81 82 VAL B CA 1
ATOM 3108 C C . VAL B 1 82 ? 6.961 -14.875 -10.18 1 98.81 82 VAL B C 1
ATOM 3110 O O . VAL B 1 82 ? 8.023 -14.57 -9.633 1 98.81 82 VAL B O 1
ATOM 3113 N N . VAL B 1 83 ? 5.773 -14.555 -9.719 1 98.75 83 VAL B N 1
ATOM 3114 C CA . VAL B 1 83 ? 5.648 -13.852 -8.445 1 98.75 83 VAL B CA 1
ATOM 3115 C C . VAL B 1 83 ? 5.059 -14.789 -7.391 1 98.75 83 VAL B C 1
ATOM 3117 O O . VAL B 1 83 ? 3.93 -15.266 -7.539 1 98.75 83 VAL B O 1
ATOM 3120 N N . LEU B 1 84 ? 5.84 -15.094 -6.316 1 98.56 84 LEU B N 1
ATOM 3121 C CA . LEU B 1 84 ? 5.379 -15.898 -5.191 1 98.56 84 LEU B CA 1
ATOM 3122 C C . LEU B 1 84 ? 4.879 -15.008 -4.059 1 98.56 84 LEU B C 1
ATOM 3124 O O . LEU B 1 84 ? 5.531 -14.023 -3.699 1 98.56 84 LEU B O 1
ATOM 3128 N N . ILE B 1 85 ? 3.76 -15.391 -3.541 1 95.81 85 ILE B N 1
ATOM 3129 C CA . ILE B 1 85 ? 2.971 -14.555 -2.646 1 95.81 85 ILE B CA 1
ATOM 3130 C C . ILE B 1 85 ? 2.994 -15.133 -1.235 1 95.81 85 ILE B C 1
ATOM 3132 O O . ILE B 1 85 ? 3.039 -16.359 -1.062 1 95.81 85 ILE B O 1
ATOM 3136 N N . GLY B 1 86 ? 2.963 -14.211 -0.274 1 93.75 86 GLY B N 1
ATOM 3137 C CA . GLY B 1 86 ? 2.918 -14.641 1.114 1 93.75 86 GLY B CA 1
ATOM 3138 C C . GLY B 1 86 ? 1.586 -15.242 1.51 1 93.75 86 GLY B C 1
ATOM 3139 O O . GLY B 1 86 ? 0.586 -15.07 0.808 1 93.75 86 GLY B O 1
ATOM 3140 N N . LEU B 1 87 ? 1.574 -16 2.611 1 94.56 87 LEU B N 1
ATOM 3141 C CA . LEU B 1 87 ? 0.42 -16.625 3.26 1 94.56 87 LEU B CA 1
ATOM 3142 C C . LEU B 1 87 ? 0.316 -16.172 4.715 1 94.56 87 LEU B C 1
ATOM 3144 O O . LEU B 1 87 ? 1.322 -15.82 5.336 1 94.56 87 LEU B O 1
ATOM 3148 N N . PRO B 1 88 ? -0.91 -16.156 5.172 1 91.19 88 PRO B N 1
ATOM 3149 C CA . PRO B 1 88 ? -1.044 -15.812 6.59 1 91.19 88 PRO B CA 1
ATOM 3150 C C . PRO B 1 88 ? -0.506 -16.891 7.516 1 91.19 88 PRO B C 1
ATOM 3152 O O . PRO B 1 88 ? -0.413 -18.062 7.121 1 91.19 88 PRO B O 1
ATOM 3155 N N . GLY B 1 89 ? -0.131 -16.422 8.789 1 87.75 89 GLY B N 1
ATOM 3156 C CA . GLY B 1 89 ? 0.263 -17.375 9.812 1 87.75 89 GLY B CA 1
ATOM 3157 C C . GLY B 1 89 ? 1.672 -17.156 10.328 1 87.75 89 GLY B C 1
ATOM 3158 O O . GLY B 1 89 ? 2.475 -16.469 9.688 1 87.75 89 GLY B O 1
ATOM 3159 N N . ALA B 1 90 ? 1.906 -17.766 11.453 1 82.62 90 ALA B N 1
ATOM 3160 C CA . ALA B 1 90 ? 3.221 -17.656 12.086 1 82.62 90 ALA B CA 1
ATOM 3161 C C . ALA B 1 90 ? 4.262 -18.469 11.312 1 82.62 90 ALA B C 1
ATOM 3163 O O . ALA B 1 90 ? 5.445 -18.125 11.312 1 82.62 90 ALA B O 1
ATOM 3164 N N . ALA B 1 91 ? 3.797 -19.5 10.734 1 90.81 91 ALA B N 1
ATOM 3165 C CA . ALA B 1 91 ? 4.605 -20.328 9.836 1 90.81 91 ALA B CA 1
ATOM 3166 C C . ALA B 1 91 ? 3.84 -20.656 8.555 1 90.81 91 ALA B C 1
ATOM 3168 O O . ALA B 1 91 ? 2.611 -20.766 8.57 1 90.81 91 ALA B O 1
ATOM 3169 N N . ILE B 1 92 ? 4.586 -20.781 7.52 1 94.12 92 ILE B N 1
ATOM 3170 C CA . ILE B 1 92 ? 3.951 -21.078 6.238 1 94.12 92 ILE B CA 1
ATOM 3171 C C . ILE B 1 92 ? 3.66 -22.562 6.141 1 94.12 92 ILE B C 1
ATOM 3173 O O . ILE B 1 92 ? 4.57 -23.391 6.238 1 94.12 92 ILE B O 1
ATOM 3177 N N . ASP B 1 93 ? 2.387 -22.875 5.918 1 93.19 93 ASP B N 1
ATOM 3178 C CA . ASP B 1 93 ? 1.954 -24.25 5.773 1 93.19 93 ASP B CA 1
ATOM 3179 C C . ASP B 1 93 ? 2.195 -24.766 4.355 1 93.19 93 ASP B C 1
ATOM 3181 O O . ASP B 1 93 ? 1.509 -24.344 3.418 1 93.19 93 ASP B O 1
ATOM 3185 N N . VAL B 1 94 ? 3.068 -25.703 4.199 1 94.81 94 VAL B N 1
ATOM 3186 C CA . VAL B 1 94 ? 3.408 -26.219 2.877 1 94.81 94 VAL B CA 1
ATOM 3187 C C . VAL B 1 94 ? 2.914 -27.656 2.736 1 94.81 94 VAL B C 1
ATOM 3189 O O . VAL B 1 94 ? 3.352 -28.391 1.844 1 94.81 94 VAL B O 1
ATOM 3192 N N . ALA B 1 95 ? 2.016 -28.031 3.613 1 94.75 95 ALA B N 1
ATOM 3193 C CA . ALA B 1 95 ? 1.6 -29.438 3.637 1 94.75 95 ALA B CA 1
ATOM 3194 C C . ALA B 1 95 ? 0.288 -29.641 2.881 1 94.75 95 ALA B C 1
ATOM 3196 O O . ALA B 1 95 ? -0.109 -30.766 2.596 1 94.75 95 ALA B O 1
ATOM 3197 N N . THR B 1 96 ? -0.384 -28.609 2.543 1 96.12 96 THR B N 1
ATOM 3198 C CA . THR B 1 96 ? -1.638 -28.75 1.811 1 96.12 96 THR B CA 1
ATOM 3199 C C . THR B 1 96 ? -1.387 -29.297 0.412 1 96.12 96 THR B C 1
ATOM 3201 O O . THR B 1 96 ? -0.272 -29.219 -0.107 1 96.12 96 THR B O 1
ATOM 3204 N N . GLU B 1 97 ? -2.41 -29.891 -0.187 1 97.38 97 GLU B N 1
ATOM 3205 C CA . GLU B 1 97 ? -2.299 -30.422 -1.537 1 97.38 97 GLU B CA 1
ATOM 3206 C C . GLU B 1 97 ? -1.923 -29.344 -2.541 1 97.38 97 GLU B C 1
ATOM 3208 O O . GLU B 1 97 ? -1.096 -29.562 -3.426 1 97.38 97 GLU B O 1
ATOM 3213 N N . GLU B 1 98 ? -2.496 -28.188 -2.432 1 97.69 98 GLU B N 1
ATOM 3214 C CA . GLU B 1 98 ? -2.221 -27.078 -3.338 1 97.69 98 GLU B CA 1
ATOM 3215 C C . GLU B 1 98 ? -0.78 -26.594 -3.199 1 97.69 98 GLU B C 1
ATOM 3217 O O . GLU B 1 98 ? -0.117 -26.312 -4.199 1 97.69 98 GLU B O 1
ATOM 3222 N N . ALA B 1 99 ? -0.337 -26.516 -1.934 1 97.81 99 ALA B N 1
ATOM 3223 C CA . ALA B 1 99 ? 1.038 -26.078 -1.694 1 97.81 99 ALA B CA 1
ATOM 3224 C C . ALA B 1 99 ? 2.035 -27.078 -2.279 1 97.81 99 ALA B C 1
ATOM 3226 O O . ALA B 1 99 ? 3.035 -26.688 -2.883 1 97.81 99 ALA B O 1
ATOM 3227 N N . ARG B 1 100 ? 1.771 -28.344 -2.127 1 98.06 100 ARG B N 1
ATOM 3228 C CA . ARG B 1 100 ? 2.646 -29.375 -2.676 1 98.06 100 ARG B CA 1
ATOM 3229 C C . ARG B 1 100 ? 2.697 -29.297 -4.199 1 98.06 100 ARG B C 1
ATOM 3231 O O . ARG B 1 100 ? 3.762 -29.469 -4.797 1 98.06 100 ARG B O 1
ATOM 3238 N N . ALA B 1 101 ? 1.559 -29.094 -4.805 1 98.5 101 ALA B N 1
ATOM 3239 C CA . ALA B 1 101 ? 1.504 -28.938 -6.254 1 98.5 101 ALA B CA 1
ATOM 3240 C C . ALA B 1 101 ? 2.33 -27.75 -6.719 1 98.5 101 ALA B C 1
ATOM 3242 O O . ALA B 1 101 ? 3.066 -27.828 -7.703 1 98.5 101 ALA B O 1
ATOM 3243 N N . LEU B 1 102 ? 2.189 -26.625 -6.043 1 98.62 102 LEU B N 1
ATOM 3244 C CA . LEU B 1 102 ? 2.961 -25.438 -6.379 1 98.62 102 LEU B CA 1
ATOM 3245 C C . LEU B 1 102 ? 4.457 -25.703 -6.223 1 98.62 102 LEU B C 1
ATOM 3247 O O . LEU B 1 102 ? 5.25 -25.312 -7.086 1 98.62 102 LEU B O 1
ATOM 3251 N N . LEU B 1 103 ? 4.84 -26.344 -5.102 1 98.56 103 LEU B N 1
ATOM 3252 C CA . LEU B 1 103 ? 6.246 -26.625 -4.848 1 98.56 103 LEU B CA 1
ATOM 3253 C C . LEU B 1 103 ? 6.824 -27.531 -5.918 1 98.56 103 LEU B C 1
ATOM 3255 O O . LEU B 1 103 ? 7.957 -27.328 -6.371 1 98.56 103 LEU B O 1
ATOM 3259 N N . HIS B 1 104 ? 6.086 -28.531 -6.32 1 98.25 104 HIS B N 1
ATOM 3260 C CA . HIS B 1 104 ? 6.516 -29.406 -7.395 1 98.25 104 HIS B CA 1
ATOM 3261 C C . HIS B 1 104 ? 6.762 -28.641 -8.68 1 98.25 104 HIS B C 1
ATOM 3263 O O . HIS B 1 104 ? 7.777 -28.844 -9.352 1 98.25 104 HIS B O 1
ATOM 3269 N N . TRP B 1 105 ? 5.867 -27.781 -9.023 1 98.62 105 TRP B N 1
ATOM 3270 C CA . TRP B 1 105 ? 5.98 -26.922 -10.203 1 98.62 105 TRP B CA 1
ATOM 3271 C C . TRP B 1 105 ? 7.207 -26.031 -10.102 1 98.62 105 TRP B C 1
ATOM 3273 O O . TRP B 1 105 ? 7.977 -25.906 -11.055 1 98.62 105 TRP B O 1
ATOM 3283 N N . LEU B 1 106 ? 7.449 -25.391 -8.898 1 98.69 106 LEU B N 1
ATOM 3284 C CA . LEU B 1 106 ? 8.57 -24.484 -8.664 1 98.69 106 LEU B CA 1
ATOM 3285 C C . LEU B 1 106 ? 9.898 -25.203 -8.82 1 98.69 106 LEU B C 1
ATOM 3287 O O . LEU B 1 106 ? 10.867 -24.625 -9.328 1 98.69 106 LEU B O 1
ATOM 3291 N N . ARG B 1 107 ? 9.977 -26.453 -8.422 1 97.75 107 ARG B N 1
ATOM 3292 C CA . ARG B 1 107 ? 11.203 -27.234 -8.5 1 97.75 107 ARG B CA 1
ATOM 3293 C C . ARG B 1 107 ? 11.641 -27.406 -9.953 1 97.75 107 ARG B C 1
ATOM 3295 O O . ARG B 1 107 ? 12.828 -27.641 -10.227 1 97.75 107 ARG B O 1
ATOM 3302 N N . GLY B 1 108 ? 10.711 -27.281 -10.836 1 97 108 GLY B N 1
ATOM 3303 C CA . GLY B 1 108 ? 11.016 -27.438 -12.25 1 97 108 GLY B CA 1
ATOM 3304 C C . GLY B 1 108 ? 11.477 -26.156 -12.906 1 97 108 GLY B C 1
ATOM 3305 O O . GLY B 1 108 ? 11.922 -26.172 -14.055 1 97 108 GLY B O 1
ATOM 3306 N N . LEU B 1 109 ? 11.391 -25.078 -12.203 1 97.06 109 LEU B N 1
ATOM 3307 C CA . LEU B 1 109 ? 11.758 -23.797 -12.781 1 97.06 109 LEU B CA 1
ATOM 3308 C C . LEU B 1 109 ? 13.273 -23.641 -12.852 1 97.06 109 LEU B C 1
ATOM 3310 O O . LEU B 1 109 ? 13.992 -24.125 -11.969 1 97.06 109 LEU B O 1
ATOM 3314 N N . ARG B 1 110 ? 13.766 -22.984 -13.938 1 96.25 110 ARG B N 1
ATOM 3315 C CA . ARG B 1 110 ? 15.164 -22.594 -14.117 1 96.25 110 ARG B CA 1
ATOM 3316 C C . ARG B 1 110 ? 15.289 -21.094 -14.344 1 96.25 110 ARG B C 1
ATOM 3318 O O . ARG B 1 110 ? 15.391 -20.641 -15.484 1 96.25 110 ARG B O 1
ATOM 3325 N N . PRO B 1 111 ? 15.281 -20.375 -13.227 1 97.31 111 PRO B N 1
ATOM 3326 C CA . PRO B 1 111 ? 15.328 -18.922 -13.344 1 97.31 111 PRO B CA 1
ATOM 3327 C C . PRO B 1 111 ? 16.594 -18.438 -14.062 1 97.31 111 PRO B C 1
ATOM 3329 O O . PRO B 1 111 ? 17.672 -18.984 -13.859 1 97.31 111 PRO B O 1
ATOM 3332 N N . GLU B 1 112 ? 16.391 -17.5 -14.922 1 96.88 112 GLU B N 1
ATOM 3333 C CA . GLU B 1 112 ? 17.453 -16.859 -15.703 1 96.88 112 GLU B CA 1
ATOM 3334 C C . GLU B 1 112 ? 17.172 -15.375 -15.898 1 96.88 112 GLU B C 1
ATOM 3336 O O . GLU B 1 112 ? 16.031 -14.984 -16.172 1 96.88 112 GLU B O 1
ATOM 3341 N N . ARG B 1 113 ? 18.266 -14.594 -15.703 1 94.75 113 ARG B N 1
ATOM 3342 C CA . ARG B 1 113 ? 18.125 -13.148 -15.828 1 94.75 113 ARG B CA 1
ATOM 3343 C C . ARG B 1 113 ? 17.547 -12.766 -17.188 1 94.75 113 ARG B C 1
ATOM 3345 O O . ARG B 1 113 ? 17.984 -13.273 -18.219 1 94.75 113 ARG B O 1
ATOM 3352 N N . ARG B 1 114 ? 16.484 -12.008 -17.188 1 91.31 114 ARG B N 1
ATOM 3353 C CA . ARG B 1 114 ? 15.859 -11.406 -18.359 1 91.31 114 ARG B CA 1
ATOM 3354 C C . ARG B 1 114 ? 15.125 -12.461 -19.188 1 91.31 114 ARG B C 1
ATOM 3356 O O . ARG B 1 114 ? 14.727 -12.195 -20.312 1 91.31 114 ARG B O 1
ATOM 3363 N N . ARG B 1 115 ? 14.977 -13.641 -18.719 1 95.56 115 ARG B N 1
ATOM 3364 C CA . ARG B 1 115 ? 14.211 -14.703 -19.359 1 95.56 115 ARG B CA 1
ATOM 3365 C C . ARG B 1 115 ? 13.078 -15.188 -18.469 1 95.56 115 ARG B C 1
ATOM 3367 O O . ARG B 1 115 ? 11.906 -14.953 -18.75 1 95.56 115 ARG B O 1
ATOM 3374 N N . LEU B 1 116 ? 13.477 -15.758 -17.391 1 98 116 LEU B N 1
ATOM 3375 C CA . LEU B 1 116 ? 12.547 -16.188 -16.344 1 98 116 LEU B CA 1
ATOM 3376 C C . LEU B 1 116 ? 13.031 -15.75 -14.969 1 98 116 LEU B C 1
ATOM 3378 O O . LEU B 1 116 ? 13.945 -16.359 -14.406 1 98 116 LEU B O 1
ATOM 3382 N N . GLU B 1 117 ? 12.414 -14.75 -14.445 1 98.44 117 GLU B N 1
ATOM 3383 C CA . GLU B 1 117 ? 12.844 -14.203 -13.164 1 98.44 117 GLU B CA 1
ATOM 3384 C C . GLU B 1 117 ? 11.82 -14.5 -12.07 1 98.44 117 GLU B C 1
ATOM 3386 O O . GLU B 1 117 ? 10.633 -14.664 -12.352 1 98.44 117 GLU B O 1
ATOM 3391 N N . LEU B 1 118 ? 12.328 -14.609 -10.859 1 98.56 118 LEU B N 1
ATOM 3392 C CA . LEU B 1 118 ? 11.5 -14.938 -9.703 1 98.56 118 LEU B CA 1
ATOM 3393 C C . LEU B 1 118 ? 11.422 -13.758 -8.742 1 98.56 118 LEU B C 1
ATOM 3395 O O . LEU B 1 118 ? 12.445 -13.242 -8.289 1 98.56 118 LEU B O 1
ATOM 3399 N N . LEU B 1 119 ? 10.242 -13.297 -8.539 1 98.31 119 LEU B N 1
ATOM 3400 C CA . LEU B 1 119 ? 9.969 -12.297 -7.516 1 98.31 119 LEU B CA 1
ATOM 3401 C C . LEU B 1 119 ? 9.234 -12.914 -6.328 1 98.31 119 LEU B C 1
ATOM 3403 O O . LEU B 1 119 ? 8.258 -13.648 -6.512 1 98.31 119 LEU B O 1
ATOM 3407 N N . THR B 1 120 ? 9.773 -12.664 -5.125 1 97.94 120 THR B N 1
ATOM 3408 C CA . THR B 1 120 ? 9.086 -13.133 -3.926 1 97.94 120 THR B CA 1
ATOM 3409 C C . THR B 1 120 ? 8.672 -11.953 -3.049 1 97.94 120 THR B C 1
ATOM 3411 O O . THR B 1 120 ? 9.438 -11.008 -2.867 1 97.94 120 THR B O 1
ATOM 3414 N N . ILE B 1 121 ? 7.449 -12 -2.662 1 96.19 121 ILE B N 1
ATOM 3415 C CA . ILE B 1 121 ? 6.883 -10.961 -1.803 1 96.19 121 ILE B CA 1
ATOM 3416 C C . ILE B 1 121 ? 6.457 -11.57 -0.469 1 96.19 121 ILE B C 1
ATOM 3418 O O . ILE B 1 121 ? 5.797 -12.609 -0.439 1 96.19 121 ILE B O 1
ATOM 3422 N N . CYS B 1 122 ? 6.863 -10.875 0.664 1 93.5 122 CYS B N 1
ATOM 3423 C CA . CYS B 1 122 ? 6.539 -11.414 1.981 1 93.5 122 CYS B CA 1
ATOM 3424 C C . CYS B 1 122 ? 7.023 -12.852 2.119 1 93.5 122 CYS B C 1
ATOM 3426 O O . CYS B 1 122 ? 8.18 -13.148 1.828 1 93.5 122 CYS B O 1
ATOM 3428 N N . ALA B 1 123 ? 6.223 -13.789 2.586 1 94.38 123 ALA B N 1
ATOM 3429 C CA . ALA B 1 123 ? 6.645 -15.164 2.844 1 94.38 123 ALA B CA 1
ATOM 3430 C C . ALA B 1 123 ? 6.723 -15.969 1.548 1 94.38 123 ALA B C 1
ATOM 3432 O O . ALA B 1 123 ? 6.949 -17.172 1.572 1 94.38 123 ALA B O 1
ATOM 3433 N N . GLY B 1 124 ? 6.578 -15.289 0.428 1 97.69 124 GLY B N 1
ATOM 3434 C CA . GLY B 1 124 ? 6.859 -15.953 -0.833 1 97.69 124 GLY B CA 1
ATOM 3435 C C . GLY B 1 124 ? 8.273 -16.516 -0.915 1 97.69 124 GLY B C 1
ATOM 3436 O O . GLY B 1 124 ? 8.516 -17.516 -1.589 1 97.69 124 GLY B O 1
ATOM 3437 N N . SER B 1 125 ? 9.156 -15.875 -0.241 1 97.69 125 SER B N 1
ATOM 3438 C CA . SER B 1 125 ? 10.539 -16.344 -0.223 1 97.69 125 SER B CA 1
ATOM 3439 C C . SER B 1 125 ? 10.672 -17.672 0.51 1 97.69 125 SER B C 1
ATOM 3441 O O . SER B 1 125 ? 11.523 -18.484 0.173 1 97.69 125 SER B O 1
ATOM 3443 N N . VAL B 1 126 ? 9.82 -17.875 1.5 1 98.12 126 VAL B N 1
ATOM 3444 C CA . VAL B 1 126 ? 9.836 -19.156 2.217 1 98.12 126 VAL B CA 1
ATOM 3445 C C . VAL B 1 126 ? 9.391 -20.281 1.284 1 98.12 126 VAL B C 1
ATOM 3447 O O . VAL B 1 126 ? 9.953 -21.375 1.307 1 98.12 126 VAL B O 1
ATOM 3450 N N . LEU B 1 127 ? 8.398 -20.016 0.452 1 98.31 127 LEU B N 1
ATOM 3451 C CA . LEU B 1 127 ? 7.973 -21 -0.546 1 98.31 127 LEU B CA 1
ATOM 3452 C C . LEU B 1 127 ? 9.102 -21.312 -1.521 1 98.31 127 LEU B C 1
ATOM 3454 O O . LEU B 1 127 ? 9.352 -22.469 -1.837 1 98.31 127 LEU B O 1
ATOM 3458 N N . ALA B 1 128 ? 9.789 -20.281 -2.006 1 98.62 128 ALA B N 1
ATOM 3459 C CA . ALA B 1 128 ? 10.922 -20.469 -2.902 1 98.62 128 ALA B CA 1
ATOM 3460 C C . ALA B 1 128 ? 12 -21.328 -2.246 1 98.62 128 ALA B C 1
ATOM 3462 O O . ALA B 1 128 ? 12.617 -22.172 -2.902 1 98.62 128 ALA B O 1
ATOM 3463 N N . ALA B 1 129 ? 12.203 -21.062 -0.971 1 98.62 129 ALA B N 1
ATOM 3464 C CA . ALA B 1 129 ? 13.195 -21.828 -0.22 1 98.62 129 ALA B CA 1
ATOM 3465 C C . ALA B 1 129 ? 12.828 -23.312 -0.163 1 98.62 129 ALA B C 1
ATOM 3467 O O . ALA B 1 129 ? 13.664 -24.172 -0.401 1 98.62 129 ALA B O 1
ATOM 3468 N N . HIS B 1 130 ? 11.562 -23.594 0.163 1 98.38 130 HIS B N 1
ATOM 3469 C CA . HIS B 1 130 ? 11.094 -24.969 0.222 1 98.38 130 HIS B CA 1
ATOM 3470 C C . HIS B 1 130 ? 11.266 -25.672 -1.122 1 98.38 130 HIS B C 1
ATOM 3472 O O . HIS B 1 130 ? 11.422 -26.891 -1.175 1 98.38 130 HIS B O 1
ATOM 3478 N N . ALA B 1 131 ? 11.25 -24.906 -2.166 1 98.31 131 ALA B N 1
ATOM 3479 C CA . ALA B 1 131 ? 11.398 -25.469 -3.506 1 98.31 131 ALA B CA 1
ATOM 3480 C C . ALA B 1 131 ? 12.875 -25.578 -3.891 1 98.31 131 ALA B C 1
ATOM 3482 O O . ALA B 1 131 ? 13.203 -26.031 -4.988 1 98.31 131 ALA B O 1
ATOM 3483 N N . GLY B 1 132 ? 13.758 -25.094 -3.068 1 97.81 132 GLY B N 1
ATOM 3484 C CA . GLY B 1 132 ? 15.188 -25.219 -3.309 1 97.81 132 GLY B CA 1
ATOM 3485 C C . GLY B 1 132 ? 15.742 -24.156 -4.227 1 97.81 132 GLY B C 1
ATOM 3486 O O . GLY B 1 132 ? 16.812 -24.312 -4.812 1 97.81 132 GLY B O 1
ATOM 3487 N N . LEU B 1 133 ? 15.109 -23.047 -4.312 1 98.31 133 LEU B N 1
ATOM 3488 C CA . LEU B 1 133 ? 15.484 -22.047 -5.309 1 98.31 133 LEU B CA 1
ATOM 3489 C C . LEU B 1 133 ? 16.344 -20.953 -4.688 1 98.31 133 LEU B C 1
ATOM 3491 O O . LEU B 1 133 ? 16.828 -20.062 -5.395 1 98.31 133 LEU B O 1
ATOM 3495 N N . LEU B 1 134 ? 16.594 -21 -3.365 1 98.19 134 LEU B N 1
ATOM 3496 C CA . LEU B 1 134 ? 17.25 -19.875 -2.723 1 98.19 134 LEU B CA 1
ATOM 3497 C C . LEU B 1 134 ? 18.641 -20.266 -2.223 1 98.19 134 LEU B C 1
ATOM 3499 O O . LEU B 1 134 ? 19.344 -19.438 -1.658 1 98.19 134 LEU B O 1
ATOM 3503 N N . ALA B 1 135 ? 19.047 -21.516 -2.414 1 97.19 135 ALA B N 1
ATOM 3504 C CA . ALA B 1 135 ? 20.391 -21.938 -1.978 1 97.19 135 ALA B CA 1
ATOM 3505 C C . ALA B 1 135 ? 21.469 -21.094 -2.633 1 97.19 135 ALA B C 1
ATOM 3507 O O . ALA B 1 135 ? 21.516 -20.953 -3.857 1 97.19 135 ALA B O 1
ATOM 3508 N N . GLY B 1 136 ? 22.328 -20.5 -1.791 1 97.31 136 GLY B N 1
ATOM 3509 C CA . GLY B 1 136 ? 23.438 -19.719 -2.291 1 97.31 136 GLY B CA 1
ATOM 3510 C C . GLY B 1 136 ? 23.031 -18.328 -2.764 1 97.31 136 GLY B C 1
ATOM 3511 O O . GLY B 1 136 ? 23.828 -17.625 -3.377 1 97.31 136 GLY B O 1
ATOM 3512 N N . ARG B 1 137 ? 21.859 -18.016 -2.436 1 97.31 137 ARG B N 1
ATOM 3513 C CA . ARG B 1 137 ? 21.328 -16.719 -2.883 1 97.31 137 ARG B CA 1
ATOM 3514 C C . ARG B 1 137 ? 21.141 -15.766 -1.709 1 97.31 137 ARG B C 1
ATOM 3516 O O . ARG B 1 137 ? 21.219 -16.188 -0.549 1 97.31 137 ARG B O 1
ATOM 3523 N N . ARG B 1 138 ? 20.984 -14.484 -2.047 1 95.94 138 ARG B N 1
ATOM 3524 C CA . ARG B 1 138 ? 20.578 -13.469 -1.081 1 95.94 138 ARG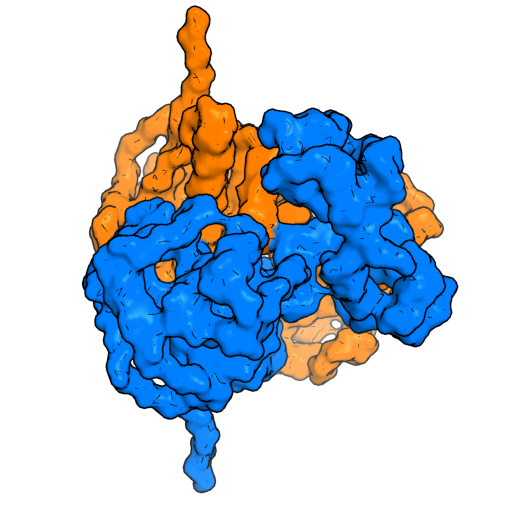 B CA 1
ATOM 3525 C C . ARG B 1 138 ? 19.094 -13.172 -1.196 1 95.94 138 ARG B C 1
ATOM 3527 O O . ARG B 1 138 ? 18.578 -12.984 -2.301 1 95.94 138 ARG B O 1
ATOM 3534 N N . ALA B 1 139 ? 18.453 -13.164 -0.034 1 96 139 ALA B N 1
ATOM 3535 C CA . ALA B 1 139 ? 17.016 -12.906 -0.079 1 96 139 ALA B CA 1
ATOM 3536 C C . ALA B 1 139 ? 16.516 -12.32 1.241 1 96 139 ALA B C 1
ATOM 3538 O O . ALA B 1 139 ? 17.188 -12.453 2.271 1 96 139 ALA B O 1
ATOM 3539 N N . THR B 1 140 ? 15.469 -11.594 1.205 1 89.31 140 THR B N 1
ATOM 3540 C CA . THR B 1 140 ? 14.75 -11.141 2.393 1 89.31 140 THR B CA 1
ATOM 3541 C C . THR B 1 140 ? 13.32 -11.672 2.393 1 89.31 140 THR B C 1
ATOM 3543 O O . THR B 1 140 ? 12.914 -12.367 1.465 1 89.31 140 THR B O 1
ATOM 3546 N N . THR B 1 141 ? 12.625 -11.523 3.467 1 92.5 141 THR B N 1
ATOM 3547 C CA . THR B 1 141 ? 11.219 -11.883 3.652 1 92.5 141 THR B CA 1
ATOM 3548 C C . THR B 1 141 ? 10.57 -10.984 4.699 1 92.5 141 THR B C 1
ATOM 3550 O O . THR B 1 141 ? 11.188 -10.047 5.195 1 92.5 141 THR B O 1
ATOM 3553 N N . HIS B 1 142 ? 9.305 -11.219 4.859 1 85.44 142 HIS B N 1
ATOM 3554 C CA . HIS B 1 142 ? 8.648 -10.508 5.953 1 85.44 142 HIS B CA 1
ATOM 3555 C C . HIS B 1 142 ? 9.359 -10.75 7.277 1 85.44 142 HIS B C 1
ATOM 3557 O O . HIS B 1 142 ? 9.82 -11.859 7.547 1 85.44 142 HIS B O 1
ATOM 3563 N N . HIS B 1 143 ? 9.344 -9.797 8.102 1 75.94 143 HIS B N 1
ATOM 3564 C CA . HIS B 1 143 ? 10.133 -9.844 9.32 1 75.94 143 HIS B CA 1
ATOM 3565 C C . HIS B 1 143 ? 9.734 -11.023 10.195 1 75.94 143 HIS B C 1
ATOM 3567 O O . HIS B 1 143 ? 10.57 -11.602 10.891 1 75.94 143 HIS B O 1
ATOM 3573 N N . GLN B 1 144 ? 8.5 -11.391 10.18 1 77.31 144 GLN B N 1
ATOM 3574 C CA . GLN B 1 144 ? 7.984 -12.477 11.008 1 77.31 144 GLN B CA 1
ATOM 3575 C C . GLN B 1 144 ? 8.508 -13.828 10.531 1 77.31 144 GLN B C 1
ATOM 3577 O O . GLN B 1 144 ? 8.422 -14.82 11.258 1 77.31 144 GLN B O 1
ATOM 3582 N N . HIS B 1 145 ? 9.047 -13.836 9.328 1 90.38 145 HIS B N 1
ATOM 3583 C CA . HIS B 1 145 ? 9.391 -15.133 8.742 1 90.38 145 HIS B CA 1
ATOM 3584 C C . HIS B 1 145 ? 10.883 -15.227 8.461 1 90.38 145 HIS B C 1
ATOM 3586 O O . HIS B 1 145 ? 11.328 -16.141 7.75 1 90.38 145 HIS B O 1
ATOM 3592 N N . LEU B 1 146 ? 11.648 -14.297 8.977 1 85.5 146 LEU B N 1
ATOM 3593 C CA . LEU B 1 146 ? 13.086 -14.305 8.734 1 85.5 146 LEU B CA 1
ATOM 3594 C C . LEU B 1 146 ? 13.727 -15.57 9.281 1 85.5 146 LEU B C 1
ATOM 3596 O O . LEU B 1 146 ? 14.477 -16.25 8.578 1 85.5 146 LEU B O 1
ATOM 3600 N N . ALA B 1 147 ? 13.422 -15.898 10.5 1 87.75 147 ALA B N 1
ATOM 3601 C CA . ALA B 1 147 ? 13.969 -17.094 11.125 1 87.75 147 ALA B CA 1
ATOM 3602 C C . ALA B 1 147 ? 13.531 -18.359 10.391 1 87.75 147 ALA B C 1
ATOM 3604 O O . ALA B 1 147 ? 14.328 -19.281 10.195 1 87.75 147 ALA B O 1
ATOM 3605 N N . GLU B 1 148 ? 12.312 -18.359 10.016 1 94 148 GLU B N 1
ATOM 3606 C CA . GLU B 1 148 ? 11.789 -19.5 9.266 1 94 148 GLU B CA 1
ATOM 3607 C C . GLU B 1 148 ? 12.531 -19.672 7.945 1 94 148 GLU B C 1
ATOM 3609 O O . GLU B 1 148 ? 12.898 -20.797 7.578 1 94 148 GLU B O 1
ATOM 3614 N N . LEU B 1 149 ? 12.719 -18.578 7.238 1 96.69 149 LEU B N 1
ATOM 3615 C CA . LEU B 1 149 ? 13.438 -18.641 5.969 1 96.69 149 LEU B CA 1
ATOM 3616 C C . LEU B 1 149 ? 14.836 -19.203 6.16 1 96.69 149 LEU B C 1
ATOM 3618 O O . LEU B 1 149 ? 15.266 -20.078 5.395 1 96.69 149 LEU B O 1
ATOM 3622 N N . GLN B 1 150 ? 15.484 -18.828 7.191 1 94.5 150 GLN B N 1
ATOM 3623 C CA . GLN B 1 150 ? 16.828 -19.297 7.492 1 94.5 150 GLN B CA 1
ATOM 3624 C C . GLN B 1 150 ? 16.828 -20.797 7.836 1 94.5 150 GLN B C 1
ATOM 3626 O O . GLN B 1 150 ? 17.734 -21.531 7.449 1 94.5 150 GLN B O 1
ATOM 3631 N N . GLN B 1 151 ? 15.859 -21.188 8.555 1 96.94 151 GLN B N 1
ATOM 3632 C CA . GLN B 1 151 ? 15.727 -22.578 8.953 1 96.94 151 GLN B CA 1
ATOM 3633 C C . GLN B 1 151 ? 15.453 -23.484 7.75 1 96.94 151 GLN B C 1
ATOM 3635 O O . GLN B 1 151 ? 16.016 -24.562 7.637 1 96.94 151 GLN B O 1
ATOM 3640 N N . VAL B 1 152 ? 14.578 -23.047 6.906 1 97.75 152 VAL B N 1
ATOM 3641 C CA . VAL B 1 152 ? 14.164 -23.828 5.746 1 97.75 152 VAL B CA 1
ATOM 3642 C C . VAL B 1 152 ? 15.32 -23.953 4.762 1 97.75 152 VAL B C 1
ATOM 3644 O O . VAL B 1 152 ? 15.523 -25 4.148 1 97.75 152 VAL B O 1
ATOM 3647 N N . GLU B 1 153 ? 16.078 -22.859 4.535 1 98.19 153 GLU B N 1
ATOM 3648 C CA . GLU B 1 153 ? 17.234 -22.859 3.635 1 98.19 153 GLU B CA 1
ATOM 3649 C C . GLU B 1 153 ? 18.453 -22.25 4.305 1 98.19 153 GLU B C 1
ATOM 3651 O O . GLU B 1 153 ? 18.734 -21.062 4.109 1 98.19 153 GLU B O 1
ATOM 3656 N N . PRO B 1 154 ? 19.234 -23.062 4.938 1 97.06 154 PRO B N 1
ATOM 3657 C CA . PRO B 1 154 ? 20.375 -22.562 5.703 1 97.06 154 PRO B CA 1
ATOM 3658 C C . PRO B 1 154 ? 21.453 -21.953 4.816 1 97.06 154 PRO B C 1
ATOM 3660 O O . PRO B 1 154 ? 22.281 -21.172 5.301 1 97.06 154 PRO B O 1
ATOM 3663 N N . HIS B 1 155 ? 21.531 -22.219 3.562 1 97.5 155 HIS B N 1
ATOM 3664 C CA . HIS B 1 155 ? 22.578 -21.719 2.67 1 97.5 155 HIS B CA 1
ATOM 3665 C C . HIS B 1 155 ? 22.141 -20.422 2.006 1 97.5 155 HIS B C 1
ATOM 3667 O O . HIS B 1 155 ? 22.891 -19.844 1.21 1 97.5 155 HIS B O 1
ATOM 3673 N N . CYS B 1 156 ? 20.984 -19.953 2.266 1 97.62 156 CYS B N 1
ATOM 3674 C CA . CYS B 1 156 ? 20.547 -18.641 1.805 1 97.62 156 CYS B CA 1
ATOM 3675 C C . CYS B 1 156 ? 21.094 -17.531 2.691 1 97.62 156 CYS B C 1
ATOM 3677 O O . CYS B 1 156 ? 21.109 -17.656 3.918 1 97.62 156 CYS B O 1
ATOM 3679 N N . ASP B 1 157 ? 21.641 -16.547 2.061 1 95.75 157 ASP B N 1
ATOM 3680 C CA . ASP B 1 157 ? 21.984 -15.328 2.803 1 95.75 157 ASP B CA 1
ATOM 3681 C C . ASP B 1 157 ? 20.75 -14.484 3.084 1 95.75 157 ASP B C 1
ATOM 3683 O O . ASP B 1 157 ? 20.359 -13.656 2.26 1 95.75 157 ASP B O 1
ATOM 3687 N N . VAL B 1 158 ? 20.156 -14.711 4.238 1 90.88 158 VAL B N 1
ATOM 3688 C CA . VAL B 1 158 ? 18.922 -14.016 4.609 1 90.88 158 VAL B CA 1
ATOM 3689 C C . VAL B 1 158 ? 19.25 -12.609 5.105 1 90.88 158 VAL B C 1
ATOM 3691 O O . VAL B 1 158 ? 19.938 -12.445 6.117 1 90.88 158 VAL B O 1
ATOM 3694 N N . VAL B 1 159 ? 18.766 -11.633 4.375 1 81.44 159 VAL B N 1
ATOM 3695 C CA . VAL B 1 159 ? 19.062 -10.242 4.684 1 81.44 159 VAL B CA 1
ATOM 3696 C C . VAL B 1 159 ? 17.891 -9.609 5.414 1 81.44 159 VAL B C 1
ATOM 3698 O O . VAL B 1 159 ? 16.797 -9.484 4.852 1 81.44 159 VAL B O 1
ATOM 3701 N N . ALA B 1 160 ? 18.094 -9.219 6.602 1 68.25 160 ALA B N 1
ATOM 3702 C CA . ALA B 1 160 ? 17.047 -8.609 7.41 1 68.25 160 ALA B CA 1
ATOM 3703 C C . ALA B 1 160 ? 17.016 -7.094 7.211 1 68.25 160 ALA B C 1
ATOM 3705 O O . ALA B 1 160 ? 17.953 -6.516 6.652 1 68.25 160 ALA B O 1
ATOM 3706 N N . ASN B 1 161 ? 15.852 -6.512 7.449 1 61.66 161 ASN B N 1
ATOM 3707 C CA . ASN B 1 161 ? 15.688 -5.066 7.523 1 61.66 161 ASN B CA 1
ATOM 3708 C C . ASN B 1 161 ? 15.914 -4.402 6.168 1 61.66 161 ASN B C 1
ATOM 3710 O O . ASN B 1 161 ? 16.594 -3.383 6.074 1 61.66 161 ASN B O 1
ATOM 3714 N N . ARG B 1 162 ? 15.438 -5.133 5.176 1 70.62 162 ARG B N 1
ATOM 3715 C CA . ARG B 1 162 ? 15.469 -4.605 3.816 1 70.62 162 ARG B CA 1
ATOM 3716 C C . ARG B 1 162 ? 14.07 -4.594 3.201 1 70.62 162 ARG B C 1
ATOM 3718 O O . ARG B 1 162 ? 13.297 -5.527 3.4 1 70.62 162 ARG B O 1
ATOM 3725 N N . VAL B 1 163 ? 13.828 -3.471 2.496 1 74.62 163 VAL B N 1
ATOM 3726 C CA . VAL B 1 163 ? 12.57 -3.389 1.766 1 74.62 163 VAL B CA 1
ATOM 3727 C C . VAL B 1 163 ? 12.516 -4.484 0.701 1 74.62 163 VAL B C 1
ATOM 3729 O O . VAL B 1 163 ? 11.539 -5.227 0.615 1 74.62 163 VAL B O 1
ATOM 3732 N N . PHE B 1 164 ? 13.539 -4.539 -0.062 1 85.56 164 PHE B N 1
ATOM 3733 C CA . PHE B 1 164 ? 13.688 -5.613 -1.037 1 85.56 164 PHE B CA 1
ATOM 3734 C C . PHE B 1 164 ? 15.164 -5.895 -1.311 1 85.56 164 PHE B C 1
ATOM 3736 O O . PHE B 1 164 ? 16.031 -5.082 -0.978 1 85.56 164 PHE B O 1
ATOM 3743 N N . VAL B 1 165 ? 15.484 -7.09 -1.8 1 86.12 165 VAL B N 1
ATOM 3744 C CA . VAL B 1 165 ? 16.828 -7.547 -2.121 1 86.12 165 VAL B CA 1
ATOM 3745 C C . VAL B 1 165 ? 16.875 -8.023 -3.57 1 86.12 165 VAL B C 1
ATOM 3747 O O . VAL B 1 165 ? 16.266 -9.031 -3.918 1 86.12 165 VAL B O 1
ATOM 3750 N N . PRO B 1 166 ? 17.625 -7.277 -4.422 1 88.94 166 PRO B N 1
ATOM 3751 C CA . PRO B 1 166 ? 17.875 -7.773 -5.777 1 88.94 166 PRO B CA 1
ATOM 3752 C C . PRO B 1 166 ? 19.031 -8.758 -5.84 1 88.94 166 PRO B C 1
ATOM 3754 O O . PRO B 1 166 ? 20.125 -8.469 -5.328 1 88.94 166 PRO B O 1
ATOM 3757 N N . ASP B 1 167 ? 18.812 -9.898 -6.309 1 93.69 167 ASP B N 1
ATOM 3758 C CA . ASP B 1 167 ? 19.797 -10.914 -6.621 1 93.69 167 ASP B CA 1
ATOM 3759 C C . ASP B 1 167 ? 19.438 -11.656 -7.906 1 93.69 167 ASP B C 1
ATOM 3761 O O . ASP B 1 167 ? 19.203 -12.867 -7.883 1 93.69 167 ASP B O 1
ATOM 3765 N N . ALA B 1 168 ? 19.484 -10.922 -9.023 1 92.5 168 ALA B N 1
ATOM 3766 C CA . ALA B 1 168 ? 19.031 -11.484 -10.297 1 92.5 168 ALA B CA 1
ATOM 3767 C C . ALA B 1 168 ? 19.594 -12.891 -10.5 1 92.5 168 ALA B C 1
ATOM 3769 O O . ALA B 1 168 ? 20.781 -13.141 -10.25 1 92.5 168 ALA B O 1
ATOM 3770 N N . PRO B 1 169 ? 18.672 -13.812 -10.984 1 97.06 169 PRO B N 1
ATOM 3771 C CA . PRO B 1 169 ? 17.328 -13.625 -11.508 1 97.06 169 PRO B CA 1
ATOM 3772 C C . PRO B 1 169 ? 16.25 -13.656 -10.414 1 97.06 169 PRO B C 1
ATOM 3774 O O . PRO B 1 169 ? 15.062 -13.781 -10.719 1 97.06 169 PRO B O 1
ATOM 3777 N N . LEU B 1 170 ? 16.688 -13.539 -9.094 1 97.19 170 LEU B N 1
ATOM 3778 C CA . LEU B 1 170 ? 15.781 -13.578 -7.945 1 97.19 170 LEU B CA 1
ATOM 3779 C C . LEU B 1 170 ? 15.688 -12.203 -7.285 1 97.19 170 LEU B C 1
ATOM 3781 O O . LEU B 1 170 ? 16.703 -11.539 -7.078 1 97.19 170 LEU B O 1
ATOM 3785 N N . TYR B 1 171 ? 14.508 -11.773 -7.082 1 96.12 171 TYR B N 1
ATOM 3786 C CA . TYR B 1 171 ? 14.211 -10.547 -6.359 1 96.12 171 TYR B CA 1
ATOM 3787 C C . TYR B 1 171 ? 13.25 -10.812 -5.207 1 96.12 171 TYR B C 1
ATOM 3789 O O . TYR B 1 171 ? 12.211 -11.461 -5.391 1 96.12 171 TYR B O 1
ATOM 3797 N N . SER B 1 172 ? 13.617 -10.375 -4.02 1 95 172 SER B N 1
ATOM 3798 C CA . SER B 1 172 ? 12.773 -10.648 -2.863 1 95 172 SER B CA 1
ATOM 3799 C C . SER B 1 172 ? 12.461 -9.375 -2.084 1 95 172 SER B C 1
ATOM 3801 O O . SER B 1 172 ? 13.297 -8.477 -2.002 1 95 172 SER B O 1
ATOM 3803 N N . SER B 1 173 ? 11.25 -9.312 -1.617 1 90.69 173 SER B N 1
ATOM 3804 C CA . SER B 1 173 ? 10.859 -8.18 -0.783 1 90.69 173 SER B CA 1
ATOM 3805 C C . SER B 1 173 ? 10.305 -8.648 0.559 1 90.69 173 SER B C 1
ATOM 3807 O O . SER B 1 173 ? 9.906 -9.805 0.703 1 90.69 173 SER B O 1
AT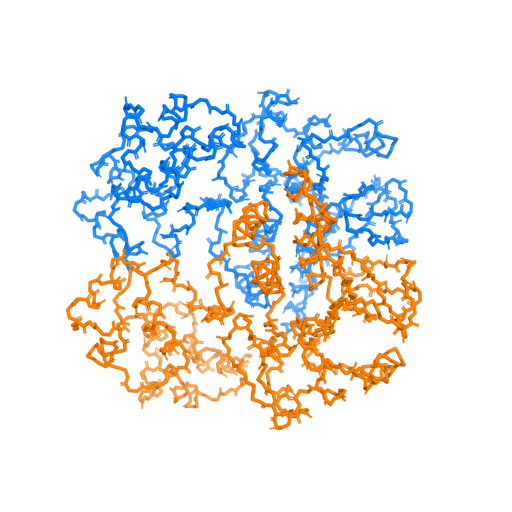OM 3809 N N . ALA B 1 174 ? 10.383 -7.727 1.547 1 80 174 ALA B N 1
ATOM 3810 C CA . ALA B 1 174 ? 9.875 -8.023 2.887 1 80 174 ALA B CA 1
ATOM 3811 C C . ALA B 1 174 ? 8.352 -8.047 2.904 1 80 174 ALA B C 1
ATOM 3813 O O . ALA B 1 174 ? 7.727 -8.797 2.154 1 80 174 ALA B O 1
ATOM 3814 N N . GLY B 1 175 ? 7.742 -6.941 3.523 1 71 175 GLY B N 1
ATOM 3815 C CA . GLY B 1 175 ? 6.336 -6.918 3.881 1 71 175 GLY B CA 1
ATOM 3816 C C . GLY B 1 175 ? 5.441 -6.445 2.752 1 71 175 GLY B C 1
ATOM 3817 O O . GLY B 1 175 ? 5.922 -5.918 1.748 1 71 175 GLY B O 1
ATOM 3818 N N . VAL B 1 176 ? 4.27 -6.586 2.936 1 68.81 176 VAL B N 1
ATOM 3819 C CA . VAL B 1 176 ? 3.047 -6.473 2.15 1 68.81 176 VAL B CA 1
ATOM 3820 C C . VAL B 1 176 ? 3.17 -5.305 1.17 1 68.81 176 VAL B C 1
ATOM 3822 O O . VAL B 1 176 ? 3.367 -5.516 -0.03 1 68.81 176 VAL B O 1
ATOM 3825 N N . THR B 1 177 ? 3.453 -4.082 1.602 1 75.31 177 THR B N 1
ATOM 3826 C CA . THR B 1 177 ? 3.475 -2.951 0.681 1 75.31 177 THR B CA 1
ATOM 3827 C C . THR B 1 177 ? 4.836 -2.834 0.001 1 75.31 177 THR B C 1
ATOM 3829 O O . THR B 1 177 ? 4.965 -2.182 -1.037 1 75.31 177 THR B O 1
ATOM 3832 N N . THR B 1 178 ? 5.816 -3.58 0.505 1 80.88 178 THR B N 1
ATOM 3833 C CA . THR B 1 178 ? 7.156 -3.516 -0.07 1 80.88 178 THR B CA 1
ATOM 3834 C C . THR B 1 178 ? 7.203 -4.234 -1.415 1 80.88 178 THR B C 1
ATOM 3836 O O . THR B 1 178 ? 8.117 -4.02 -2.209 1 80.88 178 THR B O 1
ATOM 3839 N N . GLY B 1 179 ? 6.215 -5.086 -1.609 1 90.62 179 GLY B N 1
ATOM 3840 C CA . GLY B 1 179 ? 6.074 -5.664 -2.936 1 90.62 179 GLY B CA 1
ATOM 3841 C C . GLY B 1 179 ? 5.906 -4.625 -4.027 1 90.62 179 GLY B C 1
ATOM 3842 O O . GLY B 1 179 ? 6.391 -4.812 -5.148 1 90.62 179 GLY B O 1
ATOM 3843 N N . ILE B 1 180 ? 5.219 -3.549 -3.686 1 90 180 ILE B N 1
ATOM 3844 C CA . ILE B 1 180 ? 5.066 -2.443 -4.625 1 90 180 ILE B CA 1
ATOM 3845 C C . ILE B 1 180 ? 6.434 -1.83 -4.922 1 90 180 ILE B C 1
ATOM 3847 O O . ILE B 1 180 ? 6.77 -1.583 -6.082 1 90 180 ILE B O 1
ATOM 3851 N N . ASP B 1 181 ? 7.25 -1.664 -3.885 1 83.5 181 ASP B N 1
ATOM 3852 C CA . ASP B 1 181 ? 8.586 -1.094 -4.039 1 83.5 181 ASP B CA 1
ATOM 3853 C C . ASP B 1 181 ? 9.453 -1.967 -4.938 1 83.5 181 ASP B C 1
ATOM 3855 O O . ASP B 1 181 ? 10.172 -1.458 -5.805 1 83.5 181 ASP B O 1
ATOM 3859 N N . LEU B 1 182 ? 9.422 -3.189 -4.672 1 90.38 182 LEU B N 1
ATOM 3860 C CA . LEU B 1 182 ? 10.188 -4.129 -5.48 1 90.38 182 LEU B CA 1
ATOM 3861 C C . LEU B 1 182 ? 9.797 -4.027 -6.953 1 90.38 182 LEU B C 1
ATOM 3863 O O . LEU B 1 182 ? 10.672 -3.949 -7.824 1 90.38 182 LEU B O 1
ATOM 3867 N N . VAL B 1 183 ? 8.539 -4.02 -7.234 1 94.75 183 VAL B N 1
ATOM 3868 C CA . VAL B 1 183 ? 8.07 -4.004 -8.617 1 94.75 183 VAL B CA 1
ATOM 3869 C C . VAL B 1 183 ? 8.391 -2.658 -9.258 1 94.75 183 VAL B C 1
ATOM 3871 O O . VAL B 1 183 ? 8.719 -2.592 -10.445 1 94.75 183 VAL B O 1
ATOM 3874 N N . LEU B 1 184 ? 8.305 -1.607 -8.445 1 86.75 184 LEU B N 1
ATOM 3875 C CA . LEU B 1 184 ? 8.703 -0.304 -8.969 1 86.75 184 LEU B CA 1
ATOM 3876 C C . LEU B 1 184 ? 10.172 -0.306 -9.383 1 86.75 184 LEU B C 1
ATOM 3878 O O . LEU B 1 184 ? 10.531 0.296 -10.391 1 86.75 184 LEU B O 1
ATOM 3882 N N . HIS B 1 185 ? 10.977 -0.924 -8.594 1 84.25 185 HIS B N 1
ATOM 3883 C CA . HIS B 1 185 ? 12.383 -1.085 -8.945 1 84.25 185 HIS B CA 1
ATOM 3884 C C . HIS B 1 185 ? 12.531 -1.824 -10.273 1 84.25 185 HIS B C 1
ATOM 3886 O O . HIS B 1 185 ? 13.305 -1.405 -11.141 1 84.25 185 HIS B O 1
ATOM 3892 N N . ARG B 1 186 ? 11.773 -2.844 -10.461 1 93.12 186 ARG B N 1
ATOM 3893 C CA . ARG B 1 186 ? 11.844 -3.621 -11.688 1 93.12 186 ARG B CA 1
ATOM 3894 C C . ARG B 1 186 ? 11.297 -2.824 -12.867 1 93.12 186 ARG B C 1
ATOM 3896 O O . ARG B 1 186 ? 11.812 -2.922 -13.984 1 93.12 186 ARG B O 1
ATOM 3903 N N . ILE B 1 187 ? 10.242 -2.076 -12.664 1 90.88 187 ILE B N 1
ATOM 3904 C CA . ILE B 1 187 ? 9.68 -1.213 -13.695 1 90.88 187 ILE B CA 1
ATOM 3905 C C . ILE B 1 187 ? 10.734 -0.204 -14.148 1 90.88 187 ILE B C 1
ATOM 3907 O O . ILE B 1 187 ? 10.875 0.059 -15.344 1 90.88 187 ILE B O 1
ATOM 3911 N N . ALA B 1 188 ? 11.445 0.343 -13.172 1 81.69 188 ALA B N 1
ATOM 3912 C CA . ALA B 1 188 ? 12.5 1.282 -13.523 1 81.69 188 ALA B CA 1
ATOM 3913 C C . ALA B 1 188 ? 13.539 0.626 -14.43 1 81.69 188 ALA B C 1
ATOM 3915 O O . ALA B 1 188 ? 14 1.235 -15.398 1 81.69 188 ALA B O 1
ATOM 3916 N N . ASP B 1 189 ? 13.875 -0.57 -14.188 1 84.19 189 ASP B N 1
ATOM 3917 C CA . ASP B 1 189 ? 14.852 -1.316 -14.977 1 84.19 189 ASP B CA 1
ATOM 3918 C C . ASP B 1 189 ? 14.32 -1.61 -16.375 1 84.19 189 ASP B C 1
ATOM 3920 O O . ASP B 1 189 ? 15.055 -1.523 -17.359 1 84.19 189 ASP B O 1
ATOM 3924 N N . GLU B 1 190 ? 13.016 -1.932 -16.469 1 90.12 190 GLU B N 1
ATOM 3925 C CA . GLU B 1 190 ? 12.438 -2.43 -17.719 1 90.12 190 GLU B CA 1
ATOM 3926 C C . GLU B 1 190 ? 11.922 -1.283 -18.578 1 90.12 190 GLU B C 1
ATOM 3928 O O . GLU B 1 190 ? 11.969 -1.358 -19.812 1 90.12 190 GLU B O 1
ATOM 3933 N N . CYS B 1 191 ? 11.398 -0.227 -17.906 1 85 191 CYS B N 1
ATOM 3934 C CA . CYS B 1 191 ? 10.68 0.804 -18.656 1 85 191 CYS B CA 1
ATOM 3935 C C . CYS B 1 191 ? 11.305 2.176 -18.422 1 85 191 CYS B C 1
ATOM 3937 O O . CYS B 1 191 ? 10.906 3.158 -19.062 1 85 191 CYS B O 1
ATOM 3939 N N . GLY B 1 192 ? 12.258 2.217 -17.453 1 74.44 192 GLY B N 1
ATOM 3940 C CA . GLY B 1 192 ? 12.922 3.479 -17.172 1 74.44 192 GLY B CA 1
ATOM 3941 C C . GLY B 1 192 ? 12.438 4.121 -15.883 1 74.44 192 GLY B C 1
ATOM 3942 O O . GLY B 1 192 ? 11.297 3.92 -15.469 1 74.44 192 GLY B O 1
ATOM 3943 N N . PRO B 1 193 ? 13.32 4.902 -15.227 1 68.69 193 PRO B N 1
ATOM 3944 C CA . PRO B 1 193 ? 12.992 5.523 -13.938 1 68.69 193 PRO B CA 1
ATOM 3945 C C . PRO B 1 193 ? 11.844 6.523 -14.039 1 68.69 193 PRO B C 1
ATOM 3947 O O . PRO B 1 193 ? 11.078 6.691 -13.086 1 68.69 193 PRO B O 1
ATOM 3950 N N . ALA B 1 194 ? 11.688 7.137 -15.125 1 68.81 194 ALA B N 1
ATOM 3951 C CA . ALA B 1 194 ? 10.625 8.117 -15.289 1 68.81 194 ALA B CA 1
ATOM 3952 C C . ALA B 1 194 ? 9.25 7.461 -15.211 1 68.81 194 ALA B C 1
ATOM 3954 O O . ALA B 1 194 ? 8.344 7.969 -14.547 1 68.81 194 ALA B O 1
ATOM 3955 N N . ILE B 1 195 ? 9.133 6.332 -15.891 1 80.31 195 ILE B N 1
ATOM 3956 C CA . ILE B 1 195 ? 7.883 5.586 -15.852 1 80.31 195 ILE B CA 1
ATOM 3957 C C . ILE B 1 195 ? 7.617 5.105 -14.422 1 80.31 195 ILE B C 1
ATOM 3959 O O . ILE B 1 195 ? 6.504 5.242 -13.914 1 80.31 195 ILE B O 1
ATOM 3963 N N . ALA B 1 196 ? 8.656 4.598 -13.758 1 80.94 196 ALA B N 1
ATOM 3964 C CA . ALA B 1 196 ? 8.516 4.133 -12.375 1 80.94 196 ALA B CA 1
ATOM 3965 C C . ALA B 1 196 ? 8.055 5.262 -11.461 1 80.94 196 ALA B C 1
ATOM 3967 O O . ALA B 1 196 ? 7.203 5.059 -10.594 1 80.94 196 ALA B O 1
ATOM 3968 N N . ALA B 1 197 ? 8.555 6.367 -11.664 1 70.88 197 ALA B N 1
ATOM 3969 C CA . ALA B 1 197 ? 8.188 7.527 -10.852 1 70.88 197 ALA B CA 1
ATOM 3970 C C . ALA B 1 197 ? 6.738 7.93 -11.094 1 70.88 197 ALA B C 1
ATOM 3972 O O . ALA B 1 197 ? 6.016 8.258 -10.148 1 70.88 197 ALA B O 1
ATOM 3973 N N . GLN B 1 198 ? 6.355 7.891 -12.297 1 75.12 198 GLN B N 1
ATOM 3974 C CA . GLN B 1 198 ? 4.977 8.211 -12.641 1 75.12 198 GLN B CA 1
ATOM 3975 C C . GLN B 1 198 ? 4.008 7.215 -12 1 75.12 198 GLN B C 1
ATOM 3977 O O . GLN B 1 198 ? 2.953 7.605 -11.492 1 75.12 198 GLN B O 1
ATOM 3982 N N . VAL B 1 199 ? 4.367 5.984 -12.062 1 85.19 199 VAL B N 1
ATOM 3983 C CA . VAL B 1 199 ? 3.553 4.938 -11.461 1 85.19 199 VAL B CA 1
ATOM 3984 C C . VAL B 1 199 ? 3.473 5.148 -9.945 1 85.19 199 VAL B C 1
ATOM 3986 O O . VAL B 1 199 ? 2.389 5.086 -9.367 1 85.19 199 VAL B O 1
ATOM 3989 N N . ALA B 1 200 ? 4.598 5.41 -9.32 1 78.75 200 ALA B N 1
ATOM 3990 C CA . ALA B 1 200 ? 4.641 5.664 -7.879 1 78.75 200 ALA B CA 1
ATOM 3991 C C . ALA B 1 200 ? 3.748 6.844 -7.508 1 78.75 200 ALA B C 1
ATOM 3993 O O . ALA B 1 200 ? 3.008 6.785 -6.523 1 78.75 200 ALA B O 1
ATOM 3994 N N . GLN B 1 201 ? 3.785 7.82 -8.281 1 71.69 201 GLN B N 1
ATOM 3995 C CA . GLN B 1 201 ? 2.965 9.008 -8.047 1 71.69 201 GLN B CA 1
ATOM 3996 C C . GLN B 1 201 ? 1.479 8.68 -8.172 1 71.69 201 GLN B C 1
ATOM 3998 O O . GLN B 1 201 ? 0.674 9.109 -7.344 1 71.69 201 GLN B O 1
ATOM 4003 N N . THR B 1 202 ? 1.235 7.984 -9.219 1 78.56 202 THR B N 1
A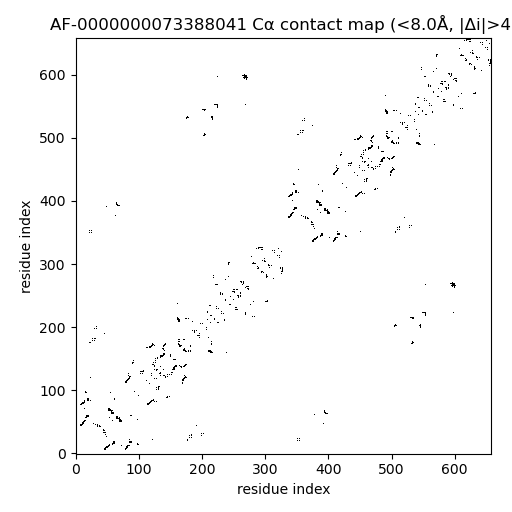TOM 4004 C CA . THR B 1 202 ? -0.154 7.605 -9.453 1 78.56 202 THR B CA 1
ATOM 4005 C C . THR B 1 202 ? -0.691 6.773 -8.289 1 78.56 202 THR B C 1
ATOM 4007 O O . THR B 1 202 ? -1.853 6.918 -7.902 1 78.56 202 THR B O 1
ATOM 4010 N N . MET B 1 203 ? 0.209 5.984 -7.684 1 83.44 203 MET B N 1
ATOM 4011 C CA . MET B 1 203 ? -0.201 5.094 -6.602 1 83.44 203 MET B CA 1
ATOM 4012 C C . MET B 1 203 ? -0.038 5.77 -5.246 1 83.44 203 MET B C 1
ATOM 4014 O O . MET B 1 203 ? -0.352 5.18 -4.211 1 83.44 203 MET B O 1
ATOM 4018 N N . VAL B 1 204 ? 0.481 6.93 -5.246 1 71.62 204 VAL B N 1
ATOM 4019 C CA . VAL B 1 204 ? 0.707 7.719 -4.039 1 71.62 204 VAL B CA 1
ATOM 4020 C C . VAL B 1 204 ? 1.607 6.945 -3.076 1 71.62 204 VAL B C 1
ATOM 4022 O O . VAL B 1 204 ? 1.277 6.789 -1.898 1 71.62 204 VAL B O 1
ATOM 4025 N N . VAL B 1 205 ? 2.568 6.238 -3.604 1 70.75 205 VAL B N 1
ATOM 4026 C CA . VAL B 1 205 ? 3.566 5.555 -2.791 1 70.75 205 VAL B CA 1
ATOM 4027 C C . VAL B 1 205 ? 4.844 6.387 -2.729 1 70.75 205 VAL B C 1
ATOM 4029 O O . VAL B 1 205 ? 5.18 7.094 -3.684 1 70.75 205 VAL B O 1
ATOM 4032 N N . ALA B 1 206 ? 5.363 6.383 -1.514 1 53.97 206 ALA B N 1
ATOM 4033 C CA . ALA B 1 206 ? 6.637 7.086 -1.4 1 53.97 206 ALA B CA 1
ATOM 4034 C C . ALA B 1 206 ? 7.746 6.332 -2.127 1 53.97 206 ALA B C 1
ATOM 4036 O O . ALA B 1 206 ? 7.898 5.121 -1.956 1 53.97 206 ALA B O 1
ATOM 4037 N N . LEU B 1 207 ? 8.055 6.617 -3.379 1 44.47 207 LEU B N 1
ATOM 4038 C CA . LEU B 1 207 ? 9.125 5.973 -4.137 1 44.47 207 LEU B CA 1
ATOM 4039 C C . LEU B 1 207 ? 10.367 5.785 -3.279 1 44.47 207 LEU B C 1
ATOM 4041 O O . LEU B 1 207 ? 11.266 5.023 -3.641 1 44.47 207 LEU B O 1
ATOM 4045 N N . ARG B 1 208 ? 10.625 6.43 -2.283 1 46.09 208 ARG B N 1
ATOM 4046 C CA . ARG B 1 208 ? 11.984 6.512 -1.765 1 46.09 208 ARG B CA 1
ATOM 4047 C C . ARG B 1 208 ? 12.414 5.188 -1.143 1 46.09 208 ARG B C 1
ATOM 4049 O O . ARG B 1 208 ? 13.492 5.098 -0.546 1 46.09 208 ARG B O 1
ATOM 4056 N N . ARG B 1 209 ? 11.617 4.172 -1.354 1 46.69 209 ARG B N 1
ATOM 4057 C CA . ARG B 1 209 ? 12.148 2.969 -0.714 1 46.69 209 ARG B CA 1
ATOM 4058 C C . ARG B 1 209 ? 13.039 2.189 -1.67 1 46.69 209 ARG B C 1
ATOM 4060 O O . ARG B 1 209 ? 12.586 1.727 -2.719 1 46.69 209 ARG B O 1
ATOM 4067 N N . GLY B 1 210 ? 14.281 2.553 -1.621 1 39.59 210 GLY B N 1
ATOM 4068 C CA . GLY B 1 210 ? 15.273 1.798 -2.367 1 39.59 210 GLY B CA 1
ATOM 4069 C C . GLY B 1 210 ? 15.648 0.487 -1.701 1 39.59 210 GLY B C 1
ATOM 4070 O O . GLY B 1 210 ? 15.172 0.183 -0.604 1 39.59 210 GLY B O 1
ATOM 4071 N N . PRO B 1 211 ? 16.172 -0.435 -2.475 1 34.31 211 PRO B N 1
ATOM 4072 C CA . PRO B 1 211 ? 16.562 -1.746 -1.955 1 34.31 211 PRO B CA 1
ATOM 4073 C C . PRO B 1 211 ? 17.312 -1.654 -0.624 1 34.31 211 PRO B C 1
ATOM 4075 O O . PRO B 1 211 ? 17.344 -2.621 0.141 1 34.31 211 PRO B O 1
ATOM 4078 N N . HIS B 1 212 ? 17.812 -0.563 -0.406 1 36.66 212 HIS B N 1
ATOM 4079 C CA . HIS B 1 212 ? 18.578 -0.408 0.822 1 36.66 212 HIS B CA 1
ATOM 4080 C C . HIS B 1 212 ? 17.75 0.219 1.928 1 36.66 212 HIS B C 1
ATOM 4082 O O . HIS B 1 212 ? 18.203 0.361 3.062 1 36.66 212 HIS B O 1
ATOM 4088 N N . ASP B 1 213 ? 16.484 0.482 1.532 1 43.66 213 ASP B N 1
ATOM 4089 C CA . ASP B 1 213 ? 15.617 1.146 2.508 1 43.66 213 ASP B CA 1
ATOM 4090 C C . ASP B 1 213 ? 15.016 0.139 3.484 1 43.66 213 ASP B C 1
ATOM 4092 O O . ASP B 1 213 ? 14.641 -0.967 3.092 1 43.66 213 ASP B O 1
ATOM 4096 N N . PRO B 1 214 ? 15.062 0.337 4.945 1 35.44 214 PRO B N 1
ATOM 4097 C CA . PRO B 1 214 ? 14.469 -0.607 5.898 1 35.44 214 PRO B CA 1
ATOM 4098 C C . PRO B 1 214 ? 12.961 -0.762 5.715 1 35.44 214 PRO B C 1
ATOM 4100 O O . PRO B 1 214 ? 12.297 0.169 5.258 1 35.44 214 PRO B O 1
ATOM 4103 N N . GLU B 1 215 ? 12.281 -1.99 5.777 1 35.78 215 GLU B N 1
ATOM 4104 C CA . GLU B 1 215 ? 10.867 -2.34 5.742 1 35.78 215 GLU B CA 1
ATOM 4105 C C . GLU B 1 215 ? 10.062 -1.483 6.715 1 35.78 215 GLU B C 1
ATOM 4107 O O . GLU B 1 215 ? 8.969 -1.019 6.387 1 35.78 215 GLU B O 1
ATOM 4112 N N . PHE B 1 216 ? 9.977 -1.846 8.234 1 35.47 216 PHE B N 1
ATOM 4113 C CA . PHE B 1 216 ? 9.32 -1.232 9.383 1 35.47 216 PHE B CA 1
ATOM 4114 C C . PHE B 1 216 ? 10.133 -0.05 9.898 1 35.47 216 PHE B C 1
ATOM 4116 O O . PHE B 1 216 ? 11.336 -0.174 10.148 1 35.47 216 PHE B O 1
ATOM 4123 N N . SER B 1 217 ? 10.656 0.792 9.586 1 37.94 217 SER B N 1
ATOM 4124 C CA . SER B 1 217 ? 11.914 1.187 10.211 1 37.94 217 SER B CA 1
ATOM 4125 C C . SER B 1 217 ? 11.773 2.521 10.938 1 37.94 217 SER B C 1
ATOM 4127 O O . SER B 1 217 ? 11.438 3.535 10.32 1 37.94 217 SER B O 1
ATOM 4129 N N . PRO B 1 218 ? 11.391 2.439 12.328 1 41.69 218 PRO B N 1
ATOM 4130 C CA . PRO B 1 218 ? 12.086 3.604 12.891 1 41.69 218 PRO B CA 1
ATOM 4131 C C . PRO B 1 218 ? 13.227 4.09 11.992 1 41.69 218 PRO B C 1
ATOM 4133 O O . PRO B 1 218 ? 13.641 5.25 12.094 1 41.69 218 PRO B O 1
ATOM 4136 N N . PHE B 1 219 ? 13.461 3.115 11.188 1 39.88 219 PHE B N 1
ATOM 4137 C CA . PHE B 1 219 ? 14.562 3.232 10.242 1 39.88 219 PHE B CA 1
ATOM 4138 C C . PHE B 1 219 ? 14.148 4.062 9.031 1 39.88 219 PHE B C 1
ATOM 4140 O O . PHE B 1 219 ? 15 4.602 8.32 1 39.88 219 PHE B O 1
ATOM 4147 N N . LEU B 1 220 ? 12.844 4.07 8.953 1 45.53 220 LEU B N 1
ATOM 4148 C CA . LEU B 1 220 ? 12.375 4.949 7.887 1 45.53 220 LEU B CA 1
ATOM 4149 C C . LEU B 1 220 ? 12.125 6.359 8.414 1 45.53 220 LEU B C 1
ATOM 4151 O O . LEU B 1 220 ? 12.039 7.312 7.637 1 45.53 220 LEU B O 1
ATOM 4155 N N . ALA B 1 221 ? 12.008 6.238 9.719 1 48.97 221 ALA B N 1
ATOM 4156 C CA . ALA B 1 221 ? 11.93 7.57 10.32 1 48.97 221 ALA B CA 1
ATOM 4157 C C . ALA B 1 221 ? 13.172 8.391 9.992 1 48.97 221 ALA B C 1
ATOM 4159 O O . ALA B 1 221 ? 14.289 7.855 9.969 1 48.97 221 ALA B O 1
ATOM 4160 N N . HIS B 1 222 ? 13.07 9.484 9.68 1 50.94 222 HIS B N 1
ATOM 4161 C CA . HIS B 1 222 ? 14.117 10.461 9.398 1 50.94 222 HIS B CA 1
ATOM 4162 C C . HIS B 1 222 ? 14.836 10.133 8.094 1 50.94 222 HIS B C 1
ATOM 4164 O O . HIS B 1 222 ? 15.977 10.539 7.887 1 50.94 222 HIS B O 1
ATOM 4170 N N . ARG B 1 223 ? 14.188 9.242 7.32 1 51.97 223 ARG B N 1
ATOM 4171 C CA . ARG B 1 223 ? 14.836 8.883 6.062 1 51.97 223 ARG B CA 1
ATOM 4172 C C . ARG B 1 223 ? 14.109 9.516 4.879 1 51.97 223 ARG B C 1
ATOM 4174 O O . ARG B 1 223 ? 14.359 9.156 3.727 1 51.97 223 ARG B O 1
ATOM 4181 N N . ASP B 1 224 ? 13.336 10.234 5.383 1 44.16 224 ASP B N 1
ATOM 4182 C CA . ASP B 1 224 ? 12.555 10.93 4.367 1 44.16 224 ASP B CA 1
ATOM 4183 C C . ASP B 1 224 ? 13.375 12.047 3.719 1 44.16 224 ASP B C 1
ATOM 4185 O O . ASP B 1 224 ? 12.992 13.219 3.781 1 44.16 224 ASP B O 1
ATOM 4189 N N . HIS B 1 225 ? 14.586 11.68 3.352 1 45.66 225 HIS B N 1
ATOM 4190 C CA . HIS B 1 225 ? 15.523 12.555 2.652 1 45.66 225 HIS B CA 1
ATOM 4191 C C . HIS B 1 225 ? 16.297 11.789 1.587 1 45.66 225 HIS B C 1
ATOM 4193 O O . HIS B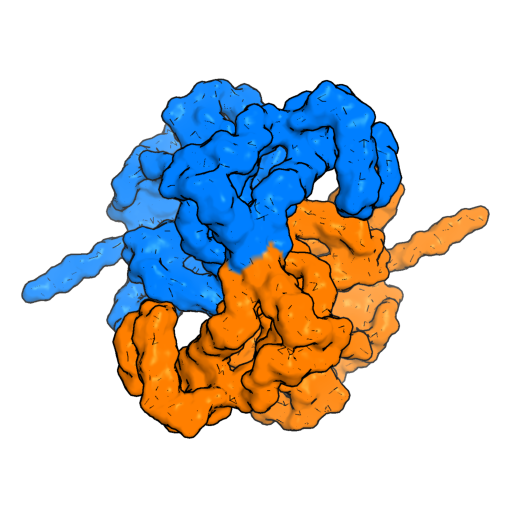 1 225 ? 16.281 10.562 1.556 1 45.66 225 HIS B O 1
ATOM 4199 N N . LEU B 1 226 ? 16.812 12.586 0.624 1 38.66 226 LEU B N 1
ATOM 4200 C CA . LEU B 1 226 ? 17.516 11.953 -0.485 1 38.66 226 LEU B CA 1
ATOM 4201 C C . LEU B 1 226 ? 19.031 12.156 -0.356 1 38.66 226 LEU B C 1
ATOM 4203 O O . LEU B 1 226 ? 19.766 12.023 -1.336 1 38.66 226 LEU B O 1
ATOM 4207 N N . HIS B 1 227 ? 19.531 12.555 0.741 1 54.72 227 HIS B N 1
ATOM 4208 C CA . HIS B 1 227 ? 20.953 12.82 0.899 1 54.72 227 HIS B CA 1
ATOM 4209 C C . HIS B 1 227 ? 21.766 11.531 0.929 1 54.72 227 HIS B C 1
ATOM 4211 O O . HIS B 1 227 ? 21.656 10.75 1.879 1 54.72 227 HIS B O 1
ATOM 4217 N N . PRO B 1 228 ? 22.516 11.359 -0.077 1 58.72 228 PRO B N 1
ATOM 4218 C CA . PRO B 1 228 ? 23.172 10.055 -0.237 1 58.72 228 PRO B CA 1
ATOM 4219 C C . PRO B 1 228 ? 24.094 9.711 0.932 1 58.72 228 PRO B C 1
ATOM 4221 O O . PRO B 1 228 ? 24.109 8.57 1.397 1 58.72 228 PRO B O 1
ATOM 4224 N N . ALA B 1 229 ? 24.859 10.695 1.399 1 68.75 229 ALA B N 1
ATOM 4225 C CA . ALA B 1 229 ? 25.781 10.438 2.504 1 68.75 229 ALA B CA 1
ATOM 4226 C C . ALA B 1 229 ? 25.031 10.047 3.77 1 68.75 229 ALA B C 1
ATOM 4228 O O . ALA B 1 229 ? 25.453 9.148 4.5 1 68.75 229 ALA B O 1
ATOM 4229 N N . LEU B 1 230 ? 23.922 10.672 3.926 1 72.94 230 LEU B N 1
ATOM 4230 C CA . LEU B 1 230 ? 23.109 10.352 5.086 1 72.94 230 LEU B CA 1
ATOM 4231 C C . LEU B 1 230 ? 22.5 8.961 4.949 1 72.94 230 LEU B C 1
ATOM 4233 O O . LEU B 1 230 ? 22.469 8.195 5.914 1 72.94 230 LEU B O 1
ATOM 4237 N N . HIS B 1 231 ? 22.047 8.758 3.812 1 68.44 231 HIS B N 1
ATOM 4238 C CA . HIS B 1 231 ? 21.484 7.43 3.582 1 68.44 231 HIS B CA 1
ATOM 4239 C C . HIS B 1 231 ? 22.531 6.34 3.795 1 68.44 231 HIS B C 1
ATOM 4241 O O . HIS B 1 231 ? 22.234 5.273 4.332 1 68.44 231 HIS B O 1
ATOM 4247 N N . ARG B 1 232 ? 23.719 6.66 3.361 1 71.31 232 ARG B N 1
ATOM 4248 C CA . ARG B 1 232 ? 24.797 5.691 3.561 1 71.31 232 ARG B CA 1
ATOM 4249 C C . ARG B 1 232 ? 24.969 5.367 5.039 1 71.31 232 ARG B C 1
ATOM 4251 O O . ARG B 1 232 ? 25.109 4.203 5.414 1 71.31 232 ARG B O 1
ATOM 4258 N N . VAL B 1 233 ? 24.984 6.406 5.828 1 81.75 233 VAL B N 1
ATOM 4259 C CA . VAL B 1 233 ? 25.141 6.227 7.27 1 81.75 233 VAL B CA 1
ATOM 4260 C C . VAL B 1 233 ? 23.922 5.488 7.836 1 81.75 233 VAL B C 1
ATOM 4262 O O . VAL B 1 233 ? 24.078 4.547 8.617 1 81.75 233 VAL B O 1
ATOM 4265 N N . GLN B 1 234 ? 22.844 5.984 7.438 1 73.62 234 GLN B N 1
ATOM 4266 C CA . GLN B 1 234 ? 21.609 5.398 7.961 1 73.62 234 GLN B CA 1
ATOM 4267 C C . GLN B 1 234 ? 21.484 3.926 7.574 1 73.62 234 GLN B C 1
ATOM 4269 O O . GLN B 1 234 ? 21.047 3.102 8.375 1 73.62 234 GLN B O 1
ATOM 4274 N N . ASP B 1 235 ? 21.953 3.654 6.434 1 64.44 235 ASP B N 1
ATOM 4275 C CA . ASP B 1 235 ? 21.984 2.264 5.992 1 64.44 235 ASP B CA 1
ATOM 4276 C C . ASP B 1 235 ? 22.953 1.442 6.832 1 64.44 235 ASP B C 1
ATOM 4278 O O . ASP B 1 235 ? 22.609 0.359 7.312 1 64.44 235 ASP B O 1
ATOM 4282 N N . ALA B 1 236 ? 24.141 1.941 6.949 1 71.75 236 ALA B N 1
ATOM 4283 C CA . ALA B 1 236 ? 25.188 1.238 7.68 1 71.75 236 ALA B CA 1
ATOM 4284 C C . ALA B 1 236 ? 24.766 0.966 9.125 1 71.75 236 ALA B C 1
ATOM 4286 O O . ALA B 1 236 ? 24.922 -0.151 9.617 1 71.75 236 ALA B O 1
ATOM 4287 N N . VAL B 1 237 ? 24.203 1.92 9.711 1 79.38 237 VAL B N 1
ATOM 4288 C CA . VAL B 1 237 ? 23.812 1.808 11.109 1 79.38 237 VAL B CA 1
ATOM 4289 C C . VAL B 1 237 ? 22.625 0.854 11.234 1 79.38 237 VAL B C 1
ATOM 4291 O O . VAL B 1 237 ? 22.562 0.027 12.148 1 79.38 237 VAL B O 1
ATOM 4294 N N . SER B 1 238 ? 21.688 1.049 10.336 1 69.25 238 SER B N 1
ATOM 4295 C CA . SER B 1 238 ? 20.5 0.216 10.391 1 69.25 238 SER B CA 1
ATOM 4296 C C . SER B 1 238 ? 20.844 -1.259 10.211 1 69.25 238 SER B C 1
ATOM 4298 O O . SER B 1 238 ? 20.172 -2.131 10.766 1 69.25 238 SER B O 1
ATOM 4300 N N . GLN B 1 239 ? 21.844 -1.454 9.445 1 62.97 239 GLN B N 1
ATOM 4301 C CA . GLN B 1 239 ? 22.281 -2.822 9.203 1 62.97 239 GLN B CA 1
ATOM 4302 C C . GLN B 1 239 ? 23.016 -3.385 10.422 1 62.97 239 GLN B C 1
ATOM 4304 O O . GLN B 1 239 ? 22.984 -4.594 10.664 1 62.97 239 GLN B O 1
ATOM 4309 N N . HIS B 1 240 ? 23.672 -2.494 11.133 1 74.56 240 HIS B N 1
ATOM 4310 C CA . HIS B 1 240 ? 24.438 -2.918 12.297 1 74.56 240 HIS B CA 1
ATOM 4311 C C . HIS B 1 240 ? 24.203 -1.989 13.484 1 74.56 240 HIS B C 1
ATOM 4313 O O . HIS B 1 240 ? 25.125 -1.316 13.945 1 74.56 240 HIS B O 1
ATOM 4319 N N . PRO B 1 241 ? 22.969 -2.062 13.969 1 75.31 241 PRO B N 1
ATOM 4320 C CA . PRO B 1 241 ? 22.641 -1.111 15.031 1 75.31 241 PRO B CA 1
ATOM 4321 C C . PRO B 1 241 ? 23.531 -1.269 16.266 1 75.31 241 PRO B C 1
ATOM 4323 O O . PRO B 1 241 ? 23.766 -0.3 16.984 1 75.31 241 PRO B O 1
ATOM 4326 N N . ALA B 1 242 ? 24.109 -2.404 16.469 1 80.81 242 ALA B N 1
ATOM 4327 C CA . ALA B 1 242 ? 24.906 -2.684 17.672 1 80.81 242 ALA B CA 1
ATOM 4328 C C . ALA B 1 242 ? 26.375 -2.346 17.438 1 80.81 242 ALA B C 1
ATOM 4330 O O . ALA B 1 242 ? 27.203 -2.504 18.344 1 80.81 242 ALA B O 1
ATOM 4331 N N . GLY B 1 243 ? 26.672 -1.917 16.281 1 84.06 243 GLY B N 1
ATOM 4332 C CA . GLY B 1 243 ? 28.047 -1.564 15.984 1 84.06 243 GLY B CA 1
ATOM 4333 C C . GLY B 1 243 ? 28.578 -0.447 16.859 1 84.06 243 GLY B C 1
ATOM 4334 O O . GLY B 1 243 ? 27.812 0.194 17.594 1 84.06 243 GLY B O 1
ATOM 4335 N N . ASP B 1 244 ? 29.938 -0.326 16.891 1 88.94 244 ASP B N 1
ATOM 4336 C CA . ASP B 1 244 ? 30.578 0.747 17.641 1 88.94 244 ASP B CA 1
ATOM 4337 C C . ASP B 1 244 ? 30.469 2.076 16.906 1 88.94 244 ASP B C 1
ATOM 4339 O O . ASP B 1 244 ? 31.469 2.574 16.375 1 88.94 244 ASP B O 1
ATOM 4343 N N . TRP B 1 245 ? 29.25 2.576 17.031 1 89.81 245 TRP B N 1
ATOM 4344 C CA . TRP B 1 245 ? 28.953 3.795 16.297 1 89.81 245 TRP B CA 1
ATOM 4345 C C . TRP B 1 245 ? 29.219 5.031 17.141 1 89.81 245 TRP B C 1
ATOM 4347 O O . TRP B 1 245 ? 28.859 5.074 18.312 1 89.81 245 TRP B O 1
ATOM 4357 N N . SER B 1 246 ? 30.062 5.895 16.609 1 92.31 246 SER B N 1
ATOM 4358 C CA . SER B 1 246 ? 30.281 7.262 17.078 1 92.31 246 SER B CA 1
ATOM 4359 C C . SER B 1 246 ? 30.094 8.266 15.945 1 92.31 246 SER B C 1
ATOM 4361 O O . SER B 1 246 ? 30 7.879 14.773 1 92.31 246 SER B O 1
ATOM 4363 N N . VAL B 1 247 ? 29.938 9.492 16.375 1 92.44 247 VAL B N 1
ATOM 4364 C CA . VAL B 1 247 ? 29.766 10.484 15.328 1 92.44 247 VAL B CA 1
ATOM 4365 C C . VAL B 1 247 ? 30.953 10.445 14.375 1 92.44 247 VAL B C 1
ATOM 4367 O O . VAL B 1 247 ? 30.781 10.422 13.156 1 92.44 247 VAL B O 1
ATOM 4370 N N . PRO B 1 248 ? 32.188 10.227 14.852 1 92.69 248 PRO B N 1
ATOM 4371 C CA . PRO B 1 248 ? 33.312 10.094 13.938 1 92.69 248 PRO B CA 1
ATOM 4372 C C . PRO B 1 248 ? 33.25 8.836 13.078 1 92.69 248 PRO B C 1
ATOM 4374 O O . PRO B 1 248 ? 33.562 8.875 11.883 1 92.69 248 PRO B O 1
ATOM 4377 N N . ALA B 1 249 ? 32.844 7.734 13.617 1 93.19 249 ALA B N 1
ATOM 4378 C CA . ALA B 1 249 ? 32.719 6.496 12.859 1 93.19 249 ALA B CA 1
ATOM 4379 C C . ALA B 1 249 ? 31.656 6.641 11.758 1 93.19 249 ALA B C 1
ATOM 4381 O O . ALA B 1 249 ? 31.859 6.176 10.633 1 93.19 249 ALA B O 1
ATOM 4382 N N . MET B 1 250 ? 30.531 7.266 12.102 1 92.81 250 MET B N 1
ATOM 4383 C CA . MET B 1 250 ? 29.484 7.516 11.125 1 92.81 250 MET B CA 1
ATOM 4384 C C . MET B 1 250 ? 29.969 8.445 10.016 1 92.81 250 MET B C 1
ATOM 4386 O O . MET B 1 250 ? 29.641 8.242 8.844 1 92.81 250 MET B O 1
ATOM 4390 N N . ALA B 1 251 ? 30.719 9.445 10.438 1 93 251 ALA B N 1
ATOM 4391 C CA . ALA B 1 251 ? 31.25 10.414 9.492 1 93 251 ALA B CA 1
ATOM 4392 C C . ALA B 1 251 ? 32.156 9.75 8.469 1 93 251 ALA B C 1
ATOM 4394 O O . ALA B 1 251 ? 32.188 10.109 7.293 1 93 251 ALA B O 1
ATOM 4395 N N . GLU B 1 252 ? 32.906 8.758 8.906 1 90.5 252 GLU B N 1
ATOM 4396 C CA . GLU B 1 252 ? 33.75 7.996 8.008 1 90.5 252 GLU B CA 1
ATOM 4397 C C . GLU B 1 252 ? 32.938 7.285 6.934 1 90.5 252 GLU B C 1
ATOM 4399 O O . GLU B 1 252 ? 33.312 7.273 5.762 1 90.5 252 GLU B O 1
ATOM 4404 N N . VAL B 1 253 ? 31.859 6.77 7.324 1 84.69 253 VAL B N 1
ATOM 4405 C CA . VAL B 1 253 ? 30.969 6.066 6.398 1 84.69 253 VAL B CA 1
ATOM 4406 C C . VAL B 1 253 ? 30.438 7.039 5.355 1 84.69 253 VAL B C 1
ATOM 4408 O O . VAL B 1 253 ? 30.297 6.691 4.18 1 84.69 253 VAL B O 1
ATOM 4411 N N . ALA B 1 254 ? 30.172 8.211 5.777 1 84.38 254 ALA B N 1
ATOM 4412 C CA . ALA B 1 254 ? 29.562 9.227 4.93 1 84.38 254 ALA B CA 1
ATOM 4413 C C . ALA B 1 254 ? 30.625 9.984 4.133 1 84.38 254 ALA B C 1
ATOM 4415 O O . ALA B 1 254 ? 30.297 10.805 3.273 1 84.38 254 ALA B O 1
ATOM 4416 N N . HIS B 1 255 ? 31.906 9.68 4.496 1 85.88 255 HIS B N 1
ATOM 4417 C CA . HIS B 1 255 ? 33 10.445 3.922 1 85.88 255 HIS B CA 1
ATOM 4418 C C . HIS B 1 255 ? 32.812 11.938 4.16 1 85.88 255 HIS B C 1
ATOM 4420 O O . HIS B 1 255 ? 32.906 12.734 3.229 1 85.88 255 HIS B O 1
ATOM 4426 N N . ALA B 1 256 ? 32.531 12.289 5.328 1 87.56 256 ALA B N 1
ATOM 4427 C CA . ALA B 1 256 ? 32.312 13.664 5.766 1 87.56 256 ALA B CA 1
ATOM 4428 C C . ALA B 1 256 ? 32.969 13.906 7.125 1 87.56 256 ALA B C 1
ATOM 4430 O O . ALA B 1 256 ? 33.406 12.969 7.797 1 87.56 256 ALA B O 1
ATOM 4431 N N . SER B 1 257 ? 33.156 15.125 7.473 1 91.5 257 SER B N 1
ATOM 4432 C CA . SER B 1 257 ? 33.594 15.43 8.828 1 91.5 257 SER B CA 1
ATOM 4433 C C . SER B 1 257 ? 32.469 15.211 9.836 1 91.5 257 SER B C 1
ATOM 4435 O O . SER B 1 257 ? 31.281 15.258 9.477 1 91.5 257 SER B O 1
ATOM 4437 N N . PRO B 1 258 ? 32.844 14.922 11.094 1 92.25 258 PRO B N 1
ATOM 4438 C CA . PRO B 1 258 ? 31.812 14.734 12.117 1 92.25 258 PRO B CA 1
ATOM 4439 C C . PRO B 1 258 ? 30.875 15.938 12.242 1 92.25 258 PRO B C 1
ATOM 4441 O O . PRO B 1 258 ? 29.672 15.773 12.445 1 92.25 258 PRO B O 1
ATOM 4444 N N . ARG B 1 259 ? 31.469 17.062 12.102 1 89.88 259 ARG B N 1
ATOM 4445 C CA . ARG B 1 259 ? 30.641 18.266 12.172 1 89.88 259 ARG B CA 1
ATOM 4446 C C . ARG B 1 259 ? 29.672 18.328 11.008 1 89.88 259 ARG B C 1
ATOM 4448 O O . ARG B 1 259 ? 28.484 18.641 11.195 1 89.88 259 ARG B O 1
ATOM 4455 N N . HIS B 1 260 ? 30.156 18.078 9.875 1 89.5 260 HIS B N 1
ATOM 4456 C CA . HIS B 1 260 ? 29.328 18.094 8.68 1 89.5 260 HIS B CA 1
ATOM 4457 C C . HIS B 1 260 ? 28.234 17.016 8.75 1 89.5 260 HIS B C 1
ATOM 4459 O O . HIS B 1 260 ? 27.094 17.266 8.375 1 89.5 260 HIS B O 1
ATOM 4465 N N . LEU B 1 261 ? 28.562 15.867 9.156 1 90.31 261 LEU B N 1
ATOM 4466 C CA . LEU B 1 261 ? 27.578 14.797 9.281 1 90.31 261 LEU B CA 1
ATOM 4467 C C . LEU B 1 261 ? 26.469 15.195 10.234 1 90.31 261 LEU B C 1
ATOM 4469 O O . LEU B 1 261 ? 25.281 14.969 9.945 1 90.31 261 LEU B O 1
ATOM 4473 N N . THR B 1 262 ? 26.891 15.742 11.367 1 87.19 262 THR B N 1
ATOM 4474 C CA . THR B 1 262 ? 25.906 16.172 12.352 1 87.19 262 THR B CA 1
ATOM 4475 C C . THR B 1 262 ? 24.953 17.203 11.758 1 87.19 262 THR B C 1
ATOM 4477 O O . THR B 1 262 ? 23.75 17.125 11.969 1 87.19 262 THR B O 1
ATOM 4480 N N . ARG B 1 263 ? 25.531 18.047 11.031 1 80 263 ARG B N 1
ATOM 4481 C CA . ARG B 1 263 ? 24.703 19.047 10.352 1 80 263 ARG B CA 1
ATOM 4482 C C . ARG B 1 263 ? 23.75 18.391 9.367 1 80 263 ARG B C 1
ATOM 4484 O O . ARG B 1 263 ? 22.562 18.734 9.305 1 80 263 ARG B O 1
ATOM 4491 N N . LEU B 1 264 ? 24.219 17.391 8.617 1 76.56 264 LEU B N 1
ATOM 4492 C CA . LEU B 1 264 ? 23.391 16.688 7.648 1 76.56 264 LEU B CA 1
ATOM 4493 C C . LEU B 1 264 ? 22.219 15.984 8.336 1 76.56 264 LEU B C 1
ATOM 4495 O O . LEU B 1 264 ? 21.094 16.031 7.848 1 76.56 264 LEU B O 1
ATOM 4499 N N . PHE B 1 265 ? 22.469 15.344 9.406 1 81.69 265 PHE B N 1
ATOM 4500 C CA . PHE B 1 265 ? 21.438 14.648 10.156 1 81.69 265 PHE B CA 1
ATOM 4501 C C . PHE B 1 265 ? 20.375 15.625 10.648 1 81.69 265 PHE B C 1
ATOM 4503 O O . PHE B 1 265 ? 19.172 15.383 10.484 1 81.69 265 PHE B O 1
ATOM 4510 N N . ILE B 1 266 ? 20.938 16.672 11.242 1 72.38 266 ILE B N 1
ATOM 4511 C CA . ILE B 1 266 ? 20.016 17.641 11.812 1 72.38 266 ILE B CA 1
ATOM 4512 C C . ILE B 1 266 ? 19.172 18.266 10.695 1 72.38 266 ILE B C 1
ATOM 4514 O O . ILE B 1 266 ? 17.953 18.344 10.805 1 72.38 266 ILE B O 1
ATOM 4518 N N . ASP B 1 267 ? 19.844 18.516 9.664 1 65.12 267 ASP B N 1
ATOM 4519 C CA . ASP B 1 267 ? 19.203 19.25 8.578 1 65.12 267 ASP B CA 1
ATOM 4520 C C . ASP B 1 267 ? 18.25 18.359 7.793 1 65.12 267 ASP B C 1
ATOM 4522 O O . ASP B 1 267 ? 17.188 18.812 7.371 1 65.12 267 ASP B O 1
ATOM 4526 N N . HIS B 1 268 ? 18.594 17.156 7.586 1 62.12 268 HIS B N 1
ATOM 4527 C CA . HIS B 1 268 ? 17.875 16.328 6.633 1 62.12 268 HIS B CA 1
ATOM 4528 C C . HIS B 1 268 ? 17.062 15.25 7.344 1 62.12 268 HIS B C 1
ATOM 4530 O O . HIS B 1 268 ? 16.031 14.812 6.836 1 62.12 268 HIS B O 1
ATOM 4536 N N . ALA B 1 269 ? 17.5 14.883 8.492 1 63.81 269 ALA B N 1
ATOM 4537 C CA . ALA B 1 269 ? 16.812 13.812 9.211 1 63.81 269 ALA B CA 1
ATOM 4538 C C . ALA B 1 269 ? 16.094 14.352 10.438 1 63.81 269 ALA B C 1
ATOM 4540 O O . ALA B 1 269 ? 15.305 13.641 11.07 1 63.81 269 ALA B O 1
ATOM 4541 N N . GLY B 1 270 ? 16.406 15.602 10.844 1 61.62 270 GLY B N 1
ATOM 4542 C CA . GLY B 1 270 ? 15.727 16.266 11.938 1 61.62 270 GLY B CA 1
ATOM 4543 C C . GLY B 1 270 ? 16.125 15.734 13.305 1 61.62 270 GLY B C 1
ATOM 4544 O O . GLY B 1 270 ? 15.391 15.914 14.281 1 61.62 270 GLY B O 1
ATOM 4545 N N . ILE B 1 271 ? 17.094 15.055 13.312 1 68.94 271 ILE B N 1
ATOM 4546 C CA . ILE B 1 271 ? 17.531 14.406 14.547 1 68.94 271 ILE B CA 1
ATOM 4547 C C . ILE B 1 271 ? 19.062 14.273 14.547 1 68.94 271 ILE B C 1
ATOM 4549 O O . ILE B 1 271 ? 19.672 14.125 13.484 1 68.94 271 ILE B O 1
ATOM 4553 N N . ALA B 1 272 ? 19.641 14.477 15.703 1 81.62 272 ALA B N 1
ATOM 4554 C CA . ALA B 1 272 ? 21.094 14.289 15.82 1 81.62 272 ALA B CA 1
ATOM 4555 C C . ALA B 1 272 ? 21.469 12.828 15.578 1 81.62 272 ALA B C 1
ATOM 4557 O O . ALA B 1 272 ? 20.703 11.922 15.875 1 81.62 272 ALA B O 1
ATOM 4558 N N . PRO B 1 273 ? 22.688 12.625 15.047 1 86.12 273 PRO B N 1
ATOM 4559 C CA . PRO B 1 273 ? 23.094 11.273 14.688 1 86.12 273 PRO B CA 1
ATOM 4560 C C . PRO B 1 273 ? 22.953 10.281 15.836 1 86.12 273 PRO B C 1
ATOM 4562 O O . PRO B 1 273 ? 22.391 9.195 15.656 1 86.12 273 PRO B O 1
ATOM 4565 N N . LEU B 1 274 ? 23.406 10.68 17.016 1 85.69 274 LEU B N 1
ATOM 4566 C CA . LEU B 1 274 ? 23.391 9.734 18.125 1 85.69 274 LEU B CA 1
ATOM 4567 C C . LEU B 1 274 ? 21.984 9.547 18.672 1 85.69 274 LEU B C 1
ATOM 4569 O O . LEU B 1 274 ? 21.641 8.469 19.156 1 85.69 274 LEU B O 1
ATOM 4573 N N . ALA B 1 275 ? 21.25 10.609 18.609 1 79.06 275 ALA B N 1
ATOM 4574 C CA . ALA B 1 275 ? 19.844 10.469 18.984 1 79.06 275 ALA B CA 1
ATOM 4575 C C . ALA B 1 275 ? 19.125 9.508 18.047 1 79.06 275 ALA B C 1
ATOM 4577 O O . ALA B 1 275 ? 18.344 8.664 18.484 1 79.06 275 ALA B O 1
ATOM 4578 N N . TRP B 1 276 ? 19.391 9.664 16.844 1 79.69 276 TRP B N 1
ATOM 4579 C CA . TRP B 1 276 ? 18.812 8.766 15.852 1 79.69 276 TRP B CA 1
ATOM 4580 C C . TRP B 1 276 ? 19.266 7.332 16.094 1 79.69 276 TRP B C 1
ATOM 4582 O O . TRP B 1 276 ? 18.453 6.406 16.062 1 79.69 276 TRP B O 1
ATOM 4592 N N . LEU B 1 277 ? 20.531 7.211 16.328 1 82.5 277 LEU B N 1
ATOM 4593 C CA . LEU B 1 277 ? 21.047 5.891 16.641 1 82.5 277 LEU B CA 1
ATOM 4594 C C . LEU B 1 277 ? 20.281 5.262 17.797 1 82.5 277 LEU B C 1
ATOM 4596 O O . LEU B 1 277 ? 19.938 4.082 17.75 1 82.5 277 LEU B O 1
ATOM 4600 N N . ARG B 1 278 ? 20.016 6.059 18.719 1 79.12 278 ARG B N 1
ATOM 4601 C CA . ARG B 1 278 ? 19.312 5.543 19.875 1 79.12 278 ARG B CA 1
ATOM 4602 C C . ARG B 1 278 ? 17.906 5.059 19.5 1 79.12 278 ARG B C 1
ATOM 4604 O O . ARG B 1 278 ? 17.438 4.035 20 1 79.12 278 ARG B O 1
ATOM 4611 N N . THR B 1 279 ? 17.328 5.82 18.625 1 73.56 279 THR B N 1
ATOM 4612 C CA . THR B 1 279 ? 15.992 5.414 18.188 1 73.56 279 THR B CA 1
ATOM 4613 C C . THR B 1 279 ? 16.047 4.078 17.453 1 73.56 279 THR B C 1
ATOM 4615 O O . THR B 1 279 ? 15.18 3.229 17.625 1 73.56 279 THR B O 1
ATOM 4618 N N . ILE B 1 280 ? 17.047 3.957 16.625 1 73.69 280 ILE B N 1
ATOM 4619 C CA . ILE B 1 280 ? 17.234 2.721 15.875 1 73.69 280 ILE B CA 1
ATOM 4620 C C . ILE B 1 280 ? 17.5 1.567 16.844 1 73.69 280 ILE B C 1
ATOM 4622 O O . ILE B 1 280 ? 16.938 0.483 16.703 1 73.69 280 ILE B O 1
ATOM 4626 N N . ARG B 1 281 ? 18.344 1.873 17.766 1 76.19 281 ARG B N 1
ATOM 4627 C CA . ARG B 1 281 ? 18.703 0.831 18.734 1 76.19 281 ARG B CA 1
ATOM 4628 C C . ARG B 1 281 ? 17.5 0.441 19.578 1 76.19 281 ARG B C 1
ATOM 4630 O O . ARG B 1 281 ? 17.281 -0.742 19.859 1 76.19 281 ARG B O 1
ATOM 4637 N N . LEU B 1 282 ? 16.797 1.435 19.906 1 74.38 282 LEU B N 1
ATOM 4638 C CA . LEU B 1 282 ? 15.594 1.149 20.688 1 74.38 282 LEU B CA 1
ATOM 4639 C C . LEU B 1 282 ? 14.625 0.298 19.875 1 74.38 282 LEU B C 1
ATOM 4641 O O . LEU B 1 282 ? 14.039 -0.655 20.391 1 74.38 282 LEU B O 1
ATOM 4645 N N . ALA B 1 283 ? 14.461 0.72 18.719 1 69.19 283 ALA B N 1
ATOM 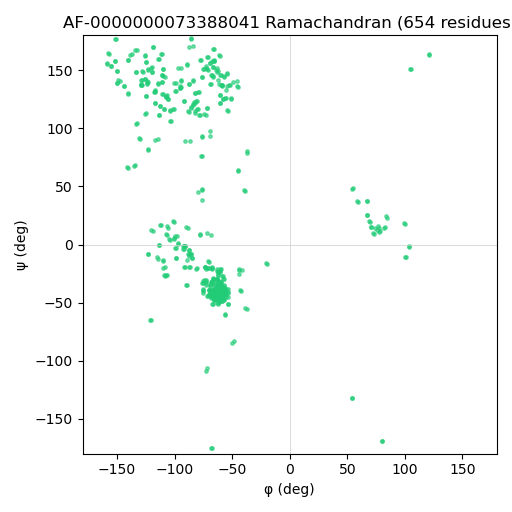4646 C CA . ALA B 1 283 ? 13.578 -0.037 17.828 1 69.19 283 ALA B CA 1
ATOM 4647 C C . ALA B 1 283 ? 14.062 -1.477 17.672 1 69.19 283 ALA B C 1
ATOM 4649 O O . ALA B 1 283 ? 13.258 -2.41 17.672 1 69.19 283 ALA B O 1
ATOM 4650 N N . THR B 1 284 ? 15.32 -1.604 17.531 1 68.75 284 THR B N 1
ATOM 4651 C CA . THR B 1 284 ? 15.938 -2.922 17.422 1 68.75 284 THR B CA 1
ATOM 4652 C C . THR B 1 284 ? 15.695 -3.746 18.672 1 68.75 284 THR B C 1
ATOM 4654 O O . THR B 1 284 ? 15.344 -4.926 18.594 1 68.75 284 THR B O 1
ATOM 4657 N N . ALA B 1 285 ? 15.875 -3.094 19.734 1 75.75 285 ALA B N 1
ATOM 4658 C CA . ALA B 1 285 ? 15.648 -3.773 21 1 75.75 285 ALA B CA 1
ATOM 4659 C C . ALA B 1 285 ? 14.188 -4.199 21.141 1 75.75 285 ALA B C 1
ATOM 4661 O O . ALA B 1 285 ? 13.898 -5.32 21.578 1 75.75 285 ALA B O 1
ATOM 4662 N N . GLU B 1 286 ? 13.359 -3.295 20.828 1 68.69 286 GLU B N 1
ATOM 4663 C CA . GLU B 1 286 ? 11.93 -3.578 20.906 1 68.69 286 GLU B CA 1
ATOM 4664 C C . GLU B 1 286 ? 11.555 -4.77 20.031 1 68.69 286 GLU B C 1
ATOM 4666 O O . GLU B 1 286 ? 10.789 -5.641 20.453 1 68.69 286 GLU B O 1
ATOM 4671 N N . ALA B 1 287 ? 12.078 -4.715 18.922 1 60.41 287 ALA B N 1
ATOM 4672 C CA . ALA B 1 287 ? 11.836 -5.82 18 1 60.41 287 ALA B CA 1
ATOM 4673 C C . ALA B 1 287 ? 12.344 -7.141 18.578 1 60.41 287 ALA B C 1
ATOM 4675 O O . ALA B 1 287 ? 11.672 -8.172 18.469 1 60.41 287 ALA B O 1
ATOM 4676 N N . ALA B 1 288 ? 13.484 -7.105 19.141 1 65.38 288 ALA B N 1
ATOM 4677 C CA . ALA B 1 288 ? 14.07 -8.289 19.766 1 65.38 288 ALA B CA 1
ATOM 4678 C C . ALA B 1 288 ? 13.203 -8.789 20.922 1 65.38 288 ALA B C 1
ATOM 4680 O O . ALA B 1 288 ? 12.977 -9.992 21.062 1 65.38 288 ALA B O 1
ATOM 4681 N N . LEU B 1 289 ? 12.734 -7.855 21.656 1 68.25 289 LEU B N 1
ATOM 4682 C CA . LEU B 1 289 ? 11.875 -8.211 22.781 1 68.25 289 LEU B CA 1
ATOM 4683 C C . LEU B 1 289 ? 10.586 -8.859 22.297 1 68.25 289 LEU B C 1
ATOM 4685 O O . LEU B 1 289 ? 10.133 -9.852 22.875 1 68.25 289 LEU B O 1
ATOM 4689 N N . ASN B 1 290 ? 10.117 -8.305 21.328 1 58.53 290 ASN B N 1
ATOM 4690 C CA . ASN B 1 290 ? 8.852 -8.781 20.781 1 58.53 290 ASN B CA 1
ATOM 4691 C C . ASN B 1 290 ? 9 -10.172 20.172 1 58.53 290 ASN B C 1
ATOM 4693 O O . ASN B 1 290 ? 8.016 -10.891 20 1 58.53 290 ASN B O 1
ATOM 4697 N N . THR B 1 291 ? 10.219 -10.477 19.875 1 52.44 291 THR B N 1
ATOM 4698 C CA . THR B 1 291 ? 10.461 -11.789 19.281 1 52.44 291 THR B CA 1
ATOM 4699 C C . THR B 1 291 ? 10.953 -12.773 20.328 1 52.44 291 THR B C 1
ATOM 4701 O O . THR B 1 291 ? 11.422 -13.859 20 1 52.44 291 THR B O 1
ATOM 4704 N N . GLY B 1 292 ? 10.883 -12.234 21.547 1 61.5 292 GLY B N 1
ATOM 4705 C CA . GLY B 1 292 ? 11.07 -13.188 22.625 1 61.5 292 GLY B CA 1
ATOM 4706 C C . GLY B 1 292 ? 12.445 -13.102 23.266 1 61.5 292 GLY B C 1
ATOM 4707 O O . GLY B 1 292 ? 12.766 -13.867 24.172 1 61.5 292 GLY B O 1
ATOM 4708 N N . HIS B 1 293 ? 13.266 -12.289 22.812 1 68.56 293 HIS B N 1
ATOM 4709 C CA . HIS B 1 293 ? 14.578 -12.133 23.422 1 68.56 293 HIS B CA 1
ATOM 4710 C C . HIS B 1 293 ? 14.469 -11.508 24.812 1 68.56 293 HIS B C 1
ATOM 4712 O O . HIS B 1 293 ? 13.523 -10.766 25.078 1 68.56 293 HIS B O 1
ATOM 4718 N N . THR B 1 294 ? 15.383 -11.953 25.672 1 79.62 294 THR B N 1
ATOM 4719 C CA . THR B 1 294 ? 15.445 -11.328 27 1 79.62 294 THR B CA 1
ATOM 4720 C C . THR B 1 294 ? 15.898 -9.875 26.875 1 79.62 294 THR B C 1
ATOM 4722 O O . THR B 1 294 ? 16.406 -9.461 25.844 1 79.62 294 THR B O 1
ATOM 4725 N N . VAL B 1 295 ? 15.758 -9.195 27.953 1 81.69 295 VAL B N 1
ATOM 4726 C CA . VAL B 1 295 ? 16.156 -7.789 27.969 1 81.69 295 VAL B CA 1
ATOM 4727 C C . VAL B 1 295 ? 17.656 -7.668 27.719 1 81.69 295 VAL B C 1
ATOM 4729 O O . VAL B 1 295 ? 18.094 -6.781 27 1 81.69 295 VAL B O 1
ATOM 4732 N N . THR B 1 296 ? 18.375 -8.641 28.297 1 85.44 296 THR B N 1
ATOM 4733 C CA . THR B 1 296 ? 19.828 -8.633 28.141 1 85.44 296 THR B CA 1
ATOM 4734 C C . THR B 1 296 ? 20.203 -8.891 26.688 1 85.44 296 THR B C 1
ATOM 4736 O O . THR B 1 296 ? 21.078 -8.211 26.125 1 85.44 296 THR B O 1
ATOM 4739 N N . GLN B 1 297 ? 19.562 -9.766 26.078 1 80.88 297 GLN B N 1
ATOM 4740 C CA . GLN B 1 297 ? 19.812 -10.094 24.688 1 80.88 297 GLN B CA 1
ATOM 4741 C C . GLN B 1 297 ? 19.422 -8.938 23.766 1 80.88 297 GLN B C 1
ATOM 4743 O O . GLN B 1 297 ? 20.156 -8.602 22.828 1 80.88 297 GLN B O 1
ATOM 4748 N N . ALA B 1 298 ? 18.266 -8.398 24.047 1 81.62 298 ALA B N 1
ATOM 4749 C CA . ALA B 1 298 ? 17.766 -7.277 23.25 1 81.62 298 ALA B CA 1
ATOM 4750 C C . ALA B 1 298 ? 18.719 -6.082 23.344 1 81.62 298 ALA B C 1
ATOM 4752 O O . ALA B 1 298 ? 18.984 -5.422 22.328 1 81.62 298 ALA B O 1
ATOM 4753 N N . ALA B 1 299 ? 19.203 -5.895 24.547 1 85.88 299 ALA B N 1
ATOM 4754 C CA . ALA B 1 299 ? 20.141 -4.797 24.75 1 85.88 299 ALA B CA 1
ATOM 4755 C C . ALA B 1 299 ? 21.406 -5.004 23.922 1 85.88 299 ALA B C 1
ATOM 4757 O O . ALA B 1 299 ? 21.875 -4.09 23.234 1 85.88 299 ALA B O 1
ATOM 4758 N N . ALA B 1 300 ? 21.891 -6.211 23.938 1 81.19 300 ALA B N 1
ATOM 4759 C CA . ALA B 1 300 ? 23.109 -6.555 23.203 1 81.19 300 ALA B CA 1
ATOM 4760 C C . ALA B 1 300 ? 22.891 -6.449 21.688 1 81.19 300 ALA B C 1
ATOM 4762 O O . ALA B 1 300 ? 23.719 -5.879 20.969 1 81.19 300 ALA B O 1
ATOM 4763 N N . MET B 1 301 ? 21.797 -6.875 21.25 1 78.31 301 MET B N 1
ATOM 4764 C CA . MET B 1 301 ? 21.469 -6.883 19.828 1 78.31 301 MET B CA 1
ATOM 4765 C C . MET B 1 301 ? 21.312 -5.461 19.297 1 78.31 301 MET B C 1
ATOM 4767 O O . MET B 1 301 ? 21.609 -5.191 18.141 1 78.31 301 MET B O 1
ATOM 4771 N N . ALA B 1 302 ? 20.828 -4.637 20.188 1 81.44 302 ALA B N 1
ATOM 4772 C CA . ALA B 1 302 ? 20.562 -3.256 19.797 1 81.44 302 ALA B CA 1
ATOM 4773 C C . ALA B 1 302 ? 21.797 -2.387 19.953 1 81.44 302 ALA B C 1
ATOM 4775 O O . ALA B 1 302 ? 21.875 -1.292 19.391 1 81.44 302 ALA B O 1
ATOM 4776 N N . GLY B 1 303 ? 22.781 -2.838 20.766 1 83.75 303 GLY B N 1
ATOM 4777 C CA . GLY B 1 303 ? 24.016 -2.096 20.938 1 83.75 303 GLY B CA 1
ATOM 4778 C C . GLY B 1 303 ? 24.047 -1.279 22.219 1 83.75 303 GLY B C 1
ATOM 4779 O O . GLY B 1 303 ? 24.844 -0.344 22.344 1 83.75 303 GLY B O 1
ATOM 4780 N N . PHE B 1 304 ? 23.156 -1.646 23.094 1 86.94 304 PHE B N 1
ATOM 4781 C CA . PHE B 1 304 ? 23.25 -1.021 24.406 1 86.94 304 PHE B CA 1
ATOM 4782 C C . PHE B 1 304 ? 24.266 -1.747 25.281 1 86.94 304 PHE B C 1
ATOM 4784 O O . PHE B 1 304 ? 24.391 -2.973 25.219 1 86.94 304 PHE B O 1
ATOM 4791 N N . SER B 1 305 ? 25.016 -0.987 26.047 1 82.19 305 SER B N 1
ATOM 4792 C CA . SER B 1 305 ? 26.078 -1.567 26.859 1 82.19 305 SER B CA 1
ATOM 4793 C C . SER B 1 305 ? 25.516 -2.324 28.062 1 82.19 305 SER B C 1
ATOM 4795 O O . SER B 1 305 ? 26.203 -3.143 28.672 1 82.19 305 SER B O 1
ATOM 4797 N N . SER B 1 306 ? 24.281 -2.029 28.422 1 85 306 SER B N 1
ATOM 4798 C CA . SER B 1 306 ? 23.656 -2.691 29.562 1 85 306 SER B CA 1
ATOM 4799 C C . SER B 1 306 ? 22.141 -2.625 29.484 1 85 306 SER B C 1
ATOM 4801 O O . SER B 1 306 ? 21.594 -1.841 28.703 1 85 306 SER B O 1
ATOM 4803 N N . ASP B 1 307 ? 21.531 -3.5 30.328 1 84.62 307 ASP B N 1
ATOM 4804 C CA . ASP B 1 307 ? 20.078 -3.479 30.469 1 84.62 307 ASP B CA 1
ATOM 4805 C C . ASP B 1 307 ? 19.594 -2.119 30.969 1 84.62 307 ASP B C 1
ATOM 4807 O O . ASP B 1 307 ? 18.547 -1.632 30.531 1 84.62 307 ASP B O 1
ATOM 4811 N N . THR B 1 308 ? 20.453 -1.579 31.812 1 80.38 308 THR B N 1
ATOM 4812 C CA . THR B 1 308 ? 20.125 -0.281 32.375 1 80.38 308 THR B CA 1
ATOM 4813 C C . THR B 1 308 ? 20.078 0.795 31.312 1 80.38 308 THR B C 1
ATOM 4815 O O . THR B 1 308 ? 19.188 1.647 31.312 1 80.38 308 THR B O 1
ATOM 4818 N N . GLN B 1 309 ? 20.969 0.706 30.391 1 82.88 309 GLN B N 1
ATOM 4819 C CA . GLN B 1 309 ? 21 1.686 29.312 1 82.88 309 GLN B CA 1
ATOM 4820 C C . GLN B 1 309 ? 19.766 1.561 28.422 1 82.88 309 GLN B C 1
ATOM 4822 O O . GLN B 1 309 ? 19.219 2.566 27.969 1 82.88 309 GLN B O 1
ATOM 4827 N N . LEU B 1 310 ? 19.406 0.367 28.156 1 85.62 310 LEU B N 1
ATOM 4828 C CA . LEU B 1 310 ? 18.203 0.141 27.375 1 85.62 310 LEU B CA 1
ATOM 4829 C C . LEU B 1 310 ? 16.984 0.7 28.094 1 85.62 310 LEU B C 1
ATOM 4831 O O . LEU B 1 310 ? 16.141 1.362 27.469 1 85.62 310 LEU B O 1
ATOM 4835 N N . ARG B 1 311 ? 16.875 0.472 29.344 1 78.38 311 ARG B N 1
ATOM 4836 C CA . ARG B 1 311 ? 15.734 0.944 30.125 1 78.38 311 ARG B CA 1
ATOM 4837 C C . ARG B 1 311 ? 15.648 2.467 30.109 1 78.38 311 ARG B C 1
ATOM 4839 O O . ARG B 1 311 ? 14.57 3.037 29.984 1 78.38 311 ARG B O 1
ATOM 4846 N N . ARG B 1 312 ? 16.781 3.105 30.234 1 76.38 312 ARG B N 1
ATOM 4847 C CA . ARG B 1 312 ? 16.828 4.562 30.219 1 76.38 312 ARG B CA 1
ATOM 4848 C C . ARG B 1 312 ? 16.391 5.113 28.859 1 76.38 312 ARG B C 1
ATOM 4850 O O . ARG B 1 312 ? 15.609 6.066 28.812 1 76.38 312 ARG B O 1
ATOM 4857 N N . ALA B 1 313 ? 16.906 4.48 27.859 1 75.62 313 ALA B N 1
ATOM 4858 C CA . ALA B 1 313 ? 16.531 4.91 26.516 1 75.62 313 ALA B CA 1
ATOM 4859 C C . ALA B 1 313 ? 15.047 4.695 26.25 1 75.62 313 ALA B C 1
ATOM 4861 O O . ALA B 1 313 ? 14.398 5.527 25.625 1 75.62 313 ALA B O 1
ATOM 4862 N N . TRP B 1 314 ? 14.578 3.592 26.719 1 72.44 314 TRP B N 1
ATOM 4863 C CA . TRP B 1 314 ? 13.172 3.227 26.594 1 72.44 314 TRP B CA 1
ATOM 4864 C C . TRP B 1 314 ? 12.273 4.316 27.188 1 72.44 314 TRP B C 1
ATOM 4866 O O . TRP B 1 314 ? 11.305 4.738 26.547 1 72.44 314 TRP B O 1
ATOM 4876 N N . HIS B 1 315 ? 12.695 4.793 28.25 1 65.81 315 HIS B N 1
ATOM 4877 C CA . HIS B 1 315 ? 11.922 5.824 28.938 1 65.81 315 HIS B CA 1
ATOM 4878 C C . HIS B 1 315 ? 12.062 7.172 28.234 1 65.81 315 HIS B C 1
ATOM 4880 O O . HIS B 1 315 ? 11.086 7.906 28.094 1 65.81 315 HIS B O 1
ATOM 4886 N N . ARG B 1 316 ? 13.219 7.43 27.859 1 61.34 316 ARG B N 1
ATOM 4887 C CA . ARG B 1 316 ? 13.516 8.719 27.234 1 61.34 316 ARG B CA 1
ATOM 4888 C C . ARG B 1 316 ? 12.734 8.883 25.922 1 61.34 316 ARG B C 1
ATOM 4890 O O . ARG B 1 316 ? 12.32 9.992 25.594 1 61.34 316 ARG B O 1
ATOM 4897 N N . PHE B 1 317 ? 12.555 7.797 25.266 1 55.31 317 PHE B N 1
ATOM 4898 C CA . PHE B 1 317 ? 11.93 7.926 23.953 1 55.31 317 PHE B CA 1
ATOM 4899 C C . PHE B 1 317 ? 10.453 7.539 24.016 1 55.31 317 PHE B C 1
ATOM 4901 O O . PHE B 1 317 ? 9.844 7.215 23 1 55.31 317 PHE B O 1
ATOM 4908 N N . GLY B 1 318 ? 9.922 7.574 25.234 1 48.62 318 GLY B N 1
ATOM 4909 C CA . GLY B 1 318 ? 8.5 7.535 25.516 1 48.62 318 GLY B CA 1
ATOM 4910 C C . GLY B 1 318 ? 7.863 6.191 25.203 1 48.62 318 GLY B C 1
ATOM 4911 O O . GLY B 1 318 ? 6.691 6.129 24.812 1 48.62 318 GLY B O 1
ATOM 4912 N N . ARG B 1 319 ? 8.664 5.242 25.141 1 52.81 319 ARG B N 1
ATOM 4913 C CA . ARG B 1 319 ? 8.031 3.936 24.969 1 52.81 319 ARG B CA 1
ATOM 4914 C C . ARG B 1 319 ? 7.328 3.496 26.25 1 52.81 319 ARG B C 1
ATOM 4916 O O . ARG B 1 319 ? 7.793 3.785 27.344 1 52.81 319 ARG B O 1
ATOM 4923 N N . GLY B 1 320 ? 6.102 3.342 26.203 1 52.97 320 GLY B N 1
ATOM 4924 C CA . GLY B 1 320 ? 5.363 2.918 27.375 1 52.97 320 GLY B CA 1
ATOM 4925 C C . GLY B 1 320 ? 5.855 1.602 27.953 1 52.97 320 GLY B C 1
ATOM 4926 O O . GLY B 1 320 ? 6.355 0.748 27.219 1 52.97 320 GLY B O 1
ATOM 4927 N N . GLY B 1 321 ? 5.824 1.464 29.281 1 57.81 321 GLY B N 1
ATOM 4928 C CA . GLY B 1 321 ? 6.207 0.26 30 1 57.81 321 GLY B CA 1
ATOM 4929 C C . GLY B 1 321 ? 7.711 0.117 30.172 1 57.81 321 GLY B C 1
ATOM 4930 O O . GLY B 1 321 ? 8.43 1.115 30.203 1 57.81 321 GLY B O 1
ATOM 4931 N N . THR B 1 322 ? 8.172 -1.1 30.641 1 65.69 322 THR B N 1
ATOM 4932 C CA . THR B 1 322 ? 9.586 -1.438 30.766 1 65.69 322 THR B CA 1
ATOM 4933 C C . THR B 1 322 ? 9.992 -2.482 29.734 1 65.69 322 THR B C 1
ATOM 4935 O O . THR B 1 322 ? 9.156 -3.238 29.25 1 65.69 322 THR B O 1
ATOM 4938 N N . PRO B 1 323 ? 11.188 -2.389 29.25 1 63.56 323 PRO B N 1
ATOM 4939 C CA . PRO B 1 323 ? 11.656 -3.432 28.344 1 63.56 323 PRO B CA 1
ATOM 4940 C C . PRO B 1 323 ? 11.297 -4.836 28.812 1 63.56 323 PRO B C 1
ATOM 4942 O O . PRO B 1 323 ? 10.961 -5.703 28 1 63.56 323 PRO B O 1
ATOM 4945 N N . SER B 1 324 ? 11.398 -5.035 30.047 1 65.69 324 SER B N 1
ATOM 4946 C CA . SER B 1 324 ? 11.039 -6.328 30.625 1 65.69 324 SER B CA 1
ATOM 4947 C C . SER B 1 324 ? 9.555 -6.625 30.422 1 65.69 324 SER B C 1
ATOM 4949 O O . SER B 1 324 ? 9.164 -7.781 30.234 1 65.69 324 SER B O 1
ATOM 4951 N N . GLY B 1 325 ? 8.836 -5.629 30.531 1 57.75 325 GLY B N 1
ATOM 4952 C CA . GLY B 1 325 ? 7.406 -5.781 30.344 1 57.75 325 GLY B CA 1
ATOM 4953 C C . GLY B 1 325 ? 7.027 -6.113 28.906 1 57.75 325 GLY B C 1
ATOM 4954 O O . GLY B 1 325 ? 6.066 -6.848 28.672 1 57.75 325 GLY B O 1
ATOM 4955 N N . ALA B 1 326 ? 7.676 -5.668 28.125 1 48.03 326 ALA B N 1
ATOM 4956 C CA . ALA B 1 326 ? 7.441 -5.938 26.703 1 48.03 326 ALA B CA 1
ATOM 4957 C C . ALA B 1 326 ? 7.852 -7.359 26.344 1 48.03 326 ALA B C 1
ATOM 4959 O O . ALA B 1 326 ? 7.25 -7.984 25.469 1 48.03 326 ALA B O 1
ATOM 4960 N N . ALA B 1 327 ? 8.836 -7.891 26.906 1 51.25 327 ALA B N 1
ATOM 4961 C CA . ALA B 1 327 ? 9.305 -9.258 26.688 1 51.25 327 ALA B CA 1
ATOM 4962 C C . ALA B 1 327 ? 8.273 -10.273 27.172 1 51.25 327 ALA B C 1
ATOM 4964 O O . ALA B 1 327 ? 8.188 -11.383 26.641 1 51.25 327 ALA B O 1
ATOM 4965 N N . ARG B 1 328 ? 7.531 -9.93 28.172 1 46.28 328 ARG B N 1
ATOM 4966 C CA . ARG B 1 328 ? 6.574 -10.852 28.766 1 46.28 328 ARG B CA 1
ATOM 4967 C C . ARG B 1 328 ? 5.23 -10.781 28.047 1 46.28 328 ARG B C 1
ATOM 4969 O O . ARG B 1 328 ? 4.391 -11.672 28.219 1 46.28 328 ARG B O 1
ATOM 4976 N N . ALA B 1 329 ? 5.082 -9.969 27.312 1 38.69 329 ALA B N 1
ATOM 4977 C CA . ALA B 1 329 ? 3.777 -9.922 26.656 1 38.69 329 ALA B CA 1
ATOM 4978 C C . ALA B 1 329 ? 3.82 -10.617 25.297 1 38.69 329 ALA B C 1
ATOM 4980 O O . ALA B 1 329 ? 4.848 -10.602 24.609 1 38.69 329 ALA B O 1
#

Sequence (658 aa):
MNSDRPDPIHVVFALLPHSLVLDWAGPAEALRITNQCLRAQGLPERFVLHFASPTPQSVTSVGAVLSGLEPLPTAWPAAAWVVLIGLPGAAIDVATEEARALLHWLRGLRPERRRLELLTICAGSVLAAHAGLLAGRRATTHHQHLAELQQVEPHCDVVANRVFVPDAPLYSSAGVTTGIDLVLHRIADECGPAIAAQVAQTMVVALRRGPHDPEFSPFLAHRDHLHPALHRVQDAVSQHPAGDWSVPAMAEVAHASPRHLTRLFIDHAGIAPLAWLRTIRLATAEAALNTGHTVTQAAAMAGFSSDTQLRRAWHRFGRGGTPSGAARAMNSDRPDPIHVVFALLPHSLVLDWAGPAEALRITNQCLRAQGLPERFVLHFASPTPQSVTSVGAVLSGLEPLPTAWPAAAWVVLIGLPGAAIDVATEEARALLHWLRGLRPERRRLELLTICAGSVLAAHAGLLAGRRATTHHQHLAELQQVEPHCDVVANRVFVPDAPLYSSAGVTTGIDLVLHRIADECGPAIAAQVAQTMVVALRRGPHDPEFSPFLAHRDHLHPALHRVQDAVSQHPAGDWSVPAMAEVAHASPRHLTRLFIDHAGIAPLAWLRTIRLATAEAALNTGHTVTQAAAMAGFSSDTQLRRAWHRFGRGGTPSGAARA

Secondary structure (DSSP, 8-state):
-------PEEEEEE--TTB-HHHHHHHHHHHHHHHHHHHHTTPPP-EEEEEE-SSS-EEBTTS-EEESPBPPPSS--SSEEEEE---SSSS----SHHHHHHHHHHHT---BTTTEEEEEETTHHHHHHHTT--TT-EE---GGGHHHHHHH-TTSEEPPS-SEEEETTEEEE-STTHHHHHHHHHHHHHH-HHHHHHHHHHHT--TT--TTS-SSGGGTTT-----HHHHHHHHHHHH-TTS---HHHHHHHHTS-HHHHHHHIIIIISS-HHHHHHHHHHHHHHHHHHTT--HHHHHHHHT-SSHHHHHHHHHHTT-SS-HHHHHH-/-----PPPEEEEEE--TTB-HHHHHHHHHHHHHHHHHHHHTTPPP-EEEEEE-SSS-EEBTTS-EEESPBPPPSS--SSEEEEE---SSSS----SHHHHHHHHHHHT---BTTTEEEEEETTHHHHHHHTT--TT-EE---GGGHHHHHHH-TTSEEPPS-SEEEETTEEEE-STTHHHHHHHHHHHHHH-HHHHHHHHHHHT--TT--TTS-SSGGGTTT-----HHHHHHHHHHHH-TTS---HHHHHHHHTS-HHHHHHHIIIIISS-HHHHHHHHHHHHHHHHHHTT--HHHHHHHHT-SSHHHHHHHHHHTT-SS-HHHHHH-

InterPro domains:
  IPR002818 DJ-1/PfpI [PF01965] (101-185)
  IPR009057 Homedomain-like superfamily [SSF46689] (227-278)
  IPR018060 AraC-like, DNA binding HTH domain [PF12833] (250-317)
  IPR018060 AraC-like, DNA binding HTH domain [PS01124] (231-316)
  IPR018060 AraC-like, DNA binding HTH domain [SM00342] (244-327)
  IPR029062 Class I glutamine amidotransferase-like [G3DSA:3.40.50.880] (3-214)
  IPR029062 Class I glutamine amidotransferase-like [SSF52317] (8-209)
  IPR052158 Isonitrile Hydratase and Quaternary Amine Regulator [PTHR43130] (6-287)

Organism: Paracidovorax avenae (strain ATCC 19860 / DSM 7227 / CCUG 15838 / JCM 20985 / LMG 2117 / NCPPB 1011) (NCBI:txid643561)

pLDDT: mean 82.83, std 17.2, range [27.38, 98.88]

Radius of gyration: 24.44 Å; Cα contacts (8 Å, |Δi|>4): 1443; chains: 2; bounding box: 65×66×75 Å

Solvent-accessible surface area (backbone atoms only — not comparable to full-atom values): 32478 Å² total; per-residue (Å²): 131,82,79,82,67,79,76,50,33,38,35,34,38,50,46,52,76,28,24,36,48,36,34,51,29,36,32,44,48,49,50,51,45,42,30,50,56,28,45,76,68,74,39,74,61,50,66,45,79,40,53,20,16,84,47,48,56,39,39,31,54,72,65,54,30,37,36,83,34,36,66,70,77,90,74,75,69,80,25,32,37,41,37,33,47,17,56,70,69,85,60,81,78,63,77,47,73,56,42,43,52,49,37,57,55,52,52,70,59,76,71,31,69,85,29,31,26,38,37,19,20,15,47,10,36,43,55,39,26,74,33,62,73,34,68,76,31,59,35,24,32,18,79,82,39,43,68,54,38,38,66,66,29,72,58,29,46,70,46,72,70,25,18,20,30,85,39,84,33,36,34,19,6,5,24,42,56,24,23,34,42,44,44,39,54,50,37,22,74,74,68,31,60,67,52,27,50,52,36,27,47,67,35,26,44,80,67,79,53,40,55,69,27,37,38,56,24,75,57,39,46,33,44,31,51,85,54,62,45,56,47,46,31,53,36,54,38,65,69,39,48,39,50,91,76,41,64,60,54,41,9,58,65,35,71,44,51,44,69,55,40,40,49,47,24,17,20,27,24,28,34,47,58,68,59,44,48,48,48,40,17,48,49,44,21,51,51,31,15,67,72,60,33,49,53,62,52,10,15,51,63,12,43,34,94,34,54,67,53,40,46,52,49,39,54,72,70,64,45,81,82,48,64,64,54,47,36,73,98,132,82,79,81,67,80,76,50,32,39,35,35,38,50,48,52,78,28,22,36,48,36,36,50,28,38,32,45,47,49,50,51,45,41,28,52,55,30,45,76,70,75,39,74,60,50,66,44,81,41,54,21,16,84,46,48,57,38,39,30,55,72,64,55,29,38,37,84,32,36,65,69,78,90,76,77,68,80,24,31,36,40,35,31,46,16,54,71,71,84,58,80,79,62,76,47,72,56,42,44,50,50,38,57,55,51,53,69,58,76,69,32,70,84,30,32,25,39,36,19,20,15,47,10,37,44,55,40,25,74,33,63,71,33,68,76,31,58,35,23,32,17,78,83,39,46,66,54,36,39,68,68,27,70,58,28,47,72,46,74,71,25,18,20,31,84,41,83,32,36,33,18,7,6,22,41,56,25,24,34,44,44,45,38,54,50,37,22,75,76,69,30,59,66,52,27,50,51,37,26,46,66,37,24,43,81,66,80,53,41,58,71,27,41,36,60,26,76,57,42,46,32,45,29,52,86,51,62,45,57,48,45,30,52,39,54,39,70,74,38,47,38,51,90,76,42,64,60,56,41,8,58,67,35,71,45,50,45,68,55,40,40,49,47,25,18,19,25,24,28,35,46,58,67,59,44,48,47,48,41,17,47,48,43,20,50,52,31,15,66,72,60,32,49,54,61,52,12,14,51,62,12,42,35,95,34,55,67,53,40,46,52,49,39,53,74,71,64,45,82,81,46,63,64,56,47,35,73,96

Foldseek 3Di:
DPPCQDDAAEEEEEDAAAFAPLQVVLLVLLLVVLQVVCVVVVHHRRYDYAYEFCDQKHAYNVGDIDGRHHHDDDDFDQHYEYEFTDHDDLDDDCPDPRSVVVLVSLLPDDADFRGYAYEYAACSLVSNLLSVNQAQHEWEHAPSCQVVSCVSHVRHNYQAQWQKDDDPSYIYGYHSNSSNLRSLVVCCVRVNNVSSVVSCVVVVHDNPRDRLQGDPALLCQLVSFDLPLLSQLSSVCLRQLQDPDDLCVSCVSSVHHSVVNQVCSCVRSVDGPVLSSLSSLLVQLLVCLQVQDALQRSCNRSNHPGSVRSQVSCVVVPPPDGSRVSSVD/DPPCQDDAAEEEEEDAAAFAPLQVVLLVLLLVVLQVVCVVVVHHRRYDYAYEFCDQKHAYNVGDIDGRHHHDDDDFDQHYEYEFTDHDDLDDDCPDPRSVVVLVSLLPDDADFRGYAYEYAACSLVSNLLSVNQAQHEWEHAPSCQVVSCVSHVRHNYQAQWQKDDDPSYIYGYHSNSSNLRSLVVCCVRVNNVSSVVSCVVVVHDNPRDRLQGDPALLCQLVPFDLPLLSQLSSVCLRQLQDPDDLCVSCVSSVHHSVVNQVCSCVRSVDGPVLSSLSSLLVQLLVCLQVQDALQVSCNRNNHPGSVRSQVSCVVVPPPDGSRVSSVD